Protein 7YI9 (pdb70)

Radius of gyration: 32.36 Å; Cα contacts (8 Å, |Δi|>4): 1057; chains: 4; bounding box: 67×53×105 Å

B-factor: mean 71.29, std 30.78, range [29.1, 153.99]

Nearest PDB structures (foldseek):
  7yi9-assembly1_A  TM=1.004E+00  e=7.067E-58  Tetrahymena thermophila SB210
  5tey-assembly1_A  TM=8.458E-01  e=3.649E-12  Homo sapiens
  7oed-assembly1_A  TM=8.295E-01  e=2.369E-11  Homo sapiens
  7ni7-assembly1_A  TM=8.331E-01  e=1.126E-10  Homo sapiens
  7nhh-assembly1_A  TM=8.226E-01  e=8.245E-11  Homo sapiens

Sequence (634 aa):
DNQLSLLLKWRNDKIPLKSASETDNKCKVVNVKNIFKSDLSKYGANLQALFINALWKVKSRKEKEGLNINDLSNLKIPLSLMKNGILFIWSEKEILGQIVEIMEQKGFTYIENFSIMFLGLNKCLQSINHEKSIEQVTQEKKFVMNNLDILKSTDINNLFLRNNYPYFKKTRHTLLMFRRIGLELRHQRTSDVVFEVTDEQDPSKVDTMMKEYVYQMIETLLPKAQFIPGVDKHLKMMELFASTDNYRPGWISVIEKQGLLQDIEKRILHYKQLFFKEQNEIANGKRSMVPDNSIPICSDVTKLNFQALIDAQMRHAGKMFDVIMMDPPWQLSAYDSLSDEKIQNMPIQSLQQDGFIFVWAINAKYRVTIKMIENWGYKLVDEITWVKKTVNGKIAKGHGFYLQHAKESCLIGVKGDVDNGRFKKNIASDVIFSERRGQSQKPEEIYQYINQLCPNGNYLEIFARRNNLHDNWVSIGNELTLEDIENEKFTNLEILTHLYNLKAEIVRRLAEPLDFTQYAKNMRKDLSNQDICLEDGALNHSYFLTKKGQYWTPLNQKALQRGIELFGVGNWKEINYDEFSGKANIVELELRTCMILGINDITEYYGKKISEEEQEEIKKSNIAKGKKENKLKD

Secondary structure (DSSP, 8-state):
---HHHHTGGGTSS-PPPPP--SSSS-EEEEES-STTS--TTT-SS-SEEEE-PPB--SSSTT---B-GGGSTT----TTT-SSEEEEEEE-SSSHHHHHHHHHTTT-EEEEEEEEEEEEHHHHHHHHH----HHHHHHHHHHHHHS-SSGGGS-GGGTB--B--SSSBB-EEEEEEEEE-------SSSBSEEEEEE-SS-TTS--TTTHHHHHHHHHHH-TT----TTT-SS--EEEES--SS---TTSEEEEE-/-HHHHHHHHHHHHHHHHHHHHHHHHHHT---SS-TT-EEEES-TTT--HHHHHHHHHHHTSS--SEEEE----S---TT---HHHHHTS-HHHH-SSEEEEEEE-GGGHHHHHHHHHHTT-EEEEEEEEEEE-SSSPBP----SSSB--EEEEEEEEES---SSS--SS-SBSEEEEE--STTPPPTHHHHHHHHHSTT--EEEES--GGG--TTEEEEES--/--THHHHS---TTTT-TTHHHHHHHHHHHHH-/---HHHHHHHHHHHHS-TTTB-TTS-B-HHHHTS-TT----HHHHHHHHHHHHHH-SS-STTTTTTTSSSS--HHHHHHHHHHHHSBS--GGGTT---SS--SHHHHT--SSS--GGGSB--

Foldseek 3Di:
DLVVCPQVVLLVDPQDFDFFDPPDQQEAEAAAQDQLPDDCLPVAFQAQEEEELFDEDDVLQPPDDTDYLVSNLSRDQDCRRYPWHKYKYWDDPVCPVVVQVSCVVRAWHWDDKAKEFEFELVQLVVQLVCVDDPVRVVVSVVVSVVSVPRSPPPDRVSRFDFGDDPPGTDGMIMMTMITHHNAPFDPPDDDRYHYDHDHPNCVSPPDTSVVSVVVVVRCNRGVPQADDPPPDNGARAEYECADPRHGDTRYYYYHND/DVVVVVVVVVVVVVVVVVVVVVVCVVVPDDDPFDPQWAEDADDQLPDPVVVVLVVCCVPVVAAAAEEEEEAQDPPVPPDHDDLVSVLPGVPLSRDAFHKYWYWADPVCPVSVCVSCVVSAWDFDAKAKEFAAAPVGHGDWADDDPDIDGITITTMTGHDHHPDPFFDPPFDDSYHYYHDDPPPDDDPCVVVVVCRGGPPTAYEYEQDASVPTDRNYYYYHNRD/DVVVLQPDPDDPVCSPVPVVVVVVVVVVVVVD/DPPVVVVQQVCCVPPNDCLQADPSRDGPVQCVVDDPPQRQDVQNVVLLLVVCLVWNQADCPVSCVVCSPPNHDVVVSLVVVQVVQQEPDCVVVHGDRDNDNVRLVVQLPDPVADNPPVHGYD

Organism: Tetrahymena thermophila (strain SB210) (NCBI:txid312017)

Solvent-accessible surface area: 31042 Å² total; per-residue (Å²): 119,2,48,2,54,91,15,1,94,24,30,95,82,196,23,89,123,96,95,47,29,125,108,85,112,66,5,91,43,15,91,10,147,42,0,9,112,26,96,2,49,144,47,9,53,87,0,28,0,2,0,0,25,2,51,6,128,16,184,17,21,131,162,74,142,38,35,68,17,105,63,2,59,81,3,138,12,30,108,74,1,0,95,65,0,0,0,0,0,9,2,9,26,52,9,18,17,67,0,2,78,22,2,68,149,53,43,1,67,22,26,2,18,0,1,0,0,7,0,0,0,64,68,1,26,110,24,11,109,178,186,70,53,122,119,58,9,80,93,27,14,119,92,2,15,106,45,28,117,85,2,50,99,37,70,10,57,96,3,4,10,78,38,91,8,71,44,0,43,31,1,26,14,11,0,1,0,0,34,21,124,76,48,112,22,100,67,65,136,16,36,0,15,8,6,4,2,11,28,39,125,29,25,17,130,30,37,76,36,0,30,12,44,0,20,72,4,0,26,48,3,0,45,122,0,59,16,85,89,53,114,29,172,94,18,20,1,0,5,0,28,16,61,60,119,56,43,13,25,4,3,2,4,0,10,73,162,171,43,80,28,106,91,5,82,150,101,1,73,79,22,34,46,88,0,10,104,40,19,37,58,28,88,121,57,65,135,14,158,3,42,52,29,0,0,0,10,36,34,48,13,77,170,26,99,17,105,42,2,28,70,0,0,78,148,42,14,49,60,23,3,6,0,0,4,0,46,6,19,7,102,103,133,50,192,67,40,27,28,41,123,100,0,45,124,11,51,0,90,52,0,1,124,47,0,3,0,0,1,8,6,54,53,84,30,7,58,49,0,10,81,9,1,93,89,3,48,13,125,33,10,4,14,0,3,8,0,22,30,36,147,96,10,74,29,2,144,37,150,6,117,13,2,50,46,1,33,64,17,0,1,0,0,13,38,50,81,21,91,72,77,81,14,92,123,48,38,11,2,1,5,3,10,14,88,138,106,47,163,88,37,26,4,59,52,0,11,87,33,0,73,81,2,0,54,112,2,8,2,0,9,0,46,4,130,39,64,23,9,41,68,26,4,0,0,2,7,80,86,1,149,97,133,61,19,61,113,97,199,65,18,24,4,31,32,3,44,100,8,47,107,32,73,60,57,16,98,122,61,136,80,164,62,186,79,43,69,84,8,0,56,36,0,8,96,76,35,18,66,125,56,0,6,80,151,94,0,24,11,16,32,36,20,6,39,22,99,80,70,36,44,24,18,94,129,19,42,118,3,4,81,82,0,14,79,97,54,0,4,8,77,36,120,61,11,38,160,66,93,56,34,49,140,31,46,54,8,6,6,43,11,35,0,6,53,47,8,1,19,20,50,24,106,156,39,142,38,73,128,30,102,139,70,128,25,41,112,89,55,83,72,47,152,100,94,41,97,128,34,95,13,21,68,108

Structure (mmCIF, N/CA/C/O backbone):
data_7YI9
#
_entry.id   7YI9
#
_cell.length_a   1.00
_cell.length_b   1.00
_cell.length_c   1.00
_cell.angle_alpha   90.00
_cell.angle_beta   90.00
_cell.angle_gamma   90.00
#
_symmetry.space_group_name_H-M   'P 1'
#
loop_
_entity.id
_entity.type
_entity.pdbx_description
1 polymer MTA9
2 polymer 'MT-a70 family protein'
3 polymer P1
4 polymer 'Transmembrane protein, putative'
5 non-polymer S-ADENOSYLMETHIONINE
#
loop_
_atom_site.group_PDB
_atom_site.id
_atom_site.type_symbol
_atom_site.label_atom_id
_atom_site.label_alt_id
_atom_site.label_comp_id
_atom_site.label_asym_id
_atom_site.label_entity_id
_atom_site.label_seq_id
_atom_site.pdbx_PDB_ins_code
_atom_site.Cartn_x
_atom_site.Cartn_y
_atom_site.Cartn_z
_atom_site.occupancy
_atom_site.B_iso_or_equiv
_atom_site.auth_seq_id
_atom_site.auth_comp_id
_atom_site.auth_asym_id
_atom_site.auth_atom_id
_atom_site.pdbx_PDB_model_num
ATOM 1 N N . ASP A 1 98 ? 98.426 122.217 106.308 1.00 63.06 98 ASP A N 1
ATOM 2 C CA . ASP A 1 98 ? 99.816 122.231 106.745 1.00 63.06 98 ASP A CA 1
ATOM 3 C C . ASP A 1 98 ? 100.157 120.964 107.519 1.00 63.06 98 ASP A C 1
ATOM 4 O O . ASP A 1 98 ? 99.815 119.863 107.093 1.00 63.06 98 ASP A O 1
ATOM 9 N N . ASN A 1 99 ? 100.839 121.128 108.655 1.00 56.21 99 ASN A N 1
ATOM 10 C CA . ASN A 1 99 ? 101.156 119.980 109.497 1.00 56.21 99 ASN A CA 1
ATOM 11 C C . ASN A 1 99 ? 99.894 119.302 110.007 1.00 56.21 99 ASN A C 1
ATOM 12 O O . ASN A 1 99 ? 99.820 118.069 110.055 1.00 56.21 99 ASN A O 1
ATOM 17 N N . GLN A 1 100 ? 98.900 120.097 110.408 1.00 54.76 100 GLN A N 1
ATOM 18 C CA . GLN A 1 100 ? 97.694 119.603 111.071 1.00 54.76 100 GLN A CA 1
ATOM 19 C C . GLN A 1 100 ? 98.035 118.928 112.398 1.00 54.76 100 GLN A C 1
ATOM 20 O O . GLN A 1 100 ? 97.309 118.054 112.874 1.00 54.76 100 GLN A O 1
ATOM 26 N N . LEU A 1 101 ? 99.143 119.345 113.009 1.00 48.15 101 LEU A N 1
ATOM 27 C CA . LEU A 1 101 ? 99.548 118.815 114.304 1.00 48.15 101 LEU A CA 1
ATOM 28 C C . LEU A 1 101 ? 98.591 119.192 115.426 1.00 48.15 101 LEU A C 1
ATOM 29 O O . LEU A 1 101 ? 98.640 118.572 116.492 1.00 48.15 101 LEU A O 1
ATOM 34 N N . SER A 1 102 ? 97.733 120.191 115.221 1.00 51.80 102 SER A N 1
ATOM 35 C CA . SER A 1 102 ? 96.673 120.474 116.176 1.00 51.80 102 SER A CA 1
ATOM 36 C C . SER A 1 102 ? 95.675 119.331 116.281 1.00 51.80 102 SER A C 1
ATOM 37 O O . SER A 1 102 ? 94.999 119.206 117.307 1.00 51.80 102 SER A O 1
ATOM 40 N N . LEU A 1 103 ? 95.574 118.499 115.246 1.00 47.67 103 LEU A N 1
ATOM 41 C CA . LEU A 1 103 ? 94.692 117.342 115.247 1.00 47.67 103 LEU A CA 1
ATOM 42 C C . LEU A 1 103 ? 95.433 116.030 115.457 1.00 47.67 103 LEU A C 1
ATOM 43 O O . LEU A 1 103 ? 94.855 115.088 116.008 1.00 47.67 103 LEU A O 1
ATOM 48 N N . LEU A 1 104 ? 96.696 115.946 115.041 1.00 38.78 104 LEU A N 1
ATOM 49 C CA . LEU A 1 104 ? 97.481 114.733 115.218 1.00 38.78 104 LEU A CA 1
ATOM 50 C C . LEU A 1 104 ? 98.044 114.590 116.625 1.00 38.78 104 LEU A C 1
ATOM 51 O O . LEU A 1 104 ? 98.515 113.504 116.978 1.00 38.78 104 LEU A O 1
ATOM 56 N N . LEU A 1 105 ? 98.015 115.652 117.430 1.00 42.27 105 LEU A N 1
ATOM 57 C CA . LEU A 1 105 ? 98.488 115.603 118.807 1.00 42.27 105 LEU A CA 1
ATOM 58 C C . LEU A 1 105 ? 97.410 116.063 119.780 1.00 42.27 105 LEU A C 1
ATOM 59 O O . LEU A 1 105 ? 97.725 116.451 120.906 1.00 42.27 105 LEU A O 1
ATOM 64 N N . LYS A 1 106 ? 96.142 116.019 119.365 1.00 48.45 106 LYS A N 1
ATOM 65 C CA . LYS A 1 106 ? 95.050 116.552 120.172 1.00 48.45 106 LYS A CA 1
ATOM 66 C C . LYS A 1 106 ? 94.784 115.731 121.425 1.00 48.45 106 LYS A C 1
ATOM 67 O O . LYS A 1 106 ? 94.349 116.291 122.435 1.00 48.45 106 LYS A O 1
ATOM 73 N N . TRP A 1 107 ? 95.030 114.422 121.381 1.00 43.41 107 TRP A N 1
ATOM 74 C CA . TRP A 1 107 ? 94.793 113.556 122.528 1.00 43.41 107 TRP A CA 1
ATOM 75 C C . TRP A 1 107 ? 95.623 113.938 123.745 1.00 43.41 107 TRP A C 1
ATOM 76 O O . TRP A 1 107 ? 95.243 113.585 124.865 1.00 43.41 107 TRP A O 1
ATOM 87 N N . ARG A 1 108 ? 96.730 114.649 123.558 1.00 50.62 108 ARG A N 1
ATOM 88 C CA . ARG A 1 108 ? 97.605 115.033 124.655 1.00 50.62 108 ARG A CA 1
ATOM 89 C C . ARG A 1 108 ? 97.134 116.298 125.369 1.00 50.62 108 ARG A C 1
ATOM 90 O O . ARG A 1 108 ? 97.744 116.697 126.365 1.00 50.62 108 ARG A O 1
ATOM 98 N N . ASN A 1 109 ? 96.056 116.929 124.895 1.00 63.48 109 ASN A N 1
ATOM 99 C CA . ASN A 1 109 ? 95.425 118.038 125.600 1.00 63.48 109 ASN A CA 1
ATOM 100 C C . ASN A 1 109 ? 93.973 117.766 125.965 1.00 63.48 109 ASN A C 1
ATOM 101 O O . ASN A 1 109 ? 93.337 118.627 126.581 1.00 63.48 109 ASN A O 1
ATOM 106 N N . ASP A 1 110 ? 93.435 116.599 125.613 1.00 73.04 110 ASP A N 1
ATOM 107 C CA . ASP A 1 110 ? 92.045 116.253 125.890 1.00 73.04 110 ASP A CA 1
ATOM 108 C C . ASP A 1 110 ? 91.861 115.808 127.333 1.00 73.04 110 ASP A C 1
ATOM 109 O O . ASP A 1 110 ? 92.711 116.070 128.190 1.00 73.04 110 ASP A O 1
ATOM 114 N N . LYS A 1 111 ? 90.747 115.128 127.603 1.00 87.67 111 LYS A N 1
ATOM 115 C CA . LYS A 1 111 ? 90.356 114.726 128.947 1.00 87.67 111 LYS A CA 1
ATOM 116 C C . LYS A 1 111 ? 91.057 113.453 129.397 1.00 87.67 111 LYS A C 1
ATOM 117 O O . LYS A 1 111 ? 90.471 112.654 130.139 1.00 87.67 111 LYS A O 1
ATOM 123 N N . ILE A 1 112 ? 92.273 113.216 128.911 1.00 81.07 112 ILE A N 1
ATOM 124 C CA . ILE A 1 112 ? 93.115 112.105 129.345 1.00 81.07 112 ILE A CA 1
ATOM 125 C C . ILE A 1 112 ? 94.136 112.600 130.366 1.00 81.07 112 ILE A C 1
ATOM 126 O O . ILE A 1 112 ? 95.201 113.093 129.974 1.00 81.07 112 ILE A O 1
ATOM 131 N N . PRO A 1 113 ? 93.860 112.530 131.665 1.00 81.53 113 PRO A N 1
ATOM 132 C CA . PRO A 1 113 ? 94.915 112.756 132.653 1.00 81.53 113 PRO A CA 1
ATOM 133 C C . PRO A 1 113 ? 95.553 111.443 133.078 1.00 81.53 113 PRO A C 1
ATOM 134 O O . PRO A 1 113 ? 95.011 110.357 132.869 1.00 81.53 113 PRO A O 1
ATOM 138 N N . LEU A 1 114 ? 96.726 111.558 133.693 1.00 81.89 114 LEU A N 1
ATOM 139 C CA . LEU A 1 114 ? 97.326 110.399 134.334 1.00 81.89 114 LEU A CA 1
ATOM 140 C C . LEU A 1 114 ? 96.522 110.028 135.575 1.00 81.89 114 LEU A C 1
ATOM 141 O O . LEU A 1 114 ? 96.198 110.882 136.405 1.00 81.89 114 LEU A O 1
ATOM 146 N N . LYS A 1 115 ? 96.179 108.747 135.690 1.00 78.99 115 LYS A N 1
ATOM 147 C CA . LYS A 1 115 ? 95.294 108.285 136.750 1.00 78.99 115 LYS A CA 1
ATOM 148 C C . LYS A 1 115 ? 96.076 108.015 138.028 1.00 78.99 115 LYS A C 1
ATOM 149 O O . LYS A 1 115 ? 97.172 107.449 137.993 1.00 78.99 115 LYS A O 1
ATOM 155 N N . SER A 1 116 ? 95.502 108.428 139.155 1.00 84.32 116 SER A N 1
ATOM 156 C CA . SER A 1 116 ? 96.135 108.233 140.451 1.00 84.32 116 SER A CA 1
ATOM 157 C C . SER A 1 116 ? 95.993 106.786 140.902 1.00 84.32 116 SER A C 1
ATOM 158 O O . SER A 1 116 ? 94.932 106.173 140.755 1.00 84.32 116 SER A O 1
ATOM 161 N N . ALA A 1 117 ? 97.074 106.246 141.457 1.00 87.45 117 ALA A N 1
ATOM 162 C CA . ALA A 1 117 ? 97.090 104.858 141.891 1.00 87.45 117 ALA A CA 1
ATOM 163 C C . ALA A 1 117 ? 96.164 104.647 143.081 1.00 87.45 117 ALA A C 1
ATOM 164 O O . ALA A 1 117 ? 95.840 105.579 143.821 1.00 87.45 117 ALA A O 1
ATOM 166 N N . SER A 1 118 ? 95.734 103.402 143.256 1.00 98.56 118 SER A N 1
ATOM 167 C CA . SER A 1 118 ? 94.901 103.003 144.379 1.00 98.56 118 SER A CA 1
ATOM 168 C C . SER A 1 118 ? 95.707 102.132 145.330 1.00 98.56 118 SER A C 1
ATOM 169 O O . SER A 1 118 ? 96.498 101.289 144.896 1.00 98.56 118 SER A O 1
ATOM 172 N N . GLU A 1 119 ? 95.507 102.346 146.627 1.00 114.46 119 GLU A N 1
ATOM 173 C CA . GLU A 1 119 ? 96.212 101.573 147.635 1.00 114.46 119 GLU A CA 1
ATOM 174 C C . GLU A 1 119 ? 95.699 100.134 147.658 1.00 114.46 119 GLU A C 1
ATOM 175 O O . GLU A 1 119 ? 94.696 99.788 147.028 1.00 114.46 119 GLU A O 1
ATOM 181 N N . THR A 1 120 ? 96.409 99.289 148.404 1.00 117.54 120 THR A N 1
ATOM 182 C CA . THR A 1 120 ? 96.080 97.871 148.469 1.00 117.54 120 THR A CA 1
ATOM 183 C C . THR A 1 120 ? 94.713 97.661 149.109 1.00 117.54 120 THR A C 1
ATOM 184 O O . THR A 1 120 ? 94.560 97.793 150.328 1.00 117.54 120 THR A O 1
ATOM 188 N N . ASP A 1 121 ? 93.722 97.327 148.292 1.00 110.61 121 ASP A N 1
ATOM 189 C CA . ASP A 1 121 ? 92.352 97.115 148.745 1.00 110.61 121 ASP A CA 1
ATOM 190 C C . ASP A 1 121 ? 91.716 96.068 147.836 1.00 110.61 121 ASP A C 1
ATOM 191 O O . ASP A 1 121 ? 92.414 95.340 147.125 1.00 110.61 121 ASP A O 1
ATOM 196 N N . ASN A 1 122 ? 90.386 95.985 147.864 1.00 99.67 122 ASN A N 1
ATOM 197 C CA . ASN A 1 122 ? 89.678 95.012 147.041 1.00 99.67 122 ASN A CA 1
ATOM 198 C C . ASN A 1 122 ? 89.621 95.404 145.571 1.00 99.67 122 ASN A C 1
ATOM 199 O O . ASN A 1 122 ? 89.235 94.572 144.744 1.00 99.67 122 ASN A O 1
ATOM 204 N N . LYS A 1 123 ? 89.991 96.639 145.223 1.00 84.21 123 LYS A N 1
ATOM 205 C CA . LYS A 1 123 ? 89.872 97.083 143.839 1.00 84.21 123 LYS A CA 1
ATOM 206 C C . LYS A 1 123 ? 91.097 96.717 143.009 1.00 84.21 123 LYS A C 1
ATOM 207 O O . LYS A 1 123 ? 90.986 96.552 141.789 1.00 84.21 123 LYS A O 1
ATOM 213 N N . CYS A 1 124 ? 92.259 96.574 143.641 1.00 76.14 124 CYS A N 1
ATOM 214 C CA . CYS A 1 124 ? 93.479 96.209 142.939 1.00 76.14 124 CYS A CA 1
ATOM 215 C C . CYS A 1 124 ? 94.207 95.135 143.734 1.00 76.14 124 CYS A C 1
ATOM 216 O O . CYS A 1 124 ? 94.049 95.022 144.950 1.00 76.14 124 CYS A O 1
ATOM 219 N N . LYS A 1 125 ? 95.009 94.339 143.031 1.00 66.16 125 LYS A N 1
ATOM 220 C CA . LYS A 1 125 ? 95.770 93.267 143.661 1.00 66.16 125 LYS A CA 1
ATOM 221 C C . LYS A 1 125 ? 97.192 93.298 143.128 1.00 66.16 125 LYS A C 1
ATOM 222 O O . LYS A 1 125 ? 97.402 93.304 141.913 1.00 66.16 125 LYS A O 1
ATOM 228 N N . VAL A 1 126 ? 98.161 93.313 144.036 1.00 67.84 126 VAL A N 1
ATOM 229 C CA . VAL A 1 126 ? 99.572 93.407 143.688 1.00 67.84 126 VAL A CA 1
ATOM 230 C C . VAL A 1 126 ? 100.255 92.112 144.096 1.00 67.84 126 VAL A C 1
ATOM 231 O O . VAL A 1 126 ? 100.093 91.646 145.231 1.00 67.84 126 VAL A O 1
ATOM 235 N N . VAL A 1 127 ? 101.013 91.526 143.173 1.00 72.61 127 VAL A N 1
ATOM 236 C CA . VAL A 1 127 ? 101.713 90.268 143.399 1.00 72.61 127 VAL A CA 1
ATOM 237 C C . VAL A 1 127 ? 103.190 90.483 143.101 1.00 72.61 127 VAL A C 1
ATOM 238 O O . VAL A 1 127 ? 103.542 91.017 142.044 1.00 72.61 127 VAL A O 1
ATOM 242 N N . ASN A 1 128 ? 104.048 90.065 144.026 1.00 87.60 128 ASN A N 1
ATOM 243 C CA . ASN A 1 128 ? 105.493 90.148 143.855 1.00 87.60 128 ASN A CA 1
ATOM 244 C C . ASN A 1 128 ? 106.031 88.753 143.567 1.00 87.60 128 ASN A C 1
ATOM 245 O O . ASN A 1 128 ? 105.895 87.849 144.398 1.00 87.60 128 ASN A O 1
ATOM 250 N N . VAL A 1 129 ? 106.638 88.584 142.393 1.00 90.71 129 VAL A N 1
ATOM 251 C CA . VAL A 1 129 ? 107.145 87.297 141.943 1.00 90.71 129 VAL A CA 1
ATOM 252 C C . VAL A 1 129 ? 108.573 87.483 141.446 1.00 90.71 129 VAL A C 1
ATOM 253 O O . VAL A 1 129 ? 108.908 88.479 140.804 1.00 90.71 129 VAL A O 1
ATOM 257 N N . LYS A 1 130 ? 109.421 86.501 141.759 1.00 96.34 130 LYS A N 1
ATOM 258 C CA . LYS A 1 130 ? 110.804 86.540 141.298 1.00 96.34 130 LYS A CA 1
ATOM 259 C C . LYS A 1 130 ? 110.908 86.441 139.780 1.00 96.34 130 LYS A C 1
ATOM 260 O O . LYS A 1 130 ? 111.843 86.995 139.193 1.00 96.34 130 LYS A O 1
ATOM 266 N N . ASN A 1 131 ? 109.969 85.744 139.136 1.00 91.39 131 ASN A N 1
ATOM 267 C CA . ASN A 1 131 ? 109.927 85.648 137.681 1.00 91.39 131 ASN A CA 1
ATOM 268 C C . ASN A 1 131 ? 108.573 85.128 137.216 1.00 91.39 131 ASN A C 1
ATOM 269 O O . ASN A 1 131 ? 108.141 84.053 137.641 1.00 91.39 131 ASN A O 1
ATOM 274 N N . ILE A 1 132 ? 107.898 85.876 136.339 1.00 83.80 132 ILE A N 1
ATOM 275 C CA . ILE A 1 132 ? 106.654 85.383 135.754 1.00 83.80 132 ILE A CA 1
ATOM 276 C C . ILE A 1 132 ? 106.932 84.238 134.788 1.00 83.80 132 ILE A C 1
ATOM 277 O O . ILE A 1 132 ? 106.189 83.250 134.745 1.00 83.80 132 ILE A O 1
ATOM 282 N N . PHE A 1 133 ? 108.010 84.341 134.008 1.00 76.29 133 PHE A N 1
ATOM 283 C CA . PHE A 1 133 ? 108.316 83.313 133.021 1.00 76.29 133 PHE A CA 1
ATOM 284 C C . PHE A 1 133 ? 108.691 81.979 133.654 1.00 76.29 133 PHE A C 1
ATOM 285 O O . PHE A 1 133 ? 108.707 80.966 132.950 1.00 76.29 133 PHE A O 1
ATOM 293 N N . LYS A 1 134 ? 108.972 81.950 134.956 1.00 87.68 134 LYS A N 1
ATOM 294 C CA . LYS A 1 134 ? 109.321 80.726 135.664 1.00 87.68 134 LYS A CA 1
ATOM 295 C C . LYS A 1 134 ? 108.284 80.320 136.704 1.00 87.68 134 LYS A C 1
ATOM 296 O O . LYS A 1 134 ? 108.512 79.351 137.439 1.00 87.68 134 LYS A O 1
ATOM 302 N N . SER A 1 135 ? 107.156 81.021 136.793 1.00 89.99 135 SER A N 1
ATOM 303 C CA . SER A 1 135 ? 106.193 80.789 137.859 1.00 89.99 135 SER A CA 1
ATOM 304 C C . SER A 1 135 ? 104.823 80.467 137.282 1.00 89.99 135 SER A C 1
ATOM 305 O O . SER A 1 135 ? 104.515 80.785 136.130 1.00 89.99 135 SER A O 1
ATOM 308 N N . ASP A 1 136 ? 104.000 79.828 138.111 1.00 87.42 136 ASP A N 1
ATOM 309 C CA . ASP A 1 136 ? 102.657 79.407 137.735 1.00 87.42 136 ASP A CA 1
ATOM 310 C C . ASP A 1 136 ? 101.671 80.520 138.068 1.00 87.42 136 ASP A C 1
ATOM 311 O O . ASP A 1 136 ? 101.497 80.874 139.239 1.00 87.42 136 ASP A O 1
ATOM 316 N N . LEU A 1 137 ? 101.019 81.057 137.041 1.00 78.26 137 LEU A N 1
ATOM 317 C CA . LEU A 1 137 ? 100.095 82.169 137.191 1.00 78.26 137 LEU A CA 1
ATOM 318 C C . LEU A 1 137 ? 98.653 81.711 137.360 1.00 78.26 137 LEU A C 1
ATOM 319 O O . LEU A 1 137 ? 97.751 82.551 137.433 1.00 78.26 137 LEU A O 1
ATOM 324 N N . SER A 1 138 ? 98.413 80.400 137.416 1.00 80.82 138 SER A N 1
ATOM 325 C CA . SER A 1 138 ? 97.048 79.885 137.437 1.00 80.82 138 SER A CA 1
ATOM 326 C C . SER A 1 138 ? 96.315 80.202 138.734 1.00 80.82 138 SER A C 1
ATOM 327 O O . SER A 1 138 ? 95.084 80.100 138.775 1.00 80.82 138 SER A O 1
ATOM 330 N N . LYS A 1 139 ? 97.034 80.581 139.788 1.00 81.37 139 LYS A N 1
ATOM 331 C CA . LYS A 1 139 ? 96.426 80.846 141.085 1.00 81.37 139 LYS A CA 1
ATOM 332 C C . LYS A 1 139 ? 96.226 82.327 141.373 1.00 81.37 139 LYS A C 1
ATOM 333 O O . LYS A 1 139 ? 95.311 82.680 142.124 1.00 81.37 139 LYS A O 1
ATOM 339 N N . TYR A 1 140 ? 97.057 83.199 140.796 1.00 76.24 140 TYR A N 1
ATOM 340 C CA . TYR A 1 140 ? 96.901 84.633 141.017 1.00 76.24 140 TYR A CA 1
ATOM 341 C C . TYR A 1 140 ? 95.590 85.141 140.434 1.00 76.24 140 TYR A C 1
ATOM 342 O O . TYR A 1 140 ? 94.940 86.015 141.019 1.00 76.24 140 TYR A O 1
ATOM 351 N N . GLY A 1 141 ? 95.192 84.614 139.287 1.00 74.48 141 GLY A N 1
ATOM 352 C CA . GLY A 1 141 ? 93.930 84.994 138.680 1.00 74.48 141 GLY A CA 1
ATOM 353 C C . GLY A 1 141 ? 93.446 83.911 137.747 1.00 74.48 141 GLY A C 1
ATOM 354 O O . GLY A 1 141 ? 94.241 83.196 137.130 1.00 74.48 141 GLY A O 1
ATOM 355 N N . ALA A 1 142 ? 92.127 83.792 137.643 1.00 68.42 142 ALA A N 1
ATOM 356 C CA . ALA A 1 142 ? 91.493 82.810 136.781 1.00 68.42 142 ALA A CA 1
ATOM 357 C C . ALA A 1 142 ? 90.460 83.501 135.905 1.00 68.42 142 ALA A C 1
ATOM 358 O O . ALA A 1 142 ? 89.876 84.516 136.292 1.00 68.42 142 ALA A O 1
ATOM 360 N N . ASN A 1 143 ? 90.246 82.936 134.716 1.00 69.23 143 ASN A N 1
ATOM 361 C CA . ASN A 1 143 ? 89.320 83.489 133.727 1.00 69.23 143 ASN A CA 1
ATOM 362 C C . ASN A 1 143 ? 89.705 84.919 133.353 1.00 69.23 143 ASN A C 1
ATOM 363 O O . ASN A 1 143 ? 88.875 85.830 133.340 1.00 69.23 143 ASN A O 1
ATOM 368 N N . LEU A 1 144 ? 90.985 85.112 133.044 1.00 58.85 144 LEU A N 1
ATOM 369 C CA . LEU A 1 144 ? 91.491 86.431 132.679 1.00 58.85 144 LEU A CA 1
ATOM 370 C C . LEU A 1 144 ? 90.949 86.820 131.312 1.00 58.85 144 LEU A C 1
ATOM 371 O O . LEU A 1 144 ? 91.203 86.136 130.317 1.00 58.85 144 LEU A O 1
ATOM 376 N N . GLN A 1 145 ? 90.207 87.923 131.259 1.00 55.78 145 GLN A N 1
ATOM 377 C CA . GLN A 1 145 ? 89.670 88.405 129.996 1.00 55.78 145 GLN A CA 1
ATOM 378 C C . GLN A 1 145 ? 90.706 89.176 129.184 1.00 55.78 145 GLN A C 1
ATOM 379 O O . GLN A 1 145 ? 90.533 89.336 127.972 1.00 55.78 145 GLN A O 1
ATOM 385 N N . ALA A 1 146 ? 91.788 89.630 129.815 1.00 47.58 146 ALA A N 1
ATOM 386 C CA . ALA A 1 146 ? 92.855 90.337 129.122 1.00 47.58 146 ALA A CA 1
ATOM 387 C C . ALA A 1 146 ? 94.181 90.024 129.794 1.00 47.58 146 ALA A C 1
ATOM 388 O O . ALA A 1 146 ? 94.232 89.725 130.989 1.00 47.58 146 ALA A O 1
ATOM 390 N N . LEU A 1 147 ? 95.258 90.099 129.018 1.00 41.49 147 LEU A N 1
ATOM 391 C CA . LEU A 1 147 ? 96.590 89.817 129.546 1.00 41.49 147 LEU A CA 1
ATOM 392 C C . LEU A 1 147 ? 97.584 90.695 128.790 1.00 41.49 147 LEU A C 1
ATOM 393 O O . LEU A 1 147 ? 98.055 90.319 127.714 1.00 41.49 147 LEU A O 1
ATOM 398 N N . PHE A 1 148 ? 97.897 91.854 129.359 1.00 45.88 148 PHE A N 1
ATOM 399 C CA . PHE A 1 148 ? 98.854 92.778 128.772 1.00 45.88 148 PHE A CA 1
ATOM 400 C C . PHE A 1 148 ? 100.236 92.475 129.328 1.00 45.88 148 PHE A C 1
ATOM 4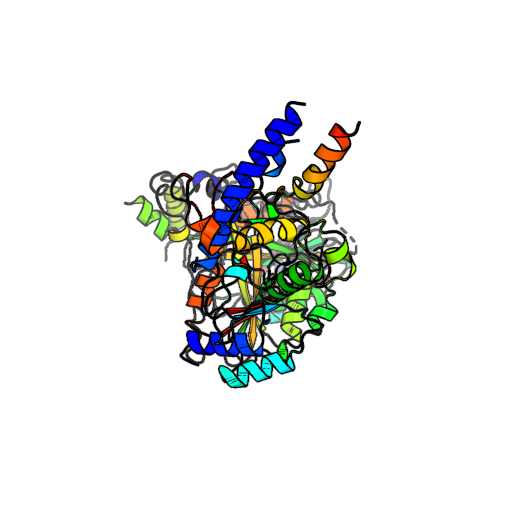01 O O . PHE A 1 148 ? 100.431 92.466 130.547 1.00 45.88 148 PHE A O 1
ATOM 409 N N . ILE A 1 149 ? 101.184 92.219 128.438 1.00 47.81 149 ILE A N 1
ATOM 410 C CA . ILE A 1 149 ? 102.555 91.906 128.813 1.00 47.81 149 ILE A CA 1
ATOM 411 C C . ILE A 1 149 ? 103.392 93.134 128.480 1.00 47.81 149 ILE A C 1
ATOM 412 O O . ILE A 1 149 ? 103.792 93.338 127.329 1.00 47.81 149 ILE A O 1
ATOM 417 N N . ASN A 1 150 ? 103.664 93.962 129.490 1.00 47.68 150 ASN A N 1
ATOM 418 C CA . ASN A 1 150 ? 104.445 95.186 129.308 1.00 47.68 150 ASN A CA 1
ATOM 419 C C . ASN A 1 150 ? 105.924 94.820 129.197 1.00 47.68 150 ASN A C 1
ATOM 420 O O . ASN A 1 150 ? 106.756 95.141 130.047 1.00 47.68 150 ASN A O 1
ATOM 425 N N . ALA A 1 151 ? 106.244 94.138 128.106 1.00 46.74 151 ALA A N 1
ATOM 426 C CA . ALA A 1 151 ? 107.569 93.579 127.910 1.00 46.74 151 ALA A CA 1
ATOM 427 C C . ALA A 1 151 ? 108.477 94.582 127.213 1.00 46.74 151 ALA A C 1
ATOM 428 O O . ALA A 1 151 ? 108.162 95.064 126.122 1.00 46.74 151 ALA A O 1
ATOM 430 N N . LEU A 1 152 ? 109.596 94.900 127.854 1.00 52.54 152 LEU A N 1
ATOM 431 C CA . LEU A 1 152 ? 110.703 95.590 127.209 1.00 52.54 152 LEU A CA 1
ATOM 432 C C . LEU A 1 152 ? 111.722 94.541 126.794 1.00 52.54 152 LEU A C 1
ATOM 433 O O . LEU A 1 152 ? 112.226 93.792 127.637 1.00 52.54 152 LEU A O 1
ATOM 438 N N . TRP A 1 153 ? 112.020 94.486 125.502 1.00 50.32 153 TRP A N 1
ATOM 439 C CA . TRP A 1 153 ? 112.854 93.439 124.935 1.00 50.32 153 TRP A CA 1
ATOM 440 C C . TRP A 1 153 ? 114.301 93.899 124.848 1.00 50.32 153 TRP A C 1
ATOM 441 O O . TRP A 1 153 ? 114.576 95.079 124.626 1.00 50.32 153 TRP A O 1
ATOM 452 N N . LYS A 1 154 ? 115.222 92.958 125.032 1.00 63.79 154 LYS A N 1
ATOM 453 C CA . LYS A 1 154 ? 116.653 93.232 124.932 1.00 63.79 154 LYS A CA 1
ATOM 454 C C . LYS A 1 154 ? 117.108 92.826 123.536 1.00 63.79 154 LYS A C 1
ATOM 455 O O . LYS A 1 154 ? 117.294 91.641 123.250 1.00 63.79 154 LYS A O 1
ATOM 461 N N . VAL A 1 155 ? 117.286 93.815 122.662 1.00 62.22 155 VAL A N 1
ATOM 462 C CA . VAL A 1 155 ? 117.669 93.570 121.276 1.00 62.22 155 VAL A CA 1
ATOM 463 C C . VAL A 1 155 ? 118.921 94.371 120.952 1.00 62.22 155 VAL A C 1
ATOM 464 O O . VAL A 1 155 ? 119.426 95.124 121.792 1.00 62.22 155 VAL A O 1
ATOM 468 N N . LYS A 1 156 ? 119.436 94.208 119.732 1.00 68.51 156 LYS A N 1
ATOM 469 C CA . LYS A 1 156 ? 120.586 94.997 119.310 1.00 68.51 156 LYS A CA 1
ATOM 470 C C . LYS A 1 156 ? 120.194 96.434 118.995 1.00 68.51 156 LYS A C 1
ATOM 471 O O . LYS A 1 156 ? 121.030 97.338 119.099 1.00 68.51 156 LYS A O 1
ATOM 477 N N . SER A 1 157 ? 118.939 96.661 118.601 1.00 65.97 157 SER A N 1
ATOM 478 C CA . SER A 1 157 ? 118.483 98.017 118.314 1.00 65.97 157 SER A CA 1
ATOM 479 C C . SER A 1 157 ? 118.577 98.899 119.554 1.00 65.97 157 SER A C 1
ATOM 480 O O . SER A 1 157 ? 119.085 100.024 119.493 1.00 65.97 157 SER A O 1
ATOM 483 N N . ARG A 1 158 ? 118.095 98.402 120.690 1.00 69.60 158 ARG A N 1
ATOM 484 C CA . ARG A 1 158 ? 118.250 99.097 121.962 1.00 69.60 158 ARG A CA 1
ATOM 485 C C . ARG A 1 158 ? 119.658 98.835 122.476 1.00 69.60 158 ARG A C 1
ATOM 486 O O . ARG A 1 158 ? 119.965 97.729 122.934 1.00 69.60 158 ARG A O 1
ATOM 494 N N . LYS A 1 159 ? 120.515 99.847 122.408 1.00 83.17 159 LYS A N 1
ATOM 495 C CA . LYS A 1 159 ? 121.938 99.685 122.663 1.00 83.17 159 LYS A CA 1
ATOM 496 C C . LYS A 1 159 ? 122.258 100.052 124.106 1.00 83.17 159 LYS A C 1
ATOM 497 O O . LYS A 1 159 ? 121.859 101.120 124.583 1.00 83.17 159 LYS A O 1
ATOM 503 N N . GLU A 1 160 ? 122.980 99.161 124.790 1.00 95.63 160 GLU A N 1
ATOM 504 C CA . GLU A 1 160 ? 123.349 99.336 126.196 1.00 95.63 160 GLU A CA 1
ATOM 505 C C . GLU A 1 160 ? 122.105 99.521 127.065 1.00 95.63 160 GLU A C 1
ATOM 506 O O . GLU A 1 160 ? 121.960 100.507 127.789 1.00 95.63 160 GLU A O 1
ATOM 512 N N . LYS A 1 161 ? 121.189 98.561 126.973 1.00 88.42 161 LYS A N 1
ATOM 513 C CA . LYS A 1 161 ? 119.967 98.563 127.765 1.00 88.42 161 LYS A CA 1
ATOM 514 C C . LYS A 1 161 ? 119.739 97.170 128.338 1.00 88.42 161 LYS A C 1
ATOM 515 O O . LYS A 1 161 ? 120.472 96.222 128.042 1.00 88.42 161 LYS A O 1
ATOM 521 N N . GLU A 1 162 ? 118.710 97.054 129.175 1.00 89.41 162 GLU A N 1
ATOM 522 C CA . GLU A 1 162 ? 118.326 95.788 129.777 1.00 89.41 162 GLU A CA 1
ATOM 523 C C . GLU A 1 162 ? 116.860 95.514 129.478 1.00 89.41 162 GLU A C 1
ATOM 524 O O . GLU A 1 162 ? 116.060 96.437 129.307 1.00 89.41 162 GLU A O 1
ATOM 530 N N . GLY A 1 163 ? 116.518 94.234 129.413 1.00 72.57 163 GLY A N 1
ATOM 531 C CA . GLY A 1 163 ? 115.143 93.853 129.165 1.00 72.57 163 GLY A CA 1
ATOM 532 C C . GLY A 1 163 ? 115.008 92.349 129.102 1.00 72.57 163 GLY A C 1
ATOM 533 O O . GLY A 1 163 ? 115.971 91.610 129.312 1.00 72.57 163 GLY A O 1
ATOM 534 N N . LEU A 1 164 ? 113.791 91.906 128.802 1.00 66.63 164 LEU A N 1
ATOM 535 C CA . LEU A 1 164 ? 113.505 90.484 128.714 1.00 66.63 164 LEU A CA 1
ATOM 536 C C . LEU A 1 164 ? 114.207 89.879 127.500 1.00 66.63 164 LEU A C 1
ATOM 537 O O . LEU A 1 164 ? 114.859 90.569 126.712 1.00 66.63 164 LEU A O 1
ATOM 542 N N . ASN A 1 165 ? 114.073 88.564 127.350 1.00 66.55 165 ASN A N 1
ATOM 543 C CA . ASN A 1 165 ? 114.669 87.842 126.236 1.00 66.55 165 ASN A CA 1
ATOM 544 C C . ASN A 1 165 ? 113.591 87.015 125.552 1.00 66.55 165 ASN A C 1
ATOM 545 O O . ASN A 1 165 ? 112.737 86.422 126.217 1.00 66.55 165 ASN A O 1
ATOM 550 N N . ILE A 1 166 ? 113.634 86.984 124.219 1.00 62.35 166 ILE A N 1
ATOM 551 C CA . ILE A 1 166 ? 112.564 86.348 123.455 1.00 62.35 166 ILE A CA 1
ATOM 552 C C . ILE A 1 166 ? 112.551 84.838 123.666 1.00 62.35 166 ILE A C 1
ATOM 553 O O . ILE A 1 166 ? 111.484 84.212 123.639 1.00 62.35 166 ILE A O 1
ATOM 558 N N . ASN A 1 167 ? 113.716 84.226 123.882 1.00 67.46 167 ASN A N 1
ATOM 559 C CA . ASN A 1 167 ? 113.762 82.792 124.140 1.00 67.46 167 ASN A CA 1
ATOM 560 C C . ASN A 1 167 ? 113.097 82.420 125.458 1.00 67.46 167 ASN A C 1
ATOM 561 O O . ASN A 1 167 ? 112.691 81.266 125.630 1.00 67.46 167 ASN A O 1
ATOM 566 N N . ASP A 1 168 ? 112.974 83.368 126.387 1.00 68.10 168 ASP A N 1
ATOM 567 C CA . ASP A 1 168 ? 112.364 83.106 127.683 1.00 68.10 168 ASP A CA 1
ATOM 568 C C . ASP A 1 168 ? 110.842 83.154 127.651 1.00 68.10 168 ASP A C 1
ATOM 569 O O . ASP A 1 168 ? 110.209 82.764 128.637 1.00 68.10 168 ASP A O 1
ATOM 574 N N . LEU A 1 169 ? 110.239 83.634 126.564 1.00 62.50 169 LEU A N 1
ATOM 575 C CA . LEU A 1 169 ? 108.786 83.658 126.466 1.00 62.50 169 LEU A CA 1
ATOM 576 C C . LEU A 1 169 ? 108.201 82.289 126.148 1.00 62.50 169 LEU A C 1
ATOM 577 O O . LEU A 1 169 ? 107.035 82.039 126.470 1.00 62.50 169 LEU A O 1
ATOM 582 N N . SER A 1 170 ? 108.987 81.396 125.542 1.00 67.16 170 SER A N 1
ATOM 583 C CA . SER A 1 170 ? 108.464 80.094 125.139 1.00 67.16 170 SER A CA 1
ATOM 584 C C . SER A 1 170 ? 108.000 79.283 126.341 1.00 67.16 170 SER A C 1
ATOM 585 O O . SER A 1 170 ? 106.936 78.655 126.302 1.00 67.16 170 SER A O 1
ATOM 588 N N . ASN A 1 171 ? 108.781 79.283 127.419 1.00 72.44 171 ASN A N 1
ATOM 589 C CA . ASN A 1 171 ? 108.440 78.514 128.615 1.00 72.44 171 ASN A CA 1
ATOM 590 C C . ASN A 1 171 ? 107.648 79.373 129.603 1.00 72.44 171 ASN A C 1
ATOM 591 O O . ASN A 1 171 ? 107.966 79.478 130.784 1.00 72.44 171 ASN A O 1
ATOM 596 N N . LEU A 1 172 ? 106.584 79.985 129.088 1.00 67.90 172 LEU A N 1
ATOM 597 C CA . LEU A 1 172 ? 105.606 80.704 129.899 1.00 67.90 172 LEU A CA 1
ATOM 598 C C . LEU A 1 172 ? 104.281 79.969 129.783 1.00 67.90 172 LEU A C 1
ATOM 599 O O . LEU A 1 172 ? 103.571 80.121 128.786 1.00 67.90 172 LEU A O 1
ATOM 604 N N . LYS A 1 173 ? 103.942 79.184 130.799 1.00 65.39 173 LYS A N 1
ATOM 605 C CA . LYS A 1 173 ? 102.738 78.371 130.737 1.00 65.39 173 LYS A CA 1
ATOM 606 C C . LYS A 1 173 ? 101.503 79.235 130.948 1.00 65.39 173 LYS A C 1
ATOM 607 O O . LYS A 1 173 ? 101.425 80.003 131.911 1.00 65.39 173 LYS A O 1
ATOM 613 N N . ILE A 1 174 ? 100.540 79.100 130.046 1.00 59.83 174 ILE A N 1
ATOM 614 C CA . ILE A 1 174 ? 99.261 79.792 130.154 1.00 59.83 174 ILE A CA 1
ATOM 615 C C . ILE A 1 174 ? 98.175 78.726 130.189 1.00 59.83 174 ILE A C 1
ATOM 616 O O . ILE A 1 174 ? 97.621 78.371 129.140 1.00 59.83 174 ILE A O 1
ATOM 621 N N . PRO A 1 175 ? 97.855 78.179 131.362 1.00 63.17 175 PRO A N 1
ATOM 622 C CA . PRO A 1 175 ? 96.866 77.097 131.428 1.00 63.17 175 PRO A CA 1
ATOM 623 C C . PRO A 1 175 ? 95.507 77.542 130.917 1.00 63.17 175 PRO A C 1
ATOM 624 O O . PRO A 1 175 ? 95.161 78.724 130.946 1.00 63.17 175 PRO A O 1
ATOM 628 N N . LEU A 1 176 ? 94.738 76.568 130.430 1.00 69.03 176 LEU A N 1
ATOM 629 C CA . LEU A 1 176 ? 93.418 76.868 129.890 1.00 69.03 176 LEU A CA 1
ATOM 630 C C . LEU A 1 176 ? 92.499 77.433 130.967 1.00 69.03 176 LEU A C 1
ATOM 631 O O . LEU A 1 176 ? 91.721 78.356 130.705 1.00 69.03 176 LEU A O 1
ATOM 636 N N . SER A 1 177 ? 92.581 76.898 132.189 1.00 69.83 177 SER A N 1
ATOM 637 C CA . SER A 1 177 ? 91.793 77.444 133.291 1.00 69.83 177 SER A CA 1
ATOM 638 C C . SER A 1 177 ? 92.169 78.890 133.582 1.00 69.83 177 SER A C 1
ATOM 639 O O . SER A 1 177 ? 91.307 79.692 133.957 1.00 69.83 177 SER A O 1
ATOM 642 N N . LEU A 1 178 ? 93.448 79.232 133.429 1.00 67.10 178 LEU A N 1
ATOM 643 C CA . LEU A 1 178 ? 93.878 80.619 133.563 1.00 67.10 178 LEU A CA 1
ATOM 644 C C . LEU A 1 178 ? 93.240 81.497 132.494 1.00 67.10 178 LEU A C 1
ATOM 645 O O . LEU A 1 178 ? 92.794 82.615 132.774 1.00 67.10 178 LEU A O 1
ATOM 650 N N . MET A 1 179 ? 93.179 80.997 131.261 1.00 66.44 179 MET A N 1
ATOM 651 C CA . MET A 1 179 ? 93.014 81.865 130.100 1.00 66.44 179 MET A CA 1
ATOM 652 C C . MET A 1 179 ? 92.188 81.096 129.073 1.00 66.44 179 MET A C 1
ATOM 653 O O . MET A 1 179 ? 92.749 80.357 128.260 1.00 66.44 179 MET A O 1
ATOM 658 N N . LYS A 1 180 ? 90.866 81.272 129.108 1.00 63.94 180 LYS A N 1
ATOM 659 C CA . LYS A 1 180 ? 89.989 80.585 128.162 1.00 63.94 180 LYS A CA 1
ATOM 660 C C . LYS A 1 180 ? 89.675 81.454 126.948 1.00 63.94 180 LYS A C 1
ATOM 661 O O . LYS A 1 180 ? 90.003 81.093 125.815 1.00 63.94 180 LYS A O 1
ATOM 667 N N . ASN A 1 181 ? 89.037 82.598 127.172 1.00 58.81 181 ASN A N 1
ATOM 668 C CA . ASN A 1 181 ? 88.710 83.548 126.117 1.00 58.81 181 ASN A CA 1
ATOM 669 C C . ASN A 1 181 ? 89.303 84.898 126.480 1.00 58.81 181 ASN A C 1
ATOM 670 O O . ASN A 1 181 ? 88.959 85.468 127.521 1.00 58.81 181 ASN A O 1
ATOM 675 N N . GLY A 1 182 ? 90.189 85.407 125.634 1.00 47.32 182 GLY A N 1
ATOM 676 C CA . GLY A 1 182 ? 90.714 86.739 125.868 1.00 47.32 182 GLY A CA 1
ATOM 677 C C . GLY A 1 182 ? 91.838 87.070 124.915 1.00 47.32 182 GLY A C 1
ATOM 678 O O . GLY A 1 182 ? 92.326 86.221 124.166 1.00 47.32 182 GLY A O 1
ATOM 679 N N . ILE A 1 183 ? 92.254 88.332 124.977 1.00 43.68 183 ILE A N 1
ATOM 680 C CA . ILE A 1 183 ? 93.271 88.897 124.099 1.00 43.68 183 ILE A CA 1
ATOM 681 C C . ILE A 1 183 ? 94.548 89.067 124.904 1.00 43.68 183 ILE A C 1
ATOM 682 O O . ILE A 1 183 ? 94.503 89.488 126.065 1.00 43.68 183 ILE A O 1
ATOM 687 N N . LEU A 1 184 ? 95.679 88.725 124.302 1.00 55.85 184 LEU A N 1
ATOM 688 C CA . LEU A 1 184 ? 96.978 88.945 124.916 1.00 55.85 184 LEU A CA 1
ATOM 689 C C . LEU A 1 184 ? 97.692 90.062 124.168 1.00 55.85 184 LEU A C 1
ATOM 690 O O . LEU A 1 184 ? 97.773 90.037 122.937 1.00 55.85 184 LEU A O 1
ATOM 695 N N . PHE A 1 185 ? 98.200 91.039 124.916 1.00 50.72 185 PHE A N 1
ATOM 696 C CA . PHE A 1 185 ? 98.851 92.219 124.363 1.00 50.72 185 PHE A CA 1
ATOM 697 C C . PHE A 1 185 ? 100.335 92.143 124.671 1.00 50.72 185 PHE A C 1
ATOM 698 O O . PHE A 1 185 ? 100.717 91.777 125.786 1.00 50.72 185 PHE A O 1
ATOM 706 N N . ILE A 1 186 ? 101.168 92.494 123.698 1.00 50.72 186 ILE A N 1
ATOM 707 C CA . ILE A 1 186 ? 102.611 92.378 123.874 1.00 50.72 186 ILE A CA 1
ATOM 708 C C . ILE A 1 186 ? 103.303 93.398 122.978 1.00 50.72 186 ILE A C 1
ATOM 709 O O . ILE A 1 186 ? 102.879 93.640 121.845 1.00 50.72 186 ILE A O 1
ATOM 714 N N . TRP A 1 187 ? 104.352 94.024 123.507 1.00 45.43 187 TRP A N 1
ATOM 715 C CA . TRP A 1 187 ? 105.154 94.956 122.726 1.00 45.43 187 TRP A CA 1
ATOM 716 C C . TRP A 1 187 ? 106.119 94.188 121.838 1.00 45.43 187 TRP A C 1
ATOM 717 O O . TRP A 1 187 ? 106.704 93.187 122.255 1.00 45.43 187 TRP A O 1
ATOM 728 N N . SER A 1 188 ? 106.290 94.666 120.611 1.00 39.28 188 SER A N 1
ATOM 729 C CA . SER A 1 188 ? 107.138 94.010 119.630 1.00 39.28 188 SER A CA 1
ATOM 730 C C . SER A 1 188 ? 108.238 94.946 119.156 1.00 39.28 188 SER A C 1
ATOM 731 O O . SER A 1 188 ? 108.002 96.135 118.929 1.00 39.28 188 SER A O 1
ATOM 734 N N . GLU A 1 189 ? 109.438 94.399 119.012 1.00 47.34 189 GLU A N 1
ATOM 735 C CA . GLU A 1 189 ? 110.517 95.073 118.314 1.00 47.34 189 GLU A CA 1
ATOM 736 C C . GLU A 1 189 ? 110.424 94.720 116.831 1.00 47.34 189 GLU A C 1
ATOM 737 O O . GLU A 1 189 ? 109.431 94.154 116.369 1.00 47.34 189 GLU A O 1
ATOM 743 N N . LYS A 1 190 ? 111.455 95.059 116.062 1.00 42.74 190 LYS A N 1
ATOM 744 C CA . LYS A 1 190 ? 111.493 94.673 114.659 1.00 42.74 190 LYS A CA 1
ATOM 745 C C . LYS A 1 190 ? 112.227 93.361 114.430 1.00 42.74 190 LYS A C 1
ATOM 746 O O . LYS A 1 190 ? 112.002 92.713 113.403 1.00 42.74 190 LYS A O 1
ATOM 752 N N . GLU A 1 191 ? 113.085 92.954 115.360 1.00 48.06 191 GLU A N 1
ATOM 753 C CA . GLU A 1 191 ? 113.872 91.740 115.218 1.00 48.06 191 GLU A CA 1
ATOM 754 C C . GLU A 1 191 ? 113.133 90.475 115.633 1.00 48.06 191 GLU A C 1
ATOM 755 O O . GLU A 1 191 ? 113.590 89.378 115.298 1.00 48.06 191 GLU A O 1
ATOM 761 N N . ILE A 1 192 ? 112.013 90.589 116.348 1.00 44.85 192 ILE A N 1
ATOM 762 C CA . ILE A 1 192 ? 111.444 89.434 117.034 1.00 44.85 192 ILE A CA 1
ATOM 763 C C . ILE A 1 192 ? 109.964 89.249 116.728 1.00 44.85 192 ILE A C 1
ATOM 764 O O . ILE A 1 192 ? 109.278 88.484 117.413 1.00 44.85 192 ILE A O 1
ATOM 769 N N . LEU A 1 193 ? 109.455 89.942 115.708 1.00 42.06 193 LEU A N 1
ATOM 770 C CA . LEU A 1 193 ? 108.031 89.846 115.397 1.00 42.06 193 LEU A CA 1
ATOM 771 C C . LEU A 1 193 ? 107.654 88.438 114.947 1.00 42.06 193 LEU A C 1
ATOM 772 O O . LEU A 1 193 ? 106.639 87.880 115.387 1.00 42.06 193 LEU A O 1
ATOM 777 N N . GLY A 1 194 ? 108.462 87.845 114.066 1.00 42.15 194 GLY A N 1
ATOM 778 C CA . GLY A 1 194 ? 108.177 86.493 113.613 1.00 42.15 194 GLY A CA 1
ATOM 779 C C . GLY A 1 194 ? 108.284 85.471 114.728 1.00 42.15 194 GLY A C 1
ATOM 780 O O . GLY A 1 194 ? 107.463 84.555 114.827 1.00 42.15 194 GLY A O 1
ATOM 781 N N . GLN A 1 195 ? 109.299 85.611 115.581 1.00 47.93 195 GLN A N 1
ATOM 782 C CA . GLN A 1 195 ? 109.423 84.716 116.723 1.00 47.93 195 GLN A CA 1
ATOM 783 C C . GLN A 1 195 ? 108.230 84.853 117.656 1.00 47.93 195 GLN A C 1
ATOM 784 O O . GLN A 1 195 ? 107.704 83.850 118.149 1.00 47.93 195 GLN A O 1
ATOM 790 N N . ILE A 1 196 ? 107.777 86.085 117.899 1.00 44.11 196 ILE A N 1
ATOM 791 C CA . ILE A 1 196 ? 106.621 86.280 118.768 1.00 44.11 196 ILE A CA 1
ATOM 792 C C . ILE A 1 196 ? 105.389 85.613 118.175 1.00 44.11 196 IL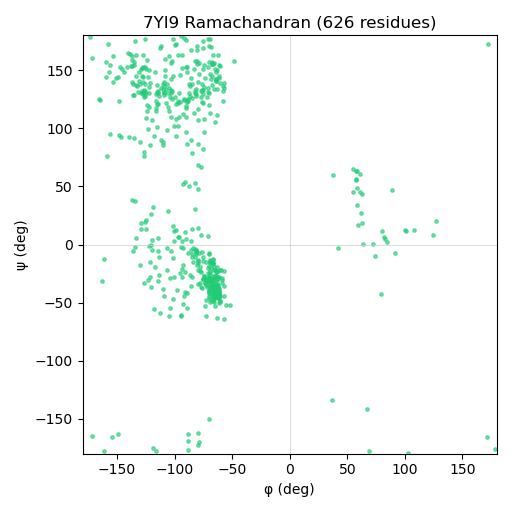E A C 1
ATOM 793 O O . ILE A 1 196 ? 104.655 84.904 118.875 1.00 44.11 196 ILE A O 1
ATOM 798 N N . VAL A 1 197 ? 105.143 85.813 116.878 1.00 43.90 197 VAL A N 1
ATOM 799 C CA . VAL A 1 197 ? 103.916 85.277 116.294 1.00 43.90 197 VAL A CA 1
ATOM 800 C C . VAL A 1 197 ? 103.958 83.752 116.251 1.00 43.90 197 VAL A C 1
ATOM 801 O O . VAL A 1 197 ? 102.949 83.086 116.516 1.00 43.90 197 VAL A O 1
ATOM 805 N N . GLU A 1 198 ? 105.124 83.168 115.956 1.00 51.81 198 GLU A N 1
ATOM 806 C CA . GLU A 1 198 ? 105.214 81.710 115.943 1.00 51.81 198 GLU A CA 1
ATOM 807 C C . GLU A 1 198 ? 105.062 81.128 117.347 1.00 51.81 198 GLU A C 1
ATOM 808 O O . GLU A 1 198 ? 104.359 80.126 117.533 1.00 51.81 198 GLU A O 1
ATOM 814 N N . ILE A 1 199 ? 105.685 81.752 118.351 1.00 49.70 199 ILE A N 1
ATOM 815 C CA . ILE A 1 199 ? 105.572 81.256 119.718 1.00 49.70 199 ILE A CA 1
ATOM 816 C C . ILE A 1 199 ? 104.135 81.363 120.207 1.00 49.70 199 ILE A C 1
ATOM 817 O O . ILE A 1 199 ? 103.636 80.473 120.906 1.00 49.70 199 ILE A O 1
ATOM 822 N N . MET A 1 200 ? 103.439 82.439 119.843 1.00 49.17 200 MET A N 1
ATOM 823 C CA . MET A 1 200 ? 102.053 82.570 120.274 1.00 49.17 200 MET A CA 1
ATOM 824 C C . MET A 1 200 ? 101.134 81.617 119.524 1.00 49.17 200 MET A C 1
ATOM 825 O O . MET A 1 200 ? 100.122 81.177 120.079 1.00 49.17 200 MET A O 1
ATOM 830 N N . GLU A 1 201 ? 101.455 81.292 118.267 1.00 52.93 201 GLU A N 1
ATOM 831 C CA . GLU A 1 201 ? 100.663 80.301 117.545 1.00 52.93 201 GLU A CA 1
ATOM 832 C C . GLU A 1 201 ? 100.843 78.912 118.144 1.00 52.93 201 GLU A C 1
ATOM 833 O O . GLU A 1 201 ? 99.886 78.133 118.214 1.00 52.93 201 GLU A O 1
ATOM 839 N N . GLN A 1 202 ? 102.061 78.583 118.585 1.00 54.07 202 GLN A N 1
ATOM 840 C CA . GLN A 1 202 ? 102.261 77.287 119.245 1.00 54.07 202 GLN A CA 1
ATOM 841 C C . GLN A 1 202 ? 101.635 77.211 120.639 1.00 54.07 202 GLN A C 1
ATOM 842 O O . GLN A 1 202 ? 101.879 76.207 121.320 1.00 54.07 202 GLN A O 1
ATOM 848 N N . LYS A 1 203 ? 100.864 78.200 121.099 1.00 54.07 203 LYS A N 1
ATOM 849 C CA . LYS A 1 203 ? 100.178 78.119 122.381 1.00 54.07 203 LYS A CA 1
ATOM 850 C C . LYS A 1 203 ? 98.663 78.147 122.276 1.00 54.07 203 LYS A C 1
ATOM 851 O O . LYS A 1 203 ? 97.995 77.738 123.230 1.00 54.07 203 LYS A O 1
ATOM 857 N N . GLY A 1 204 ? 98.103 78.614 121.165 1.00 48.21 204 GLY A N 1
ATOM 858 C CA . GLY A 1 204 ? 96.662 78.644 121.014 1.00 48.21 204 GLY A CA 1
ATOM 859 C C . GLY A 1 204 ? 96.117 80.019 120.697 1.00 48.21 204 GLY A C 1
ATOM 860 O O . GLY A 1 204 ? 94.900 80.223 120.682 1.00 48.21 204 GLY A O 1
ATOM 861 N N . PHE A 1 205 ? 97.009 80.969 120.435 1.00 46.72 205 PHE A N 1
ATOM 862 C CA . PHE A 1 205 ? 96.642 82.353 120.168 1.00 46.72 205 PHE A CA 1
ATOM 863 C C . PHE A 1 205 ? 96.876 82.680 118.700 1.00 46.72 205 PHE A C 1
ATOM 864 O O . PHE A 1 205 ? 97.954 82.408 118.162 1.00 46.72 205 PHE A O 1
ATOM 872 N N . THR A 1 206 ? 95.872 83.275 118.065 1.00 44.67 206 THR A N 1
ATOM 873 C CA . THR A 1 206 ? 95.915 83.639 116.656 1.00 44.67 206 THR A CA 1
ATOM 874 C C . THR A 1 206 ? 96.090 85.145 116.527 1.00 44.67 206 THR A C 1
ATOM 875 O O . THR A 1 206 ? 95.358 85.911 117.162 1.00 44.67 206 THR A O 1
ATOM 879 N N . TYR A 1 207 ? 97.056 85.565 115.710 1.00 39.57 207 TYR A N 1
ATOM 880 C CA . TYR A 1 207 ? 97.282 86.987 115.476 1.00 39.57 207 TYR A CA 1
ATOM 881 C C . TYR A 1 207 ? 96.017 87.639 114.932 1.00 39.57 207 TYR A C 1
ATOM 882 O O . TYR A 1 207 ? 95.390 87.121 114.005 1.00 39.57 207 TYR A O 1
ATOM 891 N N . ILE A 1 208 ? 95.636 88.778 115.510 1.00 41.47 208 ILE A N 1
ATOM 892 C CA . ILE A 1 208 ? 94.388 89.416 115.110 1.00 41.47 208 ILE A CA 1
ATOM 893 C C . ILE A 1 208 ? 94.561 90.853 114.632 1.00 41.47 208 ILE A C 1
ATOM 894 O O . ILE A 1 208 ? 93.810 91.310 113.763 1.00 41.47 208 ILE A O 1
ATOM 899 N N . GLU A 1 209 ? 95.546 91.575 115.164 1.00 44.44 209 GLU A N 1
ATOM 900 C CA . GLU A 1 209 ? 95.624 93.014 114.928 1.00 44.44 209 GLU A CA 1
ATOM 901 C C . GLU A 1 209 ? 97.029 93.514 115.228 1.00 44.44 209 GLU A C 1
ATOM 902 O O . GLU A 1 209 ? 97.924 92.750 115.594 1.00 44.44 209 GLU A O 1
ATOM 908 N N . ASN A 1 210 ? 97.201 94.826 115.087 1.00 40.64 210 ASN A N 1
ATOM 909 C CA . ASN A 1 210 ? 98.465 95.501 115.332 1.00 40.64 210 ASN A CA 1
ATOM 910 C C . ASN A 1 210 ? 98.171 96.960 115.663 1.00 40.64 210 ASN A C 1
ATOM 911 O O . ASN A 1 210 ? 97.140 97.505 115.262 1.00 40.64 210 ASN A O 1
ATOM 916 N N . PHE A 1 211 ? 99.083 97.584 116.407 1.00 39.74 211 PHE A N 1
ATOM 917 C CA . PHE A 1 211 ? 98.927 98.957 116.871 1.00 39.74 211 PHE A CA 1
ATOM 918 C C . PHE A 1 211 ? 100.300 99.604 116.955 1.00 39.74 211 PHE A C 1
ATOM 919 O O . PHE A 1 211 ? 101.176 99.100 117.660 1.00 39.74 211 PHE A O 1
ATOM 927 N N . SER A 1 212 ? 100.485 100.721 116.252 1.00 35.66 212 SER A N 1
ATOM 928 C CA . SER A 1 212 ? 101.786 101.373 116.158 1.00 35.66 212 SER A CA 1
ATOM 929 C C . SER A 1 212 ? 101.693 102.836 116.567 1.00 35.66 212 SER A C 1
ATOM 930 O O . SER A 1 212 ? 100.642 103.471 116.450 1.00 35.66 212 SER A O 1
ATOM 933 N N . ILE A 1 213 ? 102.816 103.360 117.051 1.00 34.06 213 ILE A N 1
ATOM 934 C CA . ILE A 1 213 ? 102.945 104.748 117.480 1.00 34.06 213 ILE A CA 1
ATOM 935 C C . ILE A 1 213 ? 103.936 105.435 116.553 1.00 34.06 213 ILE A C 1
ATOM 936 O O . ILE A 1 213 ? 105.098 105.024 116.475 1.00 34.06 213 ILE A O 1
ATOM 941 N N . MET A 1 214 ? 103.493 106.493 115.876 1.00 36.84 214 MET A N 1
ATOM 942 C CA . MET A 1 214 ? 104.391 107.283 115.041 1.00 36.84 214 MET A CA 1
ATOM 943 C C . MET A 1 214 ? 105.076 108.350 115.884 1.00 36.84 214 MET A C 1
ATOM 944 O O . MET A 1 214 ? 104.413 109.126 116.576 1.00 36.84 214 MET A O 1
ATOM 949 N N . PHE A 1 215 ? 106.400 108.397 115.817 1.00 38.40 215 PHE A N 1
ATOM 950 C CA . PHE A 1 215 ? 107.195 109.231 116.708 1.00 38.40 215 PHE A CA 1
ATOM 951 C C . PHE A 1 215 ? 107.663 110.496 116.000 1.00 38.40 215 PHE A C 1
ATOM 952 O O . PHE A 1 215 ? 108.302 110.426 114.945 1.00 38.40 215 PHE A O 1
ATOM 960 N N . LEU A 1 216 ? 107.350 111.646 116.591 1.00 39.97 216 LEU A N 1
ATOM 961 C CA . LEU A 1 216 ? 107.903 112.932 116.197 1.00 39.97 216 LEU A CA 1
ATOM 962 C C . LEU A 1 216 ? 108.933 113.360 117.231 1.00 39.97 216 LEU A C 1
ATOM 963 O O . LEU A 1 216 ? 108.689 113.260 118.435 1.00 39.97 216 LEU A O 1
ATOM 968 N N . GLY A 1 217 ? 110.088 113.826 116.767 1.00 43.97 217 GLY A N 1
ATOM 969 C CA . GLY A 1 217 ? 111.124 114.269 117.687 1.00 43.97 217 GLY A CA 1
ATOM 970 C C . GLY A 1 217 ? 110.769 115.606 118.319 1.00 43.97 217 GLY A C 1
ATOM 971 O O . GLY A 1 217 ? 110.192 116.486 117.681 1.00 43.97 217 GLY A O 1
ATOM 972 N N . LEU A 1 218 ? 111.121 115.753 119.599 1.00 52.34 218 LEU A N 1
ATOM 973 C CA . LEU A 1 218 ? 110.837 117.012 120.279 1.00 52.34 218 LEU A CA 1
ATOM 974 C C . LEU A 1 218 ? 111.935 118.036 120.040 1.00 52.34 218 LEU A C 1
ATOM 975 O O . LEU A 1 218 ? 111.668 119.238 120.090 1.00 52.34 218 LEU A O 1
ATOM 980 N N . ASN A 1 219 ? 113.170 117.588 119.800 1.00 57.93 219 ASN A N 1
ATOM 981 C CA . ASN A 1 219 ? 114.240 118.526 119.476 1.00 57.93 219 ASN A CA 1
ATOM 982 C C . ASN A 1 219 ? 113.953 119.251 118.169 1.00 57.93 219 ASN A C 1
ATOM 983 O O . ASN A 1 219 ? 114.144 120.469 118.068 1.00 57.93 219 ASN A O 1
ATOM 988 N N . LYS A 1 220 ? 113.481 118.517 117.159 1.00 54.05 220 LYS A N 1
ATOM 989 C CA . LYS A 1 220 ? 113.106 119.143 115.898 1.00 54.05 220 LYS A CA 1
ATOM 990 C C . LYS A 1 220 ? 111.968 120.136 116.093 1.00 54.05 220 LYS A C 1
ATOM 991 O O . LYS A 1 220 ? 111.989 121.236 115.529 1.00 54.05 220 LYS A O 1
ATOM 997 N N . CYS A 1 221 ? 110.961 119.763 116.886 1.00 54.73 221 CYS A N 1
ATOM 998 C CA . CYS A 1 221 ? 109.841 120.665 117.135 1.00 54.73 221 CYS A CA 1
ATOM 999 C C . CYS A 1 221 ? 110.296 121.922 117.864 1.00 54.73 221 CYS A C 1
ATOM 1000 O O . CYS A 1 221 ? 109.857 123.030 117.540 1.00 54.73 221 CYS A O 1
ATOM 1003 N N . LEU A 1 222 ? 111.180 121.771 118.851 1.00 57.70 222 LEU A N 1
ATOM 1004 C CA . LEU A 1 222 ? 111.690 122.926 119.580 1.00 57.70 222 LEU A CA 1
ATOM 1005 C C . LEU A 1 222 ? 112.482 123.849 118.664 1.00 57.70 222 LEU A C 1
ATOM 1006 O O . LEU A 1 222 ? 112.342 125.077 118.734 1.00 57.70 222 LEU A O 1
ATOM 1011 N N . GLN A 1 223 ? 113.322 123.278 117.798 1.00 62.42 223 GLN A N 1
ATOM 1012 C CA . GLN A 1 223 ? 114.108 124.101 116.886 1.00 62.42 223 GLN A CA 1
ATOM 1013 C C . GLN A 1 223 ? 113.222 124.808 115.869 1.00 62.42 223 GLN A C 1
ATOM 1014 O O . GLN A 1 223 ? 113.476 125.964 115.517 1.00 62.42 223 GLN A O 1
ATOM 1020 N N . SER A 1 224 ? 112.178 124.134 115.383 1.00 63.58 224 SER A N 1
ATOM 1021 C CA . SER A 1 224 ? 111.259 124.779 114.450 1.00 63.58 224 SER A CA 1
ATOM 1022 C C . SER A 1 224 ? 110.435 125.861 115.139 1.00 63.58 224 SER A C 1
ATOM 1023 O O . SER A 1 224 ? 110.046 126.850 114.508 1.00 63.58 224 SER A O 1
ATOM 1026 N N . ILE A 1 225 ? 110.146 125.684 116.430 1.00 64.15 225 ILE A N 1
ATOM 1027 C CA . ILE A 1 225 ? 109.420 126.702 117.183 1.00 64.15 225 ILE A CA 1
ATOM 1028 C C . ILE A 1 225 ? 110.293 127.929 117.413 1.00 64.15 225 ILE A C 1
ATOM 1029 O O . ILE A 1 225 ? 109.840 129.068 117.252 1.00 64.15 225 ILE A O 1
ATOM 1034 N N . ASN A 1 226 ? 111.557 127.719 117.791 1.00 71.93 226 ASN A N 1
ATOM 1035 C CA . ASN A 1 226 ? 112.431 128.844 118.115 1.00 71.93 226 ASN A CA 1
ATOM 1036 C C . ASN A 1 226 ? 112.620 129.768 116.918 1.00 71.93 226 ASN A C 1
ATOM 1037 O O . ASN A 1 226 ? 112.862 130.970 117.085 1.00 71.93 226 ASN A O 1
ATOM 1042 N N . HIS A 1 227 ? 112.510 129.231 115.707 1.00 76.95 227 HIS A N 1
ATOM 1043 C CA . HIS A 1 227 ? 112.680 130.021 114.493 1.00 76.95 227 HIS A CA 1
ATOM 1044 C C . HIS A 1 227 ? 112.111 129.290 113.282 1.00 76.95 227 HIS A C 1
ATOM 1045 O O . HIS A 1 227 ? 111.349 129.860 112.502 1.00 76.95 227 HIS A O 1
ATOM 1052 N N . GLU A 1 318 ? 120.029 113.081 128.625 1.00 93.18 318 GLU A N 1
ATOM 1053 C CA . GLU A 1 318 ? 120.262 113.140 130.062 1.00 93.18 318 GLU A CA 1
ATOM 1054 C C . GLU A 1 318 ? 119.137 113.892 130.764 1.00 93.18 318 GLU A C 1
ATOM 1055 O O . GLU A 1 318 ? 119.127 114.011 131.989 1.00 93.18 318 GLU A O 1
ATOM 1061 N N . LYS A 1 319 ? 118.194 114.399 129.974 1.00 81.65 319 LYS A N 1
ATOM 1062 C CA . LYS A 1 319 ? 117.097 115.184 130.520 1.00 81.65 319 LYS A CA 1
ATOM 1063 C C . LYS A 1 319 ? 116.228 114.334 131.439 1.00 81.65 319 LYS A C 1
ATOM 1064 O O . LYS A 1 319 ? 115.986 113.152 131.179 1.00 81.65 319 LYS A O 1
ATOM 1070 N N . SER A 1 320 ? 115.756 114.945 132.522 1.00 75.88 320 SER A N 1
ATOM 1071 C CA . SER A 1 320 ? 114.929 114.254 133.501 1.00 75.88 320 SER A CA 1
ATOM 1072 C C . SER A 1 320 ? 113.519 114.077 132.942 1.00 75.88 320 SER A C 1
ATOM 1073 O O . SER A 1 320 ? 113.185 114.575 131.865 1.00 75.88 320 SER A O 1
ATOM 1076 N N . ILE A 1 321 ? 112.665 113.365 133.676 1.00 72.87 321 ILE A N 1
ATOM 1077 C CA . ILE A 1 321 ? 111.315 113.115 133.183 1.00 72.87 321 ILE A CA 1
ATOM 1078 C C . ILE A 1 321 ? 110.429 114.340 133.376 1.00 72.87 321 ILE A C 1
ATOM 1079 O O . ILE A 1 321 ? 109.549 114.615 132.553 1.00 72.87 321 ILE A O 1
ATOM 1084 N N . GLU A 1 322 ? 110.648 115.107 134.448 1.00 75.21 322 GLU A N 1
ATOM 1085 C CA . GLU A 1 322 ? 109.881 116.337 134.630 1.00 75.21 322 GLU A CA 1
ATOM 1086 C C . GLU A 1 322 ? 110.338 117.416 133.655 1.00 75.21 322 GLU A C 1
ATOM 1087 O O . GLU A 1 322 ? 109.520 118.201 133.160 1.00 75.21 322 GLU A O 1
ATOM 1093 N N . GLN A 1 323 ? 111.637 117.459 133.353 1.00 69.55 323 GLN A N 1
ATOM 1094 C CA . GLN A 1 323 ? 112.129 118.394 132.347 1.00 69.55 323 GLN A CA 1
ATOM 1095 C C . GLN A 1 323 ? 111.577 118.058 130.968 1.00 69.55 323 GLN A C 1
ATOM 1096 O O . GLN A 1 323 ? 111.165 118.952 130.220 1.00 69.55 323 GLN A O 1
ATOM 1102 N N . VAL A 1 324 ? 111.559 116.773 130.610 1.00 65.72 324 VAL A N 1
ATOM 1103 C CA . VAL A 1 324 ? 110.976 116.372 129.334 1.00 65.72 324 VAL A CA 1
ATOM 1104 C C . VAL A 1 324 ? 109.480 116.654 129.323 1.00 65.72 324 VAL A C 1
ATOM 1105 O O . VAL A 1 324 ? 108.915 117.041 128.295 1.00 65.72 324 VAL A O 1
ATOM 1109 N N . THR A 1 325 ? 108.817 116.481 130.468 1.00 66.44 325 THR A N 1
ATOM 1110 C CA . THR A 1 325 ? 107.390 116.775 130.545 1.00 66.44 325 THR A CA 1
ATOM 1111 C C . THR A 1 325 ? 107.115 118.257 130.307 1.00 66.44 325 THR A C 1
ATOM 1112 O O . THR A 1 325 ? 106.192 118.616 129.565 1.00 66.44 325 THR A O 1
ATOM 1116 N N . GLN A 1 326 ? 107.918 119.136 130.913 1.00 68.54 326 GLN A N 1
ATOM 1117 C CA . GLN A 1 326 ? 107.704 120.566 130.707 1.00 68.54 326 GLN A CA 1
ATOM 1118 C C . GLN A 1 326 ? 108.115 120.998 129.302 1.00 68.54 326 GLN A C 1
ATOM 1119 O O . GLN A 1 326 ? 107.498 121.904 128.735 1.00 68.54 326 GLN A O 1
ATOM 1125 N N . GLU A 1 327 ? 109.123 120.350 128.711 1.00 62.15 327 GLU A N 1
ATOM 1126 C CA . GLU A 1 327 ? 109.459 120.627 127.317 1.00 62.15 327 GLU A CA 1
ATOM 1127 C C . GLU A 1 327 ? 108.331 120.210 126.382 1.00 62.15 327 GLU A C 1
ATOM 1128 O O . GLU A 1 327 ? 108.033 120.906 125.406 1.00 62.15 327 GLU A O 1
ATOM 1134 N N . LYS A 1 328 ? 107.700 119.067 126.656 1.00 56.18 328 LYS A N 1
ATOM 1135 C CA . LYS A 1 328 ? 106.568 118.635 125.845 1.00 56.18 328 LYS A CA 1
ATOM 1136 C C . LYS A 1 328 ? 105.384 119.576 126.018 1.00 56.18 328 LYS A C 1
ATOM 1137 O O . LYS A 1 328 ? 104.660 119.857 125.057 1.00 56.18 328 LYS A O 1
ATOM 1143 N N . LYS A 1 329 ? 105.175 120.078 127.237 1.00 62.40 329 LYS A N 1
ATOM 1144 C CA . LYS A 1 329 ? 104.135 121.082 127.451 1.00 62.40 329 LYS A CA 1
ATOM 1145 C C . LYS A 1 329 ? 104.435 122.360 126.675 1.00 62.40 329 LYS A C 1
ATOM 1146 O O . LYS A 1 329 ? 103.530 122.979 126.103 1.00 62.40 329 LYS A O 1
ATOM 1152 N N . PHE A 1 330 ? 105.705 122.772 126.650 1.00 60.05 330 PHE A N 1
ATOM 1153 C CA . PHE A 1 330 ? 106.103 123.947 125.881 1.00 60.05 330 PHE A CA 1
ATOM 1154 C C . PHE A 1 330 ? 105.865 123.741 124.391 1.00 60.05 330 PHE A C 1
ATOM 1155 O O . PHE A 1 330 ? 105.388 124.648 123.699 1.00 60.05 330 PHE A O 1
ATOM 1163 N N . VAL A 1 331 ? 106.201 122.556 123.878 1.00 56.11 331 VAL A N 1
ATOM 1164 C CA . VAL A 1 331 ? 105.943 122.247 122.472 1.00 56.11 331 VAL A CA 1
ATOM 1165 C C . VAL A 1 331 ? 104.448 122.301 122.186 1.00 56.11 331 VAL A C 1
ATOM 1166 O O . VAL A 1 331 ? 104.010 122.863 121.177 1.00 56.11 331 VAL A O 1
ATOM 1170 N N . MET A 1 332 ? 103.641 121.723 123.077 1.00 54.81 332 MET A N 1
ATOM 1171 C CA . MET A 1 332 ? 102.202 121.697 122.857 1.00 54.81 332 MET A CA 1
ATOM 1172 C C . MET A 1 332 ? 101.573 123.076 122.985 1.00 54.81 332 MET A C 1
ATOM 1173 O O . MET A 1 332 ? 100.504 123.310 122.412 1.00 54.81 332 MET A O 1
ATOM 1178 N N . ASN A 1 333 ? 102.205 123.992 123.720 1.00 60.29 333 ASN A N 1
ATOM 1179 C CA . ASN A 1 333 ? 101.687 125.354 123.811 1.00 60.29 333 ASN A CA 1
ATOM 1180 C C . ASN A 1 333 ? 101.914 126.112 122.508 1.00 60.29 333 ASN A C 1
ATOM 1181 O O . ASN A 1 333 ? 100.960 126.539 121.848 1.00 60.29 333 ASN A O 1
ATOM 1186 N N . ASN A 1 334 ? 103.177 126.285 122.118 1.00 62.69 334 ASN A N 1
ATOM 1187 C CA . ASN A 1 334 ? 103.522 126.957 120.865 1.00 62.69 334 ASN A CA 1
ATOM 1188 C C . ASN A 1 334 ? 103.351 125.975 119.707 1.00 62.69 334 ASN A C 1
ATOM 1189 O O . ASN A 1 334 ? 104.304 125.540 119.058 1.00 62.69 334 ASN A O 1
ATOM 1194 N N . LEU A 1 335 ? 102.091 125.626 119.449 1.00 62.24 335 LEU A N 1
ATOM 1195 C CA . LEU A 1 335 ? 101.751 124.653 118.419 1.00 62.24 335 LEU A CA 1
ATOM 1196 C C . LEU A 1 335 ? 101.279 125.345 117.143 1.00 62.24 335 LEU A C 1
ATOM 1197 O O . LEU A 1 335 ? 100.759 124.696 116.229 1.00 62.24 335 LEU A O 1
ATOM 1202 N N . ASP A 1 336 ? 101.476 126.662 117.058 1.00 67.07 336 ASP A N 1
ATOM 1203 C CA . ASP A 1 336 ? 101.070 127.451 115.902 1.00 67.07 336 ASP A CA 1
ATOM 1204 C C . ASP A 1 336 ? 102.228 128.264 115.333 1.00 67.07 336 ASP A C 1
ATOM 1205 O O . ASP A 1 336 ? 102.001 129.240 114.613 1.00 67.07 336 ASP A O 1
ATOM 1210 N N . ILE A 1 337 ? 103.463 127.881 115.648 1.00 65.24 337 ILE A N 1
ATOM 1211 C CA . ILE A 1 337 ? 104.654 128.543 115.130 1.00 65.24 337 ILE A CA 1
ATOM 1212 C C . ILE A 1 337 ? 105.338 127.588 114.163 1.00 65.24 337 ILE A C 1
ATOM 1213 O O . ILE A 1 337 ? 105.851 128.001 113.117 1.00 65.24 337 ILE A O 1
ATOM 1218 N N . LEU A 1 338 ? 105.328 126.301 114.496 1.00 59.82 338 LEU A N 1
ATOM 1219 C CA . LEU A 1 338 ? 105.884 125.265 113.639 1.00 59.82 338 LEU A CA 1
ATOM 1220 C C . LEU A 1 338 ? 104.847 124.694 112.683 1.00 59.82 338 LEU A C 1
ATOM 1221 O O . LEU A 1 338 ? 105.105 123.673 112.041 1.00 59.82 338 LEU A O 1
ATOM 1226 N N . LYS A 1 339 ? 103.680 125.332 112.578 1.00 59.37 339 LYS A N 1
ATOM 1227 C CA . LYS A 1 339 ? 102.638 124.872 111.670 1.00 59.37 339 LYS A CA 1
ATOM 1228 C C . LYS A 1 339 ? 103.062 124.952 110.209 1.00 59.37 339 LYS A C 1
ATOM 1229 O O . LYS A 1 339 ? 102.556 124.182 109.387 1.00 59.37 339 LYS A O 1
ATOM 1235 N N . SER A 1 340 ? 103.976 125.859 109.866 1.00 59.04 340 SER A N 1
ATOM 1236 C CA . SER A 1 340 ? 104.425 125.989 108.486 1.00 59.04 340 SER A CA 1
ATOM 1237 C C . SER A 1 340 ? 105.451 124.933 108.095 1.00 59.04 340 SER A C 1
ATOM 1238 O O . SER A 1 340 ? 105.693 124.740 106.899 1.00 59.04 340 SER A O 1
ATOM 1241 N N . THR A 1 341 ? 106.050 124.250 109.066 1.00 58.25 341 THR A N 1
ATOM 1242 C CA . THR A 1 341 ? 107.074 123.256 108.786 1.00 58.25 341 THR A CA 1
ATOM 1243 C C . THR A 1 341 ? 106.472 122.052 108.063 1.00 58.25 341 THR A C 1
ATOM 1244 O O . THR A 1 341 ? 105.272 121.781 108.138 1.00 58.25 341 THR A O 1
ATOM 1248 N N . ASP A 1 342 ? 107.323 121.343 107.326 1.00 58.52 342 ASP A N 1
ATOM 1249 C CA . ASP A 1 342 ? 106.921 120.110 106.666 1.00 58.52 342 ASP A CA 1
ATOM 1250 C C . ASP A 1 342 ? 106.977 118.960 107.665 1.00 58.52 342 ASP A C 1
ATOM 1251 O O . ASP A 1 342 ? 107.977 118.789 108.367 1.00 58.52 342 ASP A O 1
ATOM 1256 N N . ILE A 1 343 ? 105.897 118.176 107.732 1.00 48.79 343 ILE A N 1
ATOM 1257 C CA . ILE A 1 343 ? 105.789 117.149 108.765 1.00 48.79 343 ILE A CA 1
ATOM 1258 C C . ILE A 1 343 ? 106.835 116.058 108.576 1.00 48.79 343 ILE A C 1
ATOM 1259 O O . ILE A 1 343 ? 107.327 115.488 109.556 1.00 48.79 343 ILE A O 1
ATOM 1264 N N . ASN A 1 344 ? 107.196 115.748 107.330 1.00 49.52 344 ASN A N 1
ATOM 1265 C CA . ASN A 1 344 ? 108.244 114.767 107.085 1.00 49.52 344 ASN A CA 1
ATOM 1266 C C . ASN A 1 344 ? 109.590 115.218 107.634 1.00 49.52 344 ASN A C 1
ATOM 1267 O O . ASN A 1 344 ? 110.477 114.381 107.835 1.00 49.52 344 ASN A O 1
ATOM 1272 N N . ASN A 1 345 ? 109.759 116.515 107.888 1.00 51.23 345 ASN A N 1
ATOM 1273 C CA . ASN A 1 345 ? 110.986 117.033 108.476 1.00 51.23 345 ASN A CA 1
ATOM 1274 C C . ASN A 1 345 ? 111.001 116.948 109.996 1.00 51.23 345 ASN A C 1
ATOM 1275 O O . ASN A 1 345 ? 112.056 117.167 110.600 1.00 51.23 345 ASN A O 1
ATOM 1280 N N . LEU A 1 346 ? 109.868 116.639 110.625 1.00 46.62 346 LEU A N 1
ATOM 1281 C CA . LEU A 1 346 ? 109.787 116.510 112.073 1.00 46.62 346 LEU A CA 1
ATOM 1282 C C . LEU A 1 346 ? 109.801 115.064 112.549 1.00 46.62 346 LEU A C 1
ATOM 1283 O O . LEU A 1 346 ? 109.962 114.830 113.751 1.00 46.62 346 LEU A O 1
ATOM 1288 N N . PHE A 1 347 ? 109.645 114.100 111.644 1.00 41.76 347 PHE A N 1
ATOM 1289 C CA . PHE A 1 347 ? 109.605 112.698 112.031 1.00 41.76 347 PHE A CA 1
ATOM 1290 C C . PHE A 1 347 ? 110.914 112.283 112.685 1.00 41.76 347 PHE A C 1
ATOM 1291 O O . PHE A 1 347 ? 111.971 112.867 112.441 1.00 41.76 347 PHE A O 1
ATOM 1299 N N . LEU A 1 348 ? 110.832 111.262 113.527 1.00 41.95 348 LEU A N 1
ATOM 1300 C CA . LEU A 1 348 ? 112.013 110.712 114.169 1.00 41.95 348 LEU A CA 1
ATOM 1301 C C . LEU A 1 348 ? 112.638 109.643 113.285 1.00 41.95 348 LEU A C 1
ATOM 1302 O O . LEU A 1 348 ? 111.938 108.833 112.673 1.00 41.95 348 LEU A O 1
ATOM 1307 N N . ARG A 1 349 ? 113.966 109.654 113.206 1.00 45.09 349 ARG A N 1
ATOM 1308 C CA . ARG A 1 349 ? 114.715 108.720 112.369 1.00 45.09 349 ARG A CA 1
ATOM 1309 C C . ARG A 1 349 ? 115.807 108.093 113.229 1.00 45.09 349 ARG A C 1
ATOM 1310 O O . ARG A 1 349 ? 116.929 108.604 113.279 1.00 45.09 349 ARG A O 1
ATOM 1318 N N . ASN A 1 350 ? 115.489 106.991 113.899 1.00 45.52 350 ASN A N 1
ATOM 1319 C CA . ASN A 1 350 ? 116.469 106.294 114.718 1.00 45.52 350 ASN A CA 1
ATOM 1320 C C . ASN A 1 350 ? 117.205 105.246 113.894 1.00 45.52 350 ASN A C 1
ATOM 1321 O O . ASN A 1 350 ? 116.674 104.706 112.922 1.00 45.52 350 ASN A O 1
ATOM 1326 N N . ASN A 1 351 ? 118.437 104.957 114.304 1.00 48.61 351 ASN A N 1
ATOM 1327 C CA . ASN A 1 351 ? 119.294 104.058 113.545 1.00 48.61 351 ASN A CA 1
ATOM 1328 C C . ASN A 1 351 ? 118.801 102.619 113.638 1.00 48.61 351 ASN A C 1
ATOM 1329 O O . ASN A 1 351 ? 118.518 102.114 114.728 1.00 48.61 351 ASN A O 1
ATOM 1334 N N . TYR A 1 352 ? 118.702 101.964 112.485 1.00 42.79 352 TYR A N 1
ATOM 1335 C CA . TYR A 1 352 ? 118.374 100.552 112.368 1.00 42.79 352 TYR A CA 1
ATOM 1336 C C . TYR A 1 352 ? 119.140 100.010 111.172 1.00 42.79 352 TYR A C 1
ATOM 1337 O O . TYR A 1 352 ? 119.436 100.768 110.242 1.00 42.79 352 TYR A O 1
ATOM 1346 N N . PRO A 1 353 ? 119.494 98.721 111.171 1.00 42.31 353 PRO A N 1
ATOM 1347 C CA . PRO A 1 353 ? 120.312 98.192 110.067 1.00 42.31 353 PRO A CA 1
ATOM 1348 C C . PRO A 1 353 ? 119.705 98.343 108.682 1.00 42.31 353 PRO A C 1
ATOM 1349 O O . PRO A 1 353 ? 120.461 98.473 107.713 1.00 42.31 353 PRO A O 1
ATOM 1353 N N . TYR A 1 354 ? 118.382 98.322 108.535 1.00 40.04 354 TYR A N 1
ATOM 1354 C CA . TYR A 1 354 ? 117.782 98.308 107.206 1.00 40.04 354 TYR A CA 1
ATOM 1355 C C . TYR A 1 354 ? 117.027 99.591 106.881 1.00 40.04 354 TYR A C 1
ATOM 1356 O O . TYR A 1 354 ? 117.367 100.271 105.910 1.00 40.04 354 TYR A O 1
ATOM 1365 N N . PHE A 1 355 ? 116.024 99.959 107.668 1.00 35.94 355 PHE A N 1
ATOM 1366 C CA . PHE A 1 355 ? 115.324 101.223 107.489 1.00 35.94 355 PHE A CA 1
ATOM 1367 C C . PHE A 1 355 ? 115.239 101.930 108.831 1.00 35.94 355 PHE A C 1
ATOM 1368 O O . PHE A 1 355 ? 115.157 101.279 109.875 1.00 35.94 355 PHE A O 1
ATOM 1376 N N . LYS A 1 356 ? 115.251 103.259 108.800 1.00 38.10 356 LYS A N 1
ATOM 1377 C CA . LYS A 1 356 ? 115.263 104.037 110.032 1.00 38.10 356 LYS A CA 1
ATOM 1378 C C . LYS A 1 356 ? 113.981 103.823 110.827 1.00 38.10 356 LYS A C 1
ATOM 1379 O O . LYS A 1 356 ? 112.887 103.733 110.265 1.00 38.10 356 LYS A O 1
ATOM 1385 N N . LYS A 1 357 ? 114.127 103.739 112.148 1.00 41.04 357 LYS A N 1
ATOM 1386 C CA . LYS A 1 357 ? 113.004 103.448 113.030 1.00 41.04 357 LYS A CA 1
ATOM 1387 C C . LYS A 1 357 ? 112.191 104.705 113.305 1.00 41.04 357 LYS A C 1
ATOM 1388 O O . LYS A 1 357 ? 112.738 105.740 113.693 1.00 41.04 357 LYS A O 1
ATOM 1394 N N . THR A 1 358 ? 110.880 104.604 113.119 1.00 33.67 358 THR A N 1
ATOM 1395 C CA . THR A 1 358 ? 109.978 105.716 113.374 1.00 33.67 358 THR A CA 1
ATOM 1396 C C . THR A 1 358 ? 108.733 105.306 114.150 1.00 33.67 358 THR A C 1
ATOM 1397 O O . THR A 1 358 ? 107.923 106.177 114.477 1.00 33.67 358 THR A O 1
ATOM 1401 N N . ARG A 1 359 ? 108.558 104.029 114.482 1.00 32.47 359 ARG A N 1
ATOM 1402 C CA . ARG A 1 359 ? 107.339 103.565 115.125 1.00 32.47 359 ARG A CA 1
ATOM 1403 C C . ARG A 1 359 ? 107.664 102.535 116.199 1.00 32.47 359 ARG A C 1
ATOM 1404 O O . ARG A 1 359 ? 108.771 102.000 116.273 1.00 32.47 359 ARG A O 1
ATOM 1412 N N . HIS A 1 360 ? 106.671 102.279 117.049 1.00 36.90 360 HIS A N 1
ATOM 1413 C CA . HIS A 1 360 ? 106.713 101.237 118.066 1.00 36.90 360 HIS A CA 1
ATOM 1414 C C . HIS A 1 360 ? 105.376 100.514 118.047 1.00 36.90 360 HIS A C 1
ATOM 1415 O O . HIS A 1 360 ? 104.326 101.157 118.115 1.00 36.90 360 HIS A O 1
ATOM 1422 N N . THR A 1 361 ? 105.409 99.187 117.966 1.00 35.27 361 THR A N 1
ATOM 1423 C CA . THR A 1 361 ? 104.214 98.412 117.669 1.00 35.27 361 THR A CA 1
ATOM 1424 C C . THR A 1 361 ? 103.838 97.489 118.822 1.00 35.27 361 THR A C 1
ATOM 1425 O O . THR A 1 361 ? 104.694 97.009 119.568 1.00 35.27 361 THR A O 1
ATOM 1429 N N . LEU A 1 362 ? 102.534 97.261 118.958 1.00 39.36 362 LEU A N 1
ATOM 1430 C CA . LEU A 1 362 ? 101.956 96.378 119.965 1.00 39.36 362 LEU A CA 1
ATOM 1431 C C . LEU A 1 362 ? 101.151 95.300 119.255 1.00 39.36 362 LEU A C 1
ATOM 1432 O O . LEU A 1 362 ? 100.176 95.608 118.562 1.00 39.36 362 LEU A O 1
ATOM 1437 N N . LEU A 1 363 ? 101.548 94.044 119.436 1.00 42.75 363 LEU A N 1
ATOM 1438 C CA . LEU A 1 363 ? 100.885 92.923 118.785 1.00 42.75 363 LEU A CA 1
ATOM 1439 C C . LEU A 1 363 ? 99.736 92.402 119.637 1.00 42.75 363 LEU A C 1
ATOM 1440 O O . LEU A 1 363 ? 99.777 92.445 120.868 1.00 42.75 363 LEU A O 1
ATOM 1445 N N . MET A 1 364 ? 98.705 91.903 118.965 1.00 45.16 364 MET A N 1
ATOM 1446 C CA . MET A 1 364 ? 97.511 91.393 119.623 1.00 45.16 364 MET A CA 1
ATOM 1447 C C . MET A 1 364 ? 97.224 89.981 119.133 1.00 45.16 364 MET A C 1
ATOM 1448 O O . MET A 1 364 ? 97.223 89.726 117.926 1.00 45.16 364 MET A O 1
ATOM 1453 N N . PHE A 1 365 ? 96.991 89.068 120.075 1.00 41.22 365 PHE A N 1
ATOM 1454 C CA . PHE A 1 365 ? 96.659 87.681 119.785 1.00 41.22 365 PHE A CA 1
ATOM 1455 C C . PHE A 1 365 ? 95.381 87.314 120.524 1.00 41.22 365 PHE A C 1
ATOM 1456 O O . PHE A 1 365 ? 95.069 87.885 121.569 1.00 41.22 365 PHE A O 1
ATOM 1464 N N . ARG A 1 366 ? 94.645 86.348 119.982 1.00 46.59 366 ARG A N 1
ATOM 1465 C CA . ARG A 1 366 ? 93.336 85.988 120.511 1.00 46.59 366 ARG A CA 1
ATOM 1466 C C . ARG A 1 366 ? 93.228 84.475 120.630 1.00 46.59 366 ARG A C 1
ATOM 1467 O O . ARG A 1 366 ? 93.654 83.747 119.729 1.00 46.59 366 ARG A O 1
ATOM 1475 N N . ARG A 1 367 ? 92.664 84.009 121.741 1.00 49.93 367 ARG A N 1
ATOM 1476 C CA . ARG A 1 367 ? 92.396 82.595 121.970 1.00 49.93 367 ARG A CA 1
ATOM 1477 C C . ARG A 1 367 ? 90.894 82.377 122.049 1.00 49.93 367 ARG A C 1
ATOM 1478 O O . ARG A 1 367 ? 90.193 83.109 122.756 1.00 49.93 367 ARG A O 1
ATOM 1486 N N . ILE A 1 368 ? 90.405 81.374 121.327 1.00 55.48 368 ILE A N 1
ATOM 1487 C CA . ILE A 1 368 ? 88.980 81.076 121.247 1.00 55.48 368 ILE A CA 1
ATOM 1488 C C . ILE A 1 368 ? 88.711 79.787 122.009 1.00 55.48 368 ILE A C 1
ATOM 1489 O O . ILE A 1 368 ? 89.379 78.771 121.782 1.00 55.48 368 ILE A O 1
ATOM 1494 N N . GLY A 1 369 ? 87.738 79.827 122.915 1.00 59.38 369 GLY A N 1
ATOM 1495 C CA . GLY A 1 369 ? 87.389 78.665 123.712 1.00 59.38 369 GLY A CA 1
ATOM 1496 C C . GLY A 1 369 ? 86.283 77.826 123.104 1.00 59.38 369 GLY A C 1
ATOM 1497 O O . GLY A 1 369 ? 85.200 77.698 123.676 1.00 59.38 369 GLY A O 1
ATOM 1498 N N . LEU A 1 375 ? 83.780 87.337 123.603 1.00 67.33 375 LEU A N 1
ATOM 1499 C CA . LEU A 1 375 ? 84.471 88.250 124.505 1.00 67.33 375 LEU A CA 1
ATOM 1500 C C . LEU A 1 375 ? 83.677 89.524 124.768 1.00 67.33 375 LEU A C 1
ATOM 1501 O O . LEU A 1 375 ? 84.008 90.289 125.673 1.00 67.33 375 LEU A O 1
ATOM 1506 N N . GLU A 1 376 ? 82.633 89.746 123.972 1.00 76.80 376 GLU A N 1
ATOM 1507 C CA . GLU A 1 376 ? 81.838 90.972 124.020 1.00 76.80 376 GLU A CA 1
ATOM 1508 C C . GLU A 1 376 ? 82.741 92.191 123.793 1.00 76.80 376 GLU A C 1
ATOM 1509 O O . GLU A 1 376 ? 82.933 93.052 124.651 1.00 76.80 376 GLU A O 1
ATOM 1515 N N . LEU A 1 377 ? 83.320 92.207 122.598 1.00 70.31 377 LEU A N 1
ATOM 1516 C CA . LEU A 1 377 ? 84.239 93.250 122.171 1.00 70.31 377 LEU A CA 1
ATOM 1517 C C . LEU A 1 377 ? 83.474 94.482 121.711 1.00 70.31 377 LEU A C 1
ATOM 1518 O O . LEU A 1 377 ? 82.295 94.410 121.356 1.00 70.31 377 LEU A O 1
ATOM 1523 N N . ARG A 1 378 ? 84.157 95.625 121.729 1.00 74.12 378 ARG A N 1
ATOM 1524 C CA . ARG A 1 378 ? 83.540 96.885 121.345 1.00 74.12 378 ARG A CA 1
ATOM 1525 C C . ARG A 1 378 ? 84.007 97.397 119.985 1.00 74.12 378 ARG A C 1
ATOM 1526 O O . ARG A 1 378 ? 83.520 98.440 119.536 1.00 74.12 378 ARG A O 1
ATOM 1534 N N . HIS A 1 379 ? 84.938 96.700 119.330 1.00 74.10 379 HIS A N 1
ATOM 1535 C CA . HIS A 1 379 ? 85.266 96.941 117.927 1.00 74.10 379 HIS A CA 1
ATOM 1536 C C . HIS A 1 379 ? 85.922 98.298 117.692 1.00 74.10 379 HIS A C 1
ATOM 1537 O O . HIS A 1 379 ? 86.737 98.751 118.502 1.00 74.10 379 HIS A O 1
ATOM 1544 N N . GLN A 1 380 ? 85.572 98.948 116.585 1.00 72.33 380 GLN A N 1
ATOM 1545 C CA . GLN A 1 380 ? 86.348 100.062 116.044 1.00 72.33 380 GLN A CA 1
ATOM 1546 C C . GLN A 1 380 ? 86.128 101.302 116.902 1.00 72.33 380 GLN A C 1
ATOM 1547 O O . GLN A 1 380 ? 85.143 102.024 116.727 1.00 72.33 380 GLN A O 1
ATOM 1553 N N . ARG A 1 381 ? 87.045 101.557 117.836 1.00 68.36 381 ARG A N 1
ATOM 1554 C CA . ARG A 1 381 ? 87.063 102.832 118.540 1.00 68.36 381 ARG A CA 1
ATOM 1555 C C . ARG A 1 381 ? 88.444 103.447 118.695 1.00 68.36 381 ARG A C 1
ATOM 1556 O O . ARG A 1 381 ? 88.537 104.574 119.188 1.00 68.36 381 ARG A O 1
ATOM 1564 N N . THR A 1 382 ? 89.511 102.760 118.306 1.00 55.75 382 THR A N 1
ATOM 1565 C CA . THR A 1 382 ? 90.845 103.332 118.357 1.00 55.75 382 THR A CA 1
ATOM 1566 C C . THR A 1 382 ? 91.562 102.990 117.063 1.00 55.75 382 THR A C 1
ATOM 1567 O O . THR A 1 382 ? 91.452 101.869 116.564 1.00 55.75 382 THR A O 1
ATOM 1571 N N . SER A 1 383 ? 92.276 103.964 116.515 1.00 45.59 383 SER A N 1
ATOM 1572 C CA . SER A 1 383 ? 93.001 103.741 115.279 1.00 45.59 383 SER A CA 1
ATOM 1573 C C . SER A 1 383 ? 94.297 102.985 115.551 1.00 45.59 383 SER A C 1
ATOM 1574 O O . SER A 1 383 ? 94.838 102.998 116.659 1.00 45.59 383 SER A O 1
ATOM 1577 N N . ASP A 1 384 ? 94.789 102.310 114.513 1.00 44.71 384 ASP A N 1
ATOM 1578 C CA . ASP A 1 384 ? 96.055 101.596 114.591 1.00 44.71 384 ASP A CA 1
ATOM 1579 C C . ASP A 1 384 ? 97.251 102.525 114.703 1.00 44.71 384 ASP A C 1
ATOM 1580 O O . ASP A 1 384 ? 98.346 102.059 115.034 1.00 44.71 384 ASP A O 1
ATOM 1585 N N . VAL A 1 385 ? 97.074 103.813 114.424 1.00 38.00 385 VAL A N 1
ATOM 1586 C CA . VAL A 1 385 ? 98.167 104.773 114.349 1.00 38.00 385 VAL A CA 1
ATOM 1587 C C . VAL A 1 385 ? 97.895 105.891 115.343 1.00 38.00 385 VAL A C 1
ATOM 1588 O O . VAL A 1 385 ? 96.790 106.443 115.376 1.00 38.00 385 VAL A O 1
ATOM 1592 N N . VAL A 1 386 ? 98.896 106.213 116.156 1.00 35.97 386 VAL A N 1
ATOM 1593 C CA . VAL A 1 386 ? 98.849 107.370 117.036 1.00 35.97 386 VAL A CA 1
ATOM 1594 C C . VAL A 1 386 ? 100.167 108.117 116.894 1.00 35.97 386 VAL A C 1
ATOM 1595 O O . VAL A 1 386 ? 101.224 107.517 116.673 1.00 35.97 386 VAL A O 1
ATOM 1599 N N . PHE A 1 387 ? 100.094 109.440 116.991 1.00 37.19 387 PHE A N 1
ATOM 1600 C CA . PHE A 1 387 ? 101.261 110.302 116.863 1.00 37.19 387 PHE A CA 1
ATOM 1601 C C . PHE A 1 387 ? 101.694 110.777 118.241 1.00 37.19 387 PHE A C 1
ATOM 1602 O O . PHE A 1 387 ? 100.862 111.211 119.042 1.00 37.19 387 PHE A O 1
ATOM 1610 N N . GLU A 1 388 ? 102.991 110.692 118.515 1.00 39.99 388 GLU A N 1
ATOM 1611 C CA . GLU A 1 388 ? 103.531 111.115 119.796 1.00 39.99 388 GLU A CA 1
ATOM 1612 C C . GLU A 1 388 ? 104.814 111.902 119.589 1.00 39.99 388 GLU A C 1
ATOM 1613 O O . GLU A 1 388 ? 105.639 111.549 118.743 1.00 39.99 388 GLU A O 1
ATOM 1619 N N . VAL A 1 389 ? 104.978 112.964 120.368 1.00 42.79 389 VAL A N 1
ATOM 1620 C CA . VAL A 1 389 ? 106.257 113.645 120.499 1.00 42.79 389 VAL A CA 1
ATOM 1621 C C . VA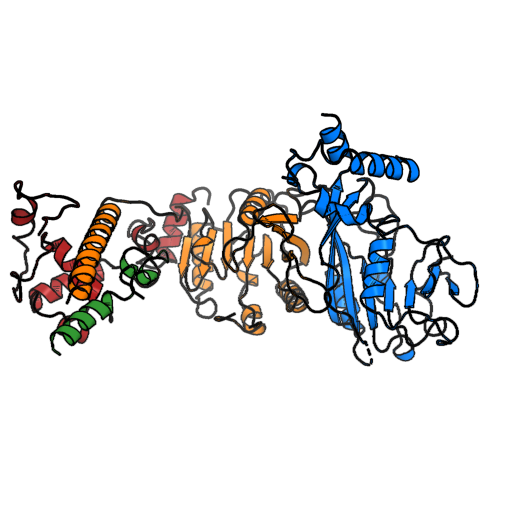L A 1 389 ? 107.029 112.967 121.620 1.00 42.79 389 VAL A C 1
ATOM 1622 O O . VAL A 1 389 ? 106.526 112.844 122.741 1.00 42.79 389 VAL A O 1
ATOM 1626 N N . THR A 1 390 ? 108.246 112.521 121.326 1.00 47.37 390 THR A N 1
ATOM 1627 C CA . THR A 1 390 ? 108.981 111.692 122.265 1.00 47.37 390 THR A CA 1
ATOM 1628 C C . THR A 1 390 ? 110.440 112.116 122.319 1.00 47.37 390 THR A C 1
ATOM 1629 O O . THR A 1 390 ? 110.988 112.672 121.366 1.00 47.37 390 THR A O 1
ATOM 1633 N N . ASP A 1 391 ? 111.058 111.849 123.466 1.00 56.80 391 ASP A N 1
ATOM 1634 C CA . ASP A 1 391 ? 112.500 111.965 123.594 1.00 56.80 391 ASP A CA 1
ATOM 1635 C C . ASP A 1 391 ? 113.182 110.862 122.790 1.00 56.80 391 ASP A C 1
ATOM 1636 O O . ASP A 1 391 ? 112.666 109.750 122.655 1.00 56.80 391 ASP A O 1
ATOM 1641 N N . GLU A 1 392 ? 114.352 111.183 122.245 1.00 59.85 392 GLU A N 1
ATOM 1642 C CA . GLU A 1 392 ? 115.036 110.292 121.318 1.00 59.85 392 GLU A CA 1
ATOM 1643 C C . GLU A 1 392 ? 115.950 109.285 122.002 1.00 59.85 392 GLU A C 1
ATOM 1644 O O . GLU A 1 392 ? 116.483 108.402 121.324 1.00 59.85 392 GLU A O 1
ATOM 1650 N N . GLN A 1 393 ? 116.150 109.394 123.316 1.00 62.94 393 GLN A N 1
ATOM 1651 C CA . GLN A 1 393 ? 117.119 108.530 123.982 1.00 62.94 393 GLN A CA 1
ATOM 1652 C C . GLN A 1 393 ? 116.644 107.084 124.031 1.00 62.94 393 GLN A C 1
ATOM 1653 O O . GLN A 1 393 ? 117.437 106.160 123.817 1.00 62.94 393 GLN A O 1
ATOM 1659 N N . ASP A 1 394 ? 115.360 106.865 124.306 1.00 60.80 394 ASP A N 1
ATOM 1660 C CA . ASP A 1 394 ? 114.830 105.510 124.380 1.00 60.80 394 ASP A CA 1
ATOM 1661 C C . ASP A 1 394 ? 113.318 105.542 124.188 1.00 60.80 394 ASP A C 1
ATOM 1662 O O . ASP A 1 394 ? 112.563 105.403 125.159 1.00 60.80 394 ASP A O 1
ATOM 1667 N N . PRO A 1 395 ? 112.839 105.726 122.955 1.00 54.51 395 PRO A N 1
ATOM 1668 C CA . PRO A 1 395 ? 111.388 105.818 122.736 1.00 54.51 395 PRO A CA 1
ATOM 1669 C C . PRO A 1 395 ? 110.634 104.531 123.019 1.00 54.51 395 PRO A C 1
ATOM 1670 O O . PRO A 1 395 ? 109.404 104.575 123.142 1.00 54.51 395 PRO A O 1
ATOM 1674 N N . SER A 1 396 ? 111.320 103.389 123.111 1.00 53.55 396 SER A N 1
ATOM 1675 C CA . SER A 1 396 ? 110.635 102.137 123.418 1.00 53.55 396 SER A CA 1
ATOM 1676 C C . SER A 1 396 ? 110.003 102.182 124.803 1.00 53.55 396 SER A C 1
ATOM 1677 O O . SER A 1 396 ? 108.909 101.645 125.013 1.00 53.55 396 SER A O 1
ATOM 1680 N N . LYS A 1 397 ? 110.676 102.817 125.760 1.00 51.55 397 LYS A N 1
ATOM 1681 C CA . LYS A 1 397 ? 110.143 102.956 127.108 1.00 51.55 397 LYS A CA 1
ATOM 1682 C C . LYS A 1 397 ? 109.043 104.007 127.130 1.00 51.55 397 LYS A C 1
ATOM 1683 O O . LYS A 1 397 ? 109.287 105.167 127.476 1.00 51.55 397 LYS A O 1
ATOM 1689 N N . VAL A 1 398 ? 107.830 103.603 126.751 1.00 50.74 398 VAL A N 1
ATOM 1690 C CA . VAL A 1 398 ? 106.693 104.513 126.728 1.00 50.74 398 VAL A CA 1
ATOM 1691 C C . VAL A 1 398 ? 106.473 105.108 128.110 1.00 50.74 398 VAL A C 1
ATOM 1692 O O . VAL A 1 398 ? 106.530 104.404 129.126 1.00 50.74 398 VAL A O 1
ATOM 1696 N N . ASP A 1 399 ? 106.223 106.415 128.156 1.00 52.35 399 ASP A N 1
ATOM 1697 C CA . ASP A 1 399 ? 106.032 107.132 129.405 1.00 52.35 399 ASP A CA 1
ATOM 1698 C C . ASP A 1 399 ? 104.549 107.223 129.757 1.00 52.35 399 ASP A C 1
ATOM 1699 O O . ASP A 1 399 ? 103.674 106.759 129.023 1.00 52.35 399 ASP A O 1
ATOM 1704 N N . THR A 1 400 ? 104.274 107.849 130.898 1.00 51.78 400 THR A N 1
ATOM 1705 C CA . THR A 1 400 ? 102.913 108.146 131.310 1.00 51.78 400 THR A CA 1
ATOM 1706 C C . THR A 1 400 ? 102.268 109.086 130.291 1.00 51.78 400 THR A C 1
ATOM 1707 O O . THR A 1 400 ? 102.948 109.684 129.452 1.00 51.78 400 THR A O 1
ATOM 1711 N N . MET A 1 401 ? 100.936 109.171 130.340 1.00 56.35 401 MET A N 1
ATOM 1712 C CA . MET A 1 401 ? 100.127 109.997 129.444 1.00 56.35 401 MET A CA 1
ATOM 1713 C C . MET A 1 401 ? 100.058 109.382 128.053 1.00 56.35 401 MET A C 1
ATOM 1714 O O . MET A 1 401 ? 99.232 109.783 127.231 1.00 56.35 401 MET A O 1
ATOM 1719 N N . MET A 1 402 ? 100.865 108.364 127.808 1.00 48.57 402 MET A N 1
ATOM 1720 C CA . MET A 1 402 ? 100.777 107.538 126.614 1.00 48.57 402 MET A CA 1
ATOM 1721 C C . MET A 1 402 ? 100.537 106.083 126.971 1.00 48.57 402 MET A C 1
ATOM 1722 O O . MET A 1 402 ? 99.801 105.385 126.271 1.00 48.57 402 MET A O 1
ATOM 1727 N N . LYS A 1 403 ? 101.142 105.618 128.069 1.00 47.20 403 LYS A N 1
ATOM 1728 C CA . LYS A 1 403 ? 100.699 104.386 128.711 1.00 47.20 403 LYS A CA 1
ATOM 1729 C C . LYS A 1 403 ? 99.231 104.478 129.105 1.00 47.20 403 LYS A C 1
ATOM 1730 O O . LYS A 1 403 ? 98.496 103.487 129.039 1.00 47.20 403 LYS A O 1
ATOM 1736 N N . GLU A 1 404 ? 98.793 105.666 129.527 1.00 52.84 404 GLU A N 1
ATOM 1737 C CA . GLU A 1 404 ? 97.379 105.903 129.794 1.00 52.84 404 GLU A CA 1
ATOM 1738 C C . GLU A 1 404 ? 96.540 105.734 128.534 1.00 52.84 404 GLU A C 1
ATOM 1739 O O . GLU A 1 404 ? 95.415 105.226 128.597 1.00 52.84 404 GLU A O 1
ATOM 1745 N N . TYR A 1 405 ? 97.076 106.145 127.384 1.00 47.03 405 TYR A N 1
ATOM 1746 C CA . TYR A 1 405 ? 96.397 105.919 126.113 1.00 47.03 405 TYR A CA 1
ATOM 1747 C C . TYR A 1 405 ? 96.212 104.429 125.843 1.00 47.03 405 TYR A C 1
ATOM 1748 O O . TYR A 1 405 ? 95.139 103.996 125.408 1.00 47.03 405 TYR A O 1
ATOM 1757 N N . VAL A 1 406 ? 97.243 103.626 126.121 1.00 44.86 406 VAL A N 1
ATOM 1758 C CA . VAL A 1 406 ? 97.165 102.184 125.896 1.00 44.86 406 VAL A CA 1
ATOM 1759 C C . VAL A 1 406 ? 96.168 101.538 126.853 1.00 44.86 406 VAL A C 1
ATOM 1760 O O . VAL A 1 406 ? 95.376 100.676 126.454 1.00 44.86 406 VAL A O 1
ATOM 1764 N N . TYR A 1 407 ? 96.210 101.918 128.132 1.00 47.25 407 TYR A N 1
ATOM 1765 C CA . TYR A 1 407 ? 95.218 101.427 129.088 1.00 47.25 407 TYR A CA 1
ATOM 1766 C C . TYR A 1 407 ? 93.800 101.765 128.653 1.00 47.25 407 TYR A C 1
ATOM 1767 O O . TYR A 1 407 ? 92.903 100.921 128.733 1.00 47.25 407 TYR A O 1
ATOM 1776 N N . GLN A 1 408 ? 93.571 102.998 128.199 1.00 51.14 408 GLN A N 1
ATOM 1777 C CA . GLN A 1 408 ? 92.230 103.373 127.767 1.00 51.14 408 GLN A CA 1
ATOM 1778 C C . GLN A 1 408 ? 91.809 102.591 126.529 1.00 51.14 408 GLN A C 1
ATOM 1779 O O . GLN A 1 408 ? 90.649 102.182 126.413 1.00 51.14 408 GLN A O 1
ATOM 1785 N N . MET A 1 409 ? 92.740 102.361 125.598 1.00 51.56 409 MET A N 1
ATOM 1786 C CA . MET A 1 409 ? 92.438 101.552 124.419 1.00 51.56 409 MET A CA 1
ATOM 1787 C C . MET A 1 409 ? 92.031 100.137 124.814 1.00 51.56 409 MET A C 1
ATOM 1788 O O . MET A 1 409 ? 91.009 99.616 124.350 1.00 51.56 409 MET A O 1
ATOM 1793 N N . ILE A 1 410 ? 92.823 99.503 125.680 1.00 50.89 410 ILE A N 1
ATOM 1794 C CA . ILE A 1 410 ? 92.531 98.139 126.106 1.00 50.89 410 ILE A CA 1
ATOM 1795 C C . ILE A 1 410 ? 91.203 98.080 126.851 1.00 50.89 410 ILE A C 1
ATOM 1796 O O . ILE A 1 410 ? 90.399 97.166 126.639 1.00 50.89 410 ILE A O 1
ATOM 1801 N N . GLU A 1 411 ? 90.947 99.049 127.729 1.00 52.66 411 GLU A N 1
ATOM 1802 C CA . GLU A 1 411 ? 89.757 98.999 128.564 1.00 52.66 411 GLU A CA 1
ATOM 1803 C C . GLU A 1 411 ? 88.498 99.458 127.842 1.00 52.66 411 GLU A C 1
ATOM 1804 O O . GLU A 1 411 ? 87.398 99.220 128.349 1.00 52.66 411 GLU A O 1
ATOM 1810 N N . THR A 1 412 ? 88.620 100.115 126.688 1.00 56.51 412 THR A N 1
ATOM 1811 C CA . THR A 1 412 ? 87.445 100.342 125.857 1.00 56.51 412 THR A CA 1
ATOM 1812 C C . THR A 1 412 ? 87.259 99.254 124.812 1.00 56.51 412 THR A C 1
ATOM 1813 O O . THR A 1 412 ? 86.161 99.126 124.260 1.00 56.51 412 THR A O 1
ATOM 1817 N N . LEU A 1 413 ? 88.308 98.477 124.525 1.00 53.26 413 LEU A N 1
ATOM 1818 C CA . LEU A 1 413 ? 88.151 97.300 123.679 1.00 53.26 413 LEU A CA 1
ATOM 1819 C C . LEU A 1 413 ? 87.409 96.185 124.405 1.00 53.26 413 LEU A C 1
ATOM 1820 O O . LEU A 1 413 ? 86.716 95.385 123.769 1.00 53.26 413 LEU A O 1
ATOM 1825 N N . LEU A 1 414 ? 87.527 96.129 125.731 1.00 54.39 414 LEU A N 1
ATOM 1826 C CA . LEU A 1 414 ? 86.972 95.053 126.550 1.00 54.39 414 LEU A CA 1
ATOM 1827 C C . LEU A 1 414 ? 86.102 95.672 127.636 1.00 54.39 414 LEU A C 1
ATOM 1828 O O . LEU A 1 414 ? 86.509 95.743 128.806 1.00 54.39 414 LEU A O 1
ATOM 1833 N N . PRO A 1 415 ? 84.895 96.127 127.299 1.00 64.62 415 PRO A N 1
ATOM 1834 C CA . PRO A 1 415 ? 84.061 96.847 128.267 1.00 64.62 415 PRO A CA 1
ATOM 1835 C C . PRO A 1 415 ? 83.362 95.968 129.292 1.00 64.62 415 PRO A C 1
ATOM 1836 O O . PRO A 1 415 ? 82.526 96.480 130.042 1.00 64.62 415 PRO A O 1
ATOM 1840 N N . LYS A 1 416 ? 83.665 94.674 129.353 1.00 70.54 416 LYS A N 1
ATOM 1841 C CA . LYS A 1 416 ? 83.046 93.788 130.327 1.00 70.54 416 LYS A CA 1
ATOM 1842 C C . LYS A 1 416 ? 84.050 93.132 131.261 1.00 70.54 416 LYS A C 1
ATOM 1843 O O . LYS A 1 416 ? 83.655 92.295 132.079 1.00 70.54 416 LYS A O 1
ATOM 1849 N N . ALA A 1 417 ? 85.329 93.480 131.161 1.00 68.20 417 ALA A N 1
ATOM 1850 C CA . ALA A 1 417 ? 86.336 93.010 132.099 1.00 68.20 417 ALA A CA 1
ATOM 1851 C C . ALA A 1 417 ? 86.627 94.026 133.193 1.00 68.20 417 ALA A C 1
ATOM 1852 O O . ALA A 1 417 ? 87.554 93.823 133.984 1.00 68.20 417 ALA A O 1
ATOM 1854 N N . GLN A 1 418 ? 85.863 95.114 133.250 1.00 74.01 418 GLN A N 1
ATOM 1855 C CA . GLN A 1 418 ? 86.019 96.088 134.320 1.00 74.01 418 GLN A CA 1
ATOM 1856 C C . GLN A 1 418 ? 85.580 95.480 135.645 1.00 74.01 418 GLN A C 1
ATOM 1857 O O . GLN A 1 418 ? 84.613 94.716 135.705 1.00 74.01 418 GLN A O 1
ATOM 1863 N N . PHE A 1 419 ? 86.296 95.820 136.714 1.00 83.08 419 PHE A N 1
ATOM 1864 C CA . PHE A 1 419 ? 85.953 95.325 138.046 1.00 83.08 419 PHE A CA 1
ATOM 1865 C C . PHE A 1 419 ? 84.985 96.317 138.678 1.00 83.08 419 PHE A C 1
ATOM 1866 O O . PHE A 1 419 ? 85.381 97.345 139.227 1.00 83.08 419 PHE A O 1
ATOM 1874 N N . ILE A 1 420 ? 83.699 96.012 138.579 1.00 89.90 420 ILE A N 1
ATOM 1875 C CA . ILE A 1 420 ? 82.681 96.799 139.283 1.00 89.90 420 ILE A CA 1
ATOM 1876 C C . ILE A 1 420 ? 82.678 96.401 140.755 1.00 89.90 420 ILE A C 1
ATOM 1877 O O . ILE A 1 420 ? 82.589 95.200 141.066 1.00 89.90 420 ILE A O 1
ATOM 1882 N N . PRO A 1 421 ? 82.793 97.348 141.685 1.00 95.21 421 PRO A N 1
ATOM 1883 C CA . PRO A 1 421 ? 82.836 96.984 143.109 1.00 95.21 421 PRO A CA 1
ATOM 1884 C C . PRO A 1 421 ? 81.563 96.271 143.542 1.00 95.21 421 PRO A C 1
ATOM 1885 O O . PRO A 1 421 ? 80.455 96.649 143.157 1.00 95.21 421 PRO A O 1
ATOM 1889 N N . GLY A 1 422 ? 81.732 95.231 144.352 1.00 98.75 422 GLY A N 1
ATOM 1890 C CA . GLY A 1 422 ? 80.626 94.440 144.865 1.00 98.75 422 GLY A CA 1
ATOM 1891 C C . GLY A 1 422 ? 80.060 93.412 143.904 1.00 98.75 422 GLY A C 1
ATOM 1892 O O . GLY A 1 422 ? 79.771 92.282 144.305 1.00 98.75 422 GLY A O 1
ATOM 1893 N N . VAL A 1 423 ? 79.891 93.789 142.635 1.00 97.00 423 VAL A N 1
ATOM 1894 C CA . VAL A 1 423 ? 79.322 92.871 141.652 1.00 97.00 423 VAL A CA 1
ATOM 1895 C C . VAL A 1 423 ? 80.268 91.705 141.394 1.00 97.00 423 VAL A C 1
ATOM 1896 O O . VAL A 1 423 ? 79.861 90.538 141.412 1.00 97.00 423 VAL A O 1
ATOM 1900 N N . ASP A 1 424 ? 81.541 92.000 141.158 1.00 93.41 424 ASP A N 1
ATOM 1901 C CA . ASP A 1 424 ? 82.525 90.987 140.808 1.00 93.41 424 ASP A CA 1
ATOM 1902 C C . ASP A 1 424 ? 83.389 90.649 142.015 1.00 93.41 424 ASP A C 1
ATOM 1903 O O . ASP A 1 424 ? 83.895 91.542 142.701 1.00 93.41 424 ASP A O 1
ATOM 1908 N N . LYS A 1 425 ? 83.552 89.352 142.269 1.00 95.04 425 LYS A N 1
ATOM 1909 C CA . LYS A 1 425 ? 84.362 88.874 143.379 1.00 95.04 425 LYS A CA 1
ATOM 1910 C C . LYS A 1 425 ? 85.797 88.559 142.984 1.00 95.04 425 LYS A C 1
ATOM 1911 O O . LYS A 1 425 ? 86.594 88.188 143.852 1.00 95.04 425 LYS A O 1
ATOM 1917 N N . HIS A 1 426 ? 86.146 88.695 141.707 1.00 84.70 426 HIS A N 1
ATOM 1918 C CA . HIS A 1 426 ? 87.502 88.446 141.246 1.00 84.70 426 HIS A CA 1
ATOM 1919 C C . HIS A 1 426 ? 87.849 89.441 140.150 1.00 84.70 426 HIS A C 1
ATOM 1920 O O . HIS A 1 426 ? 86.979 89.884 139.396 1.00 84.70 426 HIS A O 1
ATOM 1927 N N . LEU A 1 427 ? 89.128 89.794 140.075 1.00 69.79 427 LEU A N 1
ATOM 1928 C CA . LEU A 1 427 ? 89.598 90.667 139.011 1.00 69.79 427 LEU A CA 1
ATOM 1929 C C . LEU A 1 427 ? 89.689 89.893 137.700 1.00 69.79 427 LEU A C 1
ATOM 1930 O O . LEU A 1 427 ? 89.917 88.680 137.683 1.00 69.79 427 LEU A O 1
ATOM 1935 N N . LYS A 1 428 ? 89.509 90.606 136.590 1.00 65.69 428 LYS A N 1
ATOM 1936 C CA . LYS A 1 428 ? 89.425 89.981 135.277 1.00 65.69 428 LYS A CA 1
ATOM 1937 C C . LYS A 1 428 ? 90.504 90.441 134.308 1.00 65.69 428 LYS A C 1
ATOM 1938 O O . LYS A 1 428 ? 90.572 89.919 133.191 1.00 65.69 428 LYS A O 1
ATOM 1944 N N . MET A 1 429 ? 91.339 91.398 134.694 1.00 60.40 429 MET A N 1
ATOM 1945 C CA . MET A 1 429 ? 92.414 91.908 133.855 1.00 60.40 429 MET A CA 1
ATOM 1946 C C . MET A 1 429 ? 93.727 91.719 134.595 1.00 60.40 429 MET A C 1
ATOM 1947 O O . MET A 1 429 ? 93.805 91.989 135.796 1.00 60.40 429 MET A O 1
ATOM 1952 N N . MET A 1 430 ? 94.749 91.248 133.890 1.00 51.11 430 MET A N 1
ATOM 1953 C CA . MET A 1 430 ? 96.065 91.037 134.477 1.00 51.11 430 MET A CA 1
ATOM 1954 C C . MET A 1 430 ? 97.115 91.718 133.615 1.00 51.11 430 MET A C 1
ATOM 1955 O O . MET A 1 430 ? 97.120 91.554 132.392 1.00 51.11 430 MET A O 1
ATOM 1960 N N . GLU A 1 431 ? 97.995 92.480 134.252 1.00 52.59 431 GLU A N 1
ATOM 1961 C CA . GLU A 1 431 ? 99.037 93.226 133.561 1.00 52.59 431 GLU A CA 1
ATOM 1962 C C . GLU A 1 431 ? 100.379 92.820 134.148 1.00 52.59 431 GLU A C 1
ATOM 1963 O O . GLU A 1 431 ? 100.646 93.070 135.327 1.00 52.59 431 GLU A O 1
ATOM 1969 N N . LEU A 1 432 ? 101.213 92.188 133.332 1.00 52.51 432 LEU A N 1
ATOM 1970 C CA . LEU A 1 432 ? 102.494 91.675 133.788 1.00 52.51 432 LEU A CA 1
ATOM 1971 C C . LEU A 1 432 ? 103.578 92.731 133.630 1.00 52.51 432 LEU A C 1
ATOM 1972 O O . LEU A 1 432 ? 103.501 93.602 132.760 1.00 52.51 432 LEU A O 1
ATOM 1977 N N . PHE A 1 433 ? 104.599 92.635 134.483 1.00 59.19 433 PHE A N 1
ATOM 1978 C CA . PHE A 1 433 ? 105.688 93.608 134.541 1.00 59.19 433 PHE A CA 1
ATOM 1979 C C . PHE A 1 433 ? 105.138 95.011 134.807 1.00 59.19 433 PHE A C 1
ATOM 1980 O O . PHE A 1 433 ? 105.364 95.959 134.054 1.00 59.19 433 PHE A O 1
ATOM 1988 N N . ALA A 1 434 ? 104.403 95.118 135.910 1.00 66.40 434 ALA A N 1
ATOM 1989 C CA . ALA A 1 434 ? 103.733 96.347 136.292 1.00 66.40 434 ALA A CA 1
ATOM 1990 C C . ALA A 1 434 ? 104.726 97.361 136.850 1.00 66.40 434 ALA A C 1
ATOM 1991 O O . ALA A 1 434 ? 105.892 97.059 137.118 1.00 66.40 434 ALA A O 1
ATOM 1993 N N . SER A 1 435 ? 104.242 98.588 137.019 1.00 75.83 435 SER A N 1
ATOM 1994 C CA . SER A 1 435 ? 104.998 99.636 137.688 1.00 75.83 435 SER A CA 1
ATOM 1995 C C . SER A 1 435 ? 104.730 99.557 139.184 1.00 75.83 435 SER A C 1
ATOM 1996 O O . SER A 1 435 ? 103.573 99.499 139.611 1.00 75.83 435 SER A O 1
ATOM 1999 N N . THR A 1 436 ? 105.802 99.557 139.976 1.00 80.33 436 THR A N 1
ATOM 2000 C CA . THR A 1 436 ? 105.680 99.365 141.416 1.00 80.33 436 THR A CA 1
ATOM 2001 C C . THR A 1 436 ? 104.953 100.507 142.115 1.00 80.33 436 THR A C 1
ATOM 2002 O O . THR A 1 436 ? 104.581 100.355 143.284 1.00 80.33 436 THR A O 1
ATOM 2006 N N . ASP A 1 437 ? 104.743 101.635 141.443 1.00 82.24 437 ASP A N 1
ATOM 2007 C CA . ASP A 1 437 ? 104.134 102.809 142.052 1.00 82.24 437 ASP A CA 1
ATOM 2008 C C . ASP A 1 437 ? 102.667 102.988 141.700 1.00 82.24 437 ASP A C 1
ATOM 2009 O O . ASP A 1 437 ? 101.854 103.244 142.589 1.00 82.24 437 ASP A O 1
ATOM 2014 N N . ASN A 1 438 ? 102.304 102.860 140.427 1.00 75.87 438 ASN A N 1
ATOM 2015 C CA . ASN A 1 438 ? 100.936 103.097 139.973 1.00 75.87 438 ASN A CA 1
ATOM 2016 C C . ASN A 1 438 ? 100.224 101.756 139.842 1.00 75.87 438 ASN A C 1
ATOM 2017 O O . ASN A 1 438 ? 100.508 100.974 138.932 1.00 75.87 438 ASN A O 1
ATOM 2022 N N . TYR A 1 439 ? 99.294 101.494 140.756 1.00 71.83 439 TYR A N 1
ATOM 2023 C CA . TYR A 1 439 ? 98.460 100.297 140.721 1.00 71.83 439 TYR A CA 1
ATOM 2024 C C . TYR A 1 439 ? 97.108 100.693 140.140 1.00 71.83 439 TYR A C 1
ATOM 2025 O O . TYR A 1 439 ? 96.271 101.276 140.833 1.00 71.83 439 TYR A O 1
ATOM 2034 N N . ARG A 1 440 ? 96.897 100.379 138.872 1.00 59.09 440 ARG A N 1
ATOM 2035 C CA . ARG A 1 440 ? 95.653 100.757 138.218 1.00 59.09 440 ARG A CA 1
ATOM 2036 C C . ARG A 1 440 ? 94.482 100.011 138.846 1.00 59.09 440 ARG A C 1
ATOM 2037 O O . ARG A 1 440 ? 94.572 98.798 139.066 1.00 59.09 440 ARG A O 1
ATOM 2045 N N . PRO A 1 441 ? 93.384 100.693 139.163 1.00 65.77 441 PRO A N 1
ATOM 2046 C CA . PRO A 1 441 ? 92.205 99.993 139.683 1.00 65.77 441 PRO A CA 1
ATOM 2047 C C . PRO A 1 441 ? 91.655 98.996 138.674 1.00 65.77 441 PRO A C 1
ATOM 2048 O O . PRO A 1 441 ? 91.692 99.223 137.463 1.00 65.77 441 PRO A O 1
ATOM 2052 N N . GLY A 1 442 ? 91.140 97.881 139.187 1.00 61.58 442 GLY A N 1
ATOM 2053 C CA . GLY A 1 442 ? 90.527 96.872 138.350 1.00 61.58 442 GLY A CA 1
ATOM 2054 C C . GLY A 1 442 ? 91.484 95.937 137.650 1.00 61.58 442 GLY A C 1
ATOM 2055 O O . GLY A 1 442 ? 91.056 95.192 136.763 1.00 61.58 442 GLY A O 1
ATOM 2056 N N . TRP A 1 443 ? 92.761 95.946 138.015 1.00 52.82 443 TRP A N 1
ATOM 2057 C CA . TRP A 1 443 ? 93.759 95.119 137.361 1.00 52.82 443 TRP A CA 1
ATOM 2058 C C . TRP A 1 443 ? 94.516 94.307 138.402 1.00 52.82 443 TRP A C 1
ATOM 2059 O O . TRP A 1 443 ? 94.480 94.601 139.599 1.00 52.82 443 TRP A O 1
ATOM 2070 N N . ILE A 1 444 ? 95.196 93.267 137.929 1.00 55.92 444 ILE A N 1
ATOM 2071 C CA . ILE A 1 444 ? 96.134 92.497 138.736 1.00 55.92 444 ILE A CA 1
ATOM 2072 C C . ILE A 1 444 ? 97.534 92.900 138.306 1.00 55.92 444 ILE A C 1
ATOM 2073 O O . ILE A 1 444 ? 97.936 92.650 137.163 1.00 55.92 444 ILE A O 1
ATOM 2078 N N . SER A 1 445 ? 98.272 93.523 139.214 1.00 62.95 445 SER A N 1
ATOM 2079 C CA . SER A 1 445 ? 99.611 94.014 138.930 1.00 62.95 445 SER A CA 1
ATOM 2080 C C . SER A 1 445 ? 100.629 92.994 139.414 1.00 62.95 445 SER A C 1
ATOM 2081 O O . SER A 1 445 ? 100.633 92.628 140.593 1.00 62.95 445 SER A O 1
ATOM 2084 N N . VAL A 1 446 ? 101.483 92.534 138.506 1.00 65.09 446 VAL A N 1
ATOM 2085 C CA . VAL A 1 446 ? 102.519 91.556 138.820 1.00 65.09 446 VAL A CA 1
ATOM 2086 C C . VAL A 1 446 ? 103.856 92.245 138.584 1.00 65.09 446 VAL A C 1
ATOM 2087 O O . VAL A 1 446 ? 104.192 92.604 137.450 1.00 65.09 446 VAL A O 1
ATOM 2091 N N . ILE A 1 447 ? 104.625 92.429 139.653 1.00 78.54 447 ILE A N 1
ATOM 2092 C CA . ILE A 1 447 ? 105.886 93.160 139.621 1.00 78.54 447 ILE A CA 1
ATOM 2093 C C . ILE A 1 447 ? 107.008 92.194 139.969 1.00 78.54 447 ILE A C 1
ATOM 2094 O O . ILE A 1 447 ? 106.926 91.478 140.974 1.00 78.54 447 ILE A O 1
ATOM 2099 N N . GLU A 1 448 ? 108.052 92.173 139.145 1.00 90.22 448 GLU A N 1
ATOM 2100 C CA . GLU A 1 448 ? 109.200 91.312 139.410 1.00 90.22 448 GLU A CA 1
ATOM 2101 C C . GLU A 1 448 ? 110.018 91.893 140.554 1.00 90.22 448 GLU A C 1
ATOM 2102 O O . GLU A 1 448 ? 110.700 92.909 140.389 1.00 90.22 448 GLU A O 1
ATOM 2108 N N . LYS A 1 449 ? 109.959 91.244 141.713 1.00 95.95 449 LYS A N 1
ATOM 2109 C CA . LYS A 1 449 ? 110.684 91.698 142.890 1.00 95.95 449 LYS A CA 1
ATOM 2110 C C . LYS A 1 449 ? 110.980 90.530 143.825 1.00 95.95 449 LYS A C 1
ATOM 2111 O O . LYS A 1 449 ? 111.870 90.604 144.673 1.00 95.95 449 LYS A O 1
ATOM 2118 N N . GLN B 2 140 ? 65.826 113.865 63.792 1.00 132.87 140 GLN B N 1
ATOM 2119 C CA . GLN B 2 140 ? 65.528 114.549 65.044 1.00 132.87 140 GLN B CA 1
ATOM 2120 C C . GLN B 2 140 ? 66.781 115.257 65.561 1.00 132.87 140 GLN B C 1
ATOM 2121 O O . GLN B 2 140 ? 67.891 114.971 65.112 1.00 132.87 140 GLN B O 1
ATOM 2127 N N . GLY B 2 141 ? 66.592 116.183 66.504 1.00 133.05 141 GLY B N 1
ATOM 2128 C CA . GLY B 2 141 ? 67.698 117.022 66.944 1.00 133.05 141 GLY B CA 1
ATOM 2129 C C . GLY B 2 141 ? 68.818 116.245 67.610 1.00 133.05 141 GLY B C 1
ATOM 2130 O O . GLY B 2 141 ? 69.998 116.577 67.447 1.00 133.05 141 GLY B O 1
ATOM 2131 N N . LEU B 2 142 ? 68.470 115.212 68.383 1.00 132.12 142 LEU B N 1
ATOM 2132 C CA . LEU B 2 142 ? 69.505 114.449 69.070 1.00 132.12 142 LEU B CA 1
ATOM 2133 C C . LEU B 2 142 ? 70.427 113.760 68.077 1.00 132.12 142 LEU B C 1
ATOM 2134 O O . LEU B 2 142 ? 71.630 113.649 68.328 1.00 132.12 142 LEU B O 1
ATOM 2139 N N . LEU B 2 143 ? 69.889 113.309 66.942 1.00 133.10 143 LEU B N 1
ATOM 2140 C CA . LEU B 2 143 ? 70.734 112.723 65.907 1.00 133.10 143 LEU B CA 1
ATOM 2141 C C . LEU B 2 143 ? 71.733 113.743 65.375 1.00 133.10 143 LEU B C 1
ATOM 2142 O O . LEU B 2 143 ? 72.908 113.420 65.164 1.00 133.10 143 LEU B O 1
ATOM 2147 N N . GLN B 2 144 ? 71.285 114.982 65.158 1.00 132.33 144 GLN B N 1
ATOM 2148 C CA . GLN B 2 144 ? 72.183 116.021 64.664 1.00 132.33 144 GLN B CA 1
ATOM 2149 C C . GLN B 2 144 ? 73.275 116.338 65.679 1.00 132.33 144 GLN B C 1
ATOM 2150 O O . GLN B 2 144 ? 74.451 116.480 65.317 1.00 132.33 144 GLN B O 1
ATOM 2156 N N . ASP B 2 145 ? 72.904 116.459 66.957 1.00 131.18 145 ASP B N 1
ATOM 2157 C CA . ASP B 2 145 ? 73.905 116.726 67.986 1.00 131.18 145 ASP B CA 1
ATOM 2158 C C . ASP B 2 145 ? 74.896 115.575 68.105 1.00 131.18 145 ASP B C 1
ATOM 2159 O O . ASP B 2 145 ? 76.103 115.798 68.266 1.00 131.18 145 ASP B O 1
ATOM 2164 N N . ILE B 2 146 ? 74.406 114.335 68.029 1.00 128.40 146 ILE B N 1
ATOM 2165 C CA . ILE B 2 146 ? 75.292 113.179 68.086 1.00 128.40 146 ILE B CA 1
ATOM 2166 C C . ILE B 2 146 ? 76.240 113.176 66.897 1.00 128.40 146 ILE B C 1
ATOM 2167 O O . ILE B 2 146 ? 77.426 112.868 67.037 1.00 128.40 146 ILE B O 1
ATOM 2172 N N . GLU B 2 147 ? 75.739 113.527 65.709 1.00 126.14 147 GLU B N 1
ATOM 2173 C CA . GLU B 2 147 ? 76.600 113.571 64.531 1.00 126.14 147 GLU B CA 1
ATOM 2174 C C . GLU B 2 147 ? 77.678 114.642 64.668 1.00 126.14 147 GLU B C 1
ATOM 2175 O O . GLU B 2 147 ? 78.839 114.417 64.302 1.00 126.14 147 GLU B O 1
ATOM 2181 N N . LYS B 2 148 ? 77.313 115.816 65.188 1.00 124.38 148 LYS B N 1
ATOM 2182 C CA . LYS B 2 148 ? 78.306 116.870 65.378 1.00 124.38 148 LYS B CA 1
ATOM 2183 C C . LYS B 2 148 ? 79.358 116.464 66.406 1.00 124.38 148 LYS B C 1
ATOM 2184 O O . LYS B 2 148 ? 80.560 116.692 66.205 1.00 124.38 148 LYS B O 1
ATOM 2190 N N . ARG B 2 149 ? 78.925 115.856 67.513 1.00 120.02 149 ARG B N 1
ATOM 2191 C CA . ARG B 2 149 ? 79.876 115.369 68.507 1.00 120.02 149 ARG B CA 1
ATOM 2192 C C . ARG B 2 149 ? 80.765 114.277 67.925 1.00 120.02 149 ARG B C 1
ATOM 2193 O O . ARG B 2 149 ? 81.956 114.191 68.250 1.00 120.02 149 ARG B O 1
ATOM 2201 N N . ILE B 2 150 ? 80.195 113.429 67.065 1.00 121.33 150 ILE B N 1
ATOM 2202 C CA . ILE B 2 150 ? 80.967 112.394 66.388 1.00 121.33 150 ILE B CA 1
ATOM 2203 C C . ILE B 2 150 ? 82.045 113.023 65.523 1.00 121.33 150 ILE B C 1
ATOM 2204 O O . ILE B 2 150 ? 83.192 112.571 65.518 1.00 121.33 150 ILE B O 1
ATOM 2209 N N . LEU B 2 151 ? 81.695 114.074 64.779 1.00 116.41 151 LEU B N 1
ATOM 2210 C CA . LEU B 2 151 ? 82.685 114.756 63.950 1.00 116.41 151 LEU B CA 1
ATOM 2211 C C . LEU B 2 151 ? 83.793 115.370 64.801 1.00 116.41 151 LEU B C 1
ATOM 2212 O O . LEU B 2 151 ? 84.979 115.275 64.457 1.00 116.41 151 LEU B O 1
ATOM 2217 N N . HIS B 2 152 ? 83.423 115.997 65.919 1.00 115.83 152 HIS B N 1
ATOM 2218 C CA . HIS B 2 152 ? 84.423 116.604 66.796 1.00 115.83 152 HIS B CA 1
ATOM 2219 C C . HIS B 2 152 ? 85.386 115.555 67.346 1.00 115.83 152 HIS B C 1
ATOM 2220 O O . HIS B 2 152 ? 86.615 115.709 67.266 1.00 115.83 152 HIS B O 1
ATOM 2227 N N . TYR B 2 153 ? 84.843 114.470 67.904 1.00 114.10 153 TYR B N 1
ATOM 2228 C CA . TYR B 2 153 ? 85.696 113.428 68.464 1.00 114.10 153 TYR B CA 1
ATOM 2229 C C . TYR B 2 153 ? 86.479 112.699 67.382 1.00 114.10 153 TYR B C 1
ATOM 2230 O O . TYR B 2 153 ? 87.590 112.233 67.641 1.00 114.10 153 TYR B O 1
ATOM 2239 N N . LYS B 2 154 ? 85.932 112.606 66.169 1.00 112.51 154 LYS B N 1
ATOM 2240 C CA . LYS B 2 154 ? 86.689 112.056 65.053 1.00 112.51 154 LYS B CA 1
ATOM 2241 C C . LYS B 2 154 ? 87.896 112.920 64.733 1.00 112.51 154 LYS B C 1
ATOM 2242 O O . LYS B 2 154 ? 88.987 112.400 64.486 1.00 112.51 154 LYS B O 1
ATOM 2248 N N . GLN B 2 155 ? 87.721 114.242 64.727 1.00 113.85 155 GLN B N 1
ATOM 2249 C CA . GLN B 2 155 ? 88.853 115.125 64.463 1.00 113.85 155 GLN B CA 1
ATOM 2250 C C . GLN B 2 155 ? 89.911 114.992 65.554 1.00 113.85 155 GLN B C 1
ATOM 2251 O O . GLN B 2 155 ? 91.114 114.947 65.268 1.00 113.85 155 GLN B O 1
ATOM 2257 N N . LEU B 2 156 ? 89.477 114.913 66.816 1.00 109.99 156 LEU B N 1
ATOM 2258 C CA . LEU B 2 156 ? 90.438 114.709 67.902 1.00 109.99 156 LEU B CA 1
ATOM 2259 C C . LEU B 2 156 ? 91.167 113.372 67.763 1.00 109.99 156 LEU B C 1
ATOM 2260 O O . LEU B 2 156 ? 92.390 113.299 67.944 1.00 109.99 156 LEU B O 1
ATOM 2265 N N . PHE B 2 157 ? 90.428 112.309 67.436 1.00 106.89 157 PHE B N 1
ATOM 2266 C CA . PHE B 2 157 ? 91.010 110.995 67.185 1.00 106.89 157 PHE B CA 1
ATOM 2267 C C . PHE B 2 157 ? 92.085 111.071 66.108 1.00 106.89 157 PHE B C 1
ATOM 2268 O O . PHE B 2 157 ? 93.218 110.610 66.294 1.00 106.89 157 PHE B O 1
ATOM 2276 N N . PHE B 2 158 ? 91.730 111.664 64.969 1.00 108.94 158 PHE B N 1
ATOM 2277 C CA . PHE B 2 158 ? 92.637 111.727 63.830 1.00 108.94 158 PHE B CA 1
ATOM 2278 C C . PHE B 2 158 ? 93.881 112.533 64.168 1.00 108.94 158 PHE B C 1
ATOM 2279 O O . PHE B 2 158 ? 94.996 112.153 63.791 1.00 108.94 158 PHE B O 1
ATOM 2287 N N . LYS B 2 159 ? 93.715 113.641 64.897 1.00 107.74 159 LYS B N 1
ATOM 2288 C CA . LYS B 2 159 ? 94.875 114.406 65.342 1.00 107.74 159 LYS B CA 1
ATOM 2289 C C . LYS B 2 159 ? 95.769 113.572 66.250 1.00 107.74 159 LYS B C 1
ATOM 2290 O O . LYS B 2 159 ? 96.999 113.630 66.144 1.00 107.74 159 LYS B O 1
ATOM 2296 N N . GLU B 2 160 ? 95.170 112.793 67.151 1.00 106.35 160 GLU B N 1
ATOM 2297 C CA . GLU B 2 160 ? 95.970 112.002 68.082 1.00 106.35 160 GLU B CA 1
ATOM 2298 C C . GLU B 2 160 ? 96.777 110.924 67.363 1.00 106.35 160 GLU B C 1
ATOM 2299 O O . GLU B 2 160 ? 97.973 110.763 67.628 1.00 106.35 160 GLU B O 1
ATOM 2305 N N . GLN B 2 161 ? 96.149 110.162 66.458 1.00 106.37 161 GLN B N 1
ATOM 2306 C CA . GLN B 2 161 ? 96.959 109.190 65.715 1.00 106.37 161 GLN B CA 1
ATOM 2307 C C . GLN B 2 161 ? 97.936 109.843 64.741 1.00 106.37 161 GLN B C 1
ATOM 2308 O O . GLN B 2 161 ? 98.999 109.269 64.485 1.00 106.37 161 GLN B O 1
ATOM 2314 N N . ASN B 2 162 ? 97.638 111.029 64.206 1.00 105.76 162 ASN B N 1
ATOM 2315 C CA . ASN B 2 162 ? 98.658 111.715 63.419 1.00 105.76 162 ASN B CA 1
ATOM 2316 C C . ASN B 2 162 ? 99.863 112.063 64.283 1.00 105.76 162 ASN B C 1
ATOM 2317 O O . ASN B 2 162 ? 101.014 111.876 63.868 1.00 105.76 162 ASN B O 1
ATOM 2322 N N . GLU B 2 163 ? 99.616 112.559 65.496 1.00 101.28 163 GLU B N 1
ATOM 2323 C CA . GLU B 2 163 ? 100.713 112.881 66.400 1.00 101.28 163 GLU B CA 1
ATOM 2324 C C . GLU B 2 163 ? 101.500 111.631 66.774 1.00 101.28 163 GLU B C 1
ATOM 2325 O O . GLU B 2 163 ? 102.735 111.658 66.833 1.00 101.28 163 GLU B O 1
ATOM 2331 N N . ILE B 2 164 ? 100.798 110.522 67.021 1.00 99.43 164 ILE B N 1
ATOM 2332 C CA . ILE B 2 164 ? 101.469 109.274 67.383 1.00 99.43 164 ILE B CA 1
ATOM 2333 C C . ILE B 2 164 ? 102.336 108.783 66.230 1.00 99.43 164 ILE B C 1
ATOM 2334 O O . ILE B 2 164 ? 103.476 108.349 66.429 1.00 99.43 164 ILE B O 1
ATOM 2339 N N . ALA B 2 165 ? 101.806 108.840 65.006 1.00 102.02 165 ALA B N 1
ATOM 2340 C CA . ALA B 2 165 ? 102.594 108.483 63.834 1.00 102.02 165 ALA B CA 1
ATOM 2341 C C . ALA B 2 165 ? 103.779 109.415 63.633 1.00 102.02 165 ALA B C 1
ATOM 2342 O O . ALA B 2 165 ? 104.801 108.988 63.085 1.00 102.02 165 ALA B O 1
ATOM 2344 N N . ASN B 2 166 ? 103.667 110.677 64.059 1.00 102.22 166 ASN B N 1
ATOM 2345 C CA . ASN B 2 166 ? 104.805 111.585 63.965 1.00 102.22 166 ASN B CA 1
ATOM 2346 C C . ASN B 2 166 ? 105.944 111.162 64.884 1.00 102.22 166 ASN B C 1
ATOM 2347 O O . ASN B 2 166 ? 107.110 111.456 64.597 1.00 102.22 166 ASN B O 1
ATOM 2352 N N . GLY B 2 167 ? 105.636 110.475 65.982 1.00 92.93 167 GLY B N 1
ATOM 2353 C CA . GLY B 2 167 ? 106.657 110.072 66.929 1.00 92.93 167 GLY B CA 1
ATOM 2354 C C . GLY B 2 167 ? 106.363 110.496 68.353 1.00 92.93 167 GLY B C 1
ATOM 2355 O O . GLY B 2 167 ? 107.277 110.582 69.179 1.00 92.93 167 GLY B O 1
ATOM 2356 N N . LYS B 2 168 ? 105.096 110.776 68.646 1.00 84.98 168 LYS B N 1
ATOM 2357 C CA . LYS B 2 168 ? 104.690 111.209 69.978 1.00 84.98 168 LYS B CA 1
ATOM 2358 C C . LYS B 2 168 ? 105.070 110.175 71.027 1.00 84.98 168 LYS B C 1
ATOM 2359 O O . LYS B 2 168 ? 104.675 109.010 70.935 1.00 84.98 168 LYS B O 1
ATOM 2365 N N . ARG B 2 169 ? 105.841 110.602 72.022 1.00 72.40 169 ARG B N 1
ATOM 2366 C CA . ARG B 2 169 ? 106.294 109.701 73.067 1.00 72.40 169 ARG B CA 1
ATOM 2367 C C . ARG B 2 169 ? 105.195 109.490 74.107 1.00 72.40 169 ARG B C 1
ATOM 2368 O O . ARG B 2 169 ? 104.187 110.200 74.146 1.00 72.40 169 ARG B O 1
ATOM 2376 N N . SER B 2 170 ? 105.406 108.496 74.962 1.00 68.57 170 SER B N 1
ATOM 2377 C CA . SER B 2 170 ? 104.411 108.037 75.919 1.00 68.57 170 SER B CA 1
ATOM 2378 C C . SER B 2 170 ? 104.851 108.345 77.345 1.00 68.57 170 SER B C 1
ATOM 2379 O O . SER B 2 170 ? 105.993 108.731 77.606 1.00 68.57 170 SER B O 1
ATOM 2382 N N . MET B 2 171 ? 103.911 108.164 78.276 1.00 72.26 171 MET B N 1
ATOM 2383 C CA . MET B 2 171 ? 104.214 108.339 79.691 1.00 72.26 171 MET B CA 1
ATOM 2384 C C . MET B 2 171 ? 105.101 107.227 80.230 1.00 72.26 171 MET B C 1
ATOM 2385 O O . MET B 2 171 ? 105.738 107.410 81.272 1.00 72.26 171 MET B O 1
ATOM 2390 N N . VAL B 2 172 ? 105.151 106.085 79.551 1.00 64.26 172 VAL B N 1
ATOM 2391 C CA . VAL B 2 172 ? 105.978 104.955 79.967 1.00 64.26 172 VAL B CA 1
ATOM 2392 C C . VAL B 2 172 ? 107.440 105.299 79.716 1.00 64.26 172 VAL B C 1
ATOM 2393 O O . VAL B 2 172 ? 107.804 105.683 78.597 1.00 64.26 172 VAL B O 1
ATOM 2397 N N . PRO B 2 173 ? 108.303 105.184 80.719 1.00 58.93 173 PRO B N 1
ATOM 2398 C CA . PRO B 2 173 ? 109.718 105.493 80.513 1.00 58.93 173 PRO B CA 1
ATOM 2399 C C . PRO B 2 173 ? 110.381 104.489 79.587 1.00 58.93 173 PRO B C 1
ATOM 2400 O O . PRO B 2 173 ? 109.941 103.350 79.434 1.00 58.93 173 PRO B O 1
ATOM 2404 N N . ASP B 2 174 ? 111.458 104.940 78.952 1.00 61.69 174 ASP B N 1
ATOM 2405 C CA . ASP B 2 174 ? 112.343 104.025 78.255 1.00 61.69 174 ASP B CA 1
ATOM 2406 C C . ASP B 2 174 ? 113.112 103.193 79.279 1.00 61.69 174 ASP B C 1
ATOM 2407 O O . ASP B 2 174 ? 112.983 103.376 80.491 1.00 61.69 174 ASP B O 1
ATOM 2412 N N . ASN B 2 175 ? 113.915 102.255 78.789 1.00 54.42 175 ASN B N 1
ATOM 2413 C CA . ASN B 2 175 ? 114.750 101.405 79.634 1.00 54.42 175 ASN B CA 1
ATOM 2414 C C . ASN B 2 175 ? 113.939 100.580 80.631 1.00 54.42 175 ASN B C 1
ATOM 2415 O O . ASN B 2 175 ? 114.492 100.064 81.605 1.00 54.42 175 ASN B O 1
ATOM 2420 N N . SER B 2 176 ? 112.637 100.440 80.414 1.00 43.88 176 SER B N 1
ATOM 2421 C CA . SER B 2 176 ? 111.803 99.542 81.196 1.00 43.88 176 SER B CA 1
ATOM 2422 C C . SER B 2 176 ? 111.517 98.287 80.381 1.00 43.88 176 SER B C 1
ATOM 2423 O O . SER B 2 176 ? 111.333 98.351 79.163 1.00 43.88 176 SER B O 1
ATOM 2426 N N . ILE B 2 177 ? 111.495 97.141 81.058 1.00 38.53 177 ILE B N 1
ATOM 2427 C CA . ILE B 2 177 ? 111.314 95.852 80.393 1.00 38.53 177 ILE B CA 1
ATOM 2428 C C . ILE B 2 177 ? 109.961 95.260 80.770 1.00 38.53 177 ILE B C 1
ATOM 2429 O O . ILE B 2 177 ? 109.863 94.522 81.759 1.00 38.53 177 ILE B O 1
ATOM 2434 N N . PRO B 2 178 ? 108.898 95.549 80.026 1.00 39.45 178 PRO B N 1
ATOM 2435 C CA . PRO B 2 178 ? 107.588 94.983 80.364 1.00 39.45 178 PRO B CA 1
ATOM 2436 C C . PRO B 2 178 ? 107.356 93.605 79.760 1.00 39.45 178 PRO B C 1
ATOM 2437 O O . PRO B 2 178 ? 107.672 93.366 78.590 1.00 39.45 178 PRO B O 1
ATOM 2441 N N . ILE B 2 179 ? 106.804 92.690 80.555 1.00 42.25 179 ILE B N 1
ATOM 2442 C CA . ILE B 2 179 ? 106.503 91.329 80.128 1.00 42.25 179 ILE B CA 1
ATOM 2443 C C . ILE B 2 179 ? 105.041 91.044 80.433 1.00 42.25 179 ILE B C 1
ATOM 2444 O O . ILE B 2 179 ? 104.591 91.234 81.567 1.00 42.25 179 ILE B O 1
ATOM 2449 N N . CYS B 2 180 ? 104.305 90.592 79.424 1.00 50.83 180 CYS B N 1
ATOM 2450 C CA . CYS B 2 180 ? 102.890 90.267 79.555 1.00 50.83 180 CYS B CA 1
ATOM 2451 C C . CYS B 2 180 ? 102.729 88.754 79.511 1.00 50.83 180 CYS B C 1
ATOM 2452 O O . CYS B 2 180 ? 103.120 88.116 78.527 1.00 50.83 180 CYS B O 1
ATOM 2455 N N . SER B 2 181 ? 102.145 88.190 80.563 1.00 54.57 181 SER B N 1
ATOM 2456 C CA . SER B 2 181 ? 101.993 86.745 80.686 1.00 54.57 181 SER B CA 1
ATOM 2457 C C . SER B 2 181 ? 101.150 86.450 81.921 1.00 54.57 181 SER B C 1
ATOM 2458 O O . SER B 2 181 ? 100.719 87.357 82.639 1.00 54.57 181 SER B O 1
ATOM 2461 N N . ASP B 2 182 ? 100.909 85.163 82.150 1.00 59.65 182 ASP B N 1
ATOM 2462 C CA . ASP B 2 182 ? 100.339 84.655 83.389 1.00 59.65 182 ASP B CA 1
ATOM 2463 C C . ASP B 2 182 ? 101.452 83.953 84.153 1.00 59.65 182 ASP B C 1
ATOM 2464 O O . ASP B 2 182 ? 102.210 83.174 83.568 1.00 59.65 182 ASP B O 1
ATOM 2469 N N . VAL B 2 183 ? 101.556 84.232 85.454 1.00 57.97 183 VAL B N 1
ATOM 2470 C CA . VAL B 2 183 ? 102.730 83.785 86.197 1.00 57.97 183 VAL B CA 1
ATOM 2471 C C . VAL B 2 183 ? 102.730 82.270 86.369 1.00 57.97 183 VAL B C 1
ATOM 2472 O O . VAL B 2 183 ? 103.797 81.651 86.469 1.00 57.97 183 VAL B O 1
ATOM 2476 N N . THR B 2 184 ? 101.551 81.645 86.411 1.00 60.74 184 THR B N 1
ATOM 2477 C CA . THR B 2 184 ? 101.491 80.189 86.475 1.00 60.74 184 THR B CA 1
ATOM 2478 C C . THR B 2 184 ? 101.928 79.565 85.154 1.00 60.74 184 THR B C 1
ATOM 2479 O O . THR B 2 184 ? 102.724 78.620 85.134 1.00 60.74 184 THR B O 1
ATOM 2483 N N . LYS B 2 185 ? 101.423 80.090 84.038 1.00 63.34 185 LYS B N 1
ATOM 2484 C CA . LYS B 2 185 ? 101.780 79.590 82.717 1.00 63.34 185 LYS B CA 1
ATOM 2485 C C . LYS B 2 185 ? 103.108 80.137 82.211 1.00 63.34 185 LYS B C 1
ATOM 2486 O O . LYS B 2 185 ? 103.563 79.715 81.143 1.00 63.34 185 LYS B O 1
ATOM 2492 N N . LEU B 2 186 ? 103.726 81.064 82.937 1.00 57.63 186 LEU B N 1
ATOM 2493 C CA . LEU B 2 186 ? 104.978 81.662 82.498 1.00 57.63 186 LEU B CA 1
ATOM 2494 C C . LEU B 2 186 ? 106.075 80.608 82.434 1.00 57.63 186 LEU B C 1
ATOM 2495 O O . LEU B 2 186 ? 106.144 79.708 83.274 1.00 57.63 186 LEU B O 1
ATOM 2500 N N . ASN B 2 187 ? 106.935 80.718 81.423 1.00 54.75 187 ASN B N 1
ATOM 2501 C CA . ASN B 2 187 ? 108.113 79.860 81.315 1.00 54.75 187 ASN B CA 1
ATOM 2502 C C . ASN B 2 187 ? 109.248 80.550 82.058 1.00 54.75 187 ASN B C 1
ATOM 2503 O O . ASN B 2 187 ? 1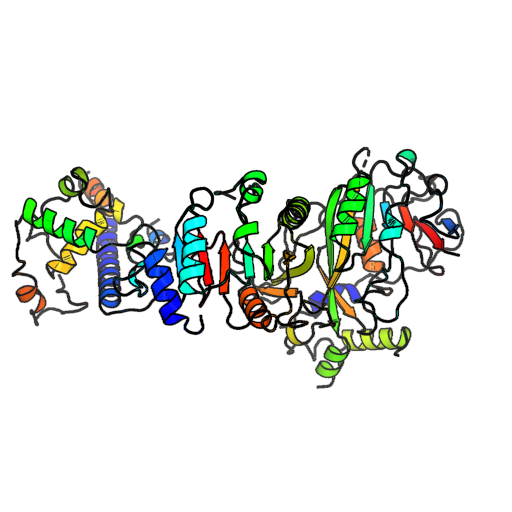10.038 81.295 81.480 1.00 54.75 187 ASN B O 1
ATOM 2508 N N . PHE B 2 188 ? 109.322 80.297 83.367 1.00 54.55 188 PHE B N 1
ATOM 2509 C CA . PHE B 2 188 ? 110.283 80.998 84.211 1.00 54.55 188 PHE B CA 1
ATOM 2510 C C . PHE B 2 188 ? 111.719 80.658 83.844 1.00 54.55 188 PHE B C 1
ATOM 2511 O O . PHE B 2 188 ? 112.623 81.470 84.075 1.00 54.55 188 PHE B O 1
ATOM 2519 N N . GLN B 2 189 ? 111.950 79.471 83.281 1.00 54.95 189 GLN B N 1
ATOM 2520 C CA . GLN B 2 189 ? 113.295 79.115 82.845 1.00 54.95 189 GLN B CA 1
ATOM 2521 C C . GLN B 2 189 ? 113.765 80.025 81.719 1.00 54.95 189 GLN B C 1
ATOM 2522 O O . GLN B 2 189 ? 114.940 80.404 81.668 1.00 54.95 189 GLN B O 1
ATOM 2528 N N . ALA B 2 190 ? 112.862 80.390 80.806 1.00 52.01 190 ALA B N 1
ATOM 2529 C CA . ALA B 2 190 ? 113.225 81.311 79.733 1.00 52.01 190 ALA B CA 1
ATOM 2530 C C . ALA B 2 190 ? 113.612 82.678 80.285 1.00 52.01 190 ALA B C 1
ATOM 2531 O O . ALA B 2 190 ? 114.598 83.278 79.843 1.00 52.01 190 ALA B O 1
ATOM 2533 N N . LEU B 2 191 ? 112.847 83.182 81.256 1.00 51.08 191 LEU B N 1
ATOM 2534 C CA . LEU B 2 191 ? 113.170 84.466 81.870 1.00 51.08 191 LEU B CA 1
ATOM 2535 C C . LEU B 2 191 ? 114.505 84.410 82.600 1.00 51.08 191 LEU B C 1
ATOM 2536 O O . LEU B 2 191 ? 115.318 85.337 82.497 1.00 51.08 191 LEU B O 1
ATOM 2541 N N . ILE B 2 192 ? 114.754 83.326 83.337 1.00 51.70 192 ILE B N 1
ATOM 2542 C CA . ILE B 2 192 ? 116.029 83.185 84.035 1.00 51.70 192 ILE B CA 1
ATOM 2543 C C . ILE B 2 192 ? 117.178 83.143 83.038 1.00 51.70 192 ILE B C 1
ATOM 2544 O O . ILE B 2 192 ? 118.211 83.796 83.231 1.00 51.70 192 ILE B O 1
ATOM 2549 N N . ASP B 2 193 ? 117.018 82.377 81.956 1.00 54.78 193 ASP B N 1
ATOM 2550 C CA . ASP B 2 193 ? 118.081 82.260 80.965 1.00 54.78 193 ASP B CA 1
ATOM 2551 C C . ASP B 2 193 ? 118.352 83.594 80.283 1.00 54.78 193 ASP B C 1
ATOM 2552 O O . ASP B 2 193 ? 119.509 83.944 80.031 1.00 54.78 193 ASP B O 1
ATOM 2557 N N . ALA B 2 194 ? 117.298 84.356 79.981 1.00 52.33 194 ALA B N 1
ATOM 2558 C CA . ALA B 2 194 ? 117.491 85.679 79.396 1.00 52.33 194 ALA B CA 1
ATOM 2559 C C . ALA B 2 194 ? 118.214 86.612 80.360 1.00 52.33 194 ALA B C 1
ATOM 2560 O O . ALA B 2 194 ? 119.107 87.367 79.954 1.00 52.33 194 ALA B O 1
ATOM 2562 N N . GLN B 2 195 ? 117.842 86.575 81.642 1.00 48.31 195 GLN B N 1
ATOM 2563 C CA . GLN B 2 195 ? 118.503 87.423 82.630 1.00 48.31 195 GLN B CA 1
ATOM 2564 C C . GLN B 2 195 ? 119.983 87.074 82.766 1.00 48.31 195 GLN B C 1
ATOM 2565 O O . GLN B 2 195 ? 120.827 87.968 82.897 1.00 48.31 195 GLN B O 1
ATOM 2571 N N . MET B 2 196 ? 120.319 85.780 82.748 1.00 53.78 196 MET B N 1
ATOM 2572 C CA . MET B 2 196 ? 121.731 85.393 82.712 1.00 53.78 196 MET B CA 1
ATOM 2573 C C . MET B 2 196 ? 122.417 85.869 81.438 1.00 53.78 196 MET B C 1
ATOM 2574 O O . MET B 2 196 ? 123.563 86.330 81.480 1.00 53.78 196 MET B O 1
ATOM 2579 N N . ARG B 2 197 ? 121.744 85.746 80.294 1.00 57.79 197 ARG B N 1
ATOM 2580 C CA . ARG B 2 197 ? 122.378 86.074 79.023 1.00 57.79 197 ARG B CA 1
ATOM 2581 C C . ARG B 2 197 ? 122.693 87.561 78.924 1.00 57.79 197 ARG B C 1
ATOM 2582 O O . ARG B 2 197 ? 123.761 87.948 78.436 1.00 57.79 197 ARG B O 1
ATOM 2590 N N . HIS B 2 198 ? 121.779 88.415 79.387 1.00 52.49 198 HIS B N 1
ATOM 2591 C CA . HIS B 2 198 ? 121.979 89.852 79.229 1.00 52.49 198 HIS B CA 1
ATOM 2592 C C . HIS B 2 198 ? 122.638 90.471 80.457 1.00 52.49 198 HIS B C 1
ATOM 2593 O O . HIS B 2 198 ? 123.733 91.037 80.368 1.00 52.49 198 HIS B O 1
ATOM 2600 N N . ALA B 2 199 ? 121.985 90.373 81.616 1.00 53.99 199 ALA B N 1
ATOM 2601 C CA . ALA B 2 199 ? 122.514 91.014 82.815 1.00 53.99 199 ALA B CA 1
ATOM 2602 C C . ALA B 2 199 ? 123.678 90.233 83.413 1.00 53.99 199 ALA B C 1
ATOM 2603 O O . ALA B 2 199 ? 124.630 90.831 83.924 1.00 53.99 199 ALA B O 1
ATOM 2605 N N . GLY B 2 200 ? 123.622 88.904 83.361 1.00 51.82 200 GLY B N 1
ATOM 2606 C CA . GLY B 2 200 ? 124.655 88.070 83.933 1.00 51.82 200 GLY B CA 1
ATOM 2607 C C . GLY B 2 200 ? 124.422 87.652 85.369 1.00 51.82 200 GLY B C 1
ATOM 2608 O O . GLY B 2 200 ? 125.188 86.832 85.889 1.00 51.82 200 GLY B O 1
ATOM 2609 N N . LYS B 2 201 ? 123.393 88.186 86.023 1.00 47.87 201 LYS B N 1
ATOM 2610 C CA . LYS B 2 201 ? 123.087 87.850 87.405 1.00 47.87 201 LYS B CA 1
ATOM 2611 C C . LYS B 2 201 ? 121.631 88.197 87.679 1.00 47.87 201 LYS B C 1
ATOM 2612 O O . LYS B 2 201 ? 121.036 89.035 86.999 1.00 47.87 201 LYS B O 1
ATOM 2618 N N . MET B 2 202 ? 121.060 87.542 88.687 1.00 46.22 202 MET B N 1
ATOM 2619 C CA . MET B 2 202 ? 119.624 87.627 88.908 1.00 46.22 202 MET B CA 1
ATOM 2620 C C . MET B 2 202 ? 119.252 88.928 89.615 1.00 46.22 202 MET B C 1
ATOM 2621 O O . MET B 2 202 ? 120.073 89.824 89.815 1.00 46.22 202 MET B O 1
ATOM 2626 N N . PHE B 2 203 ? 117.986 89.027 89.998 1.00 43.54 203 PHE B N 1
ATOM 2627 C CA . PHE B 2 203 ? 117.422 90.287 90.451 1.00 43.54 203 PHE B CA 1
ATOM 2628 C C . PHE B 2 203 ? 117.819 90.599 91.888 1.00 43.54 203 PHE B C 1
ATOM 2629 O O . PHE B 2 203 ? 117.987 89.705 92.721 1.00 43.54 203 PHE B O 1
ATOM 2637 N N . ASP B 2 204 ? 117.972 91.894 92.167 1.00 47.97 204 ASP B N 1
ATOM 2638 C CA . ASP B 2 204 ? 118.412 92.378 93.470 1.00 47.97 204 ASP B CA 1
ATOM 2639 C C . ASP B 2 204 ? 117.252 92.625 94.423 1.00 47.97 204 ASP B C 1
ATOM 2640 O O . ASP B 2 204 ? 117.349 92.306 95.611 1.00 47.97 204 ASP B O 1
ATOM 2645 N N . VAL B 2 205 ? 116.161 93.201 93.933 1.00 50.72 205 VAL B N 1
ATOM 2646 C CA . VAL B 2 205 ? 114.969 93.437 94.732 1.00 50.72 205 VAL B CA 1
ATOM 2647 C C . VAL B 2 205 ? 113.783 92.851 93.984 1.00 50.72 205 VAL B C 1
ATOM 2648 O O . VAL B 2 205 ? 113.601 93.124 92.794 1.00 50.72 205 VAL B O 1
ATOM 2652 N N . ILE B 2 206 ? 112.991 92.038 94.672 1.00 50.72 206 ILE B N 1
ATOM 2653 C CA . ILE B 2 206 ? 111.738 91.519 94.143 1.00 50.72 206 ILE B CA 1
ATOM 2654 C C . ILE B 2 206 ? 110.607 92.107 94.970 1.00 50.72 206 ILE B C 1
ATOM 2655 O O . ILE B 2 206 ? 110.640 92.047 96.203 1.00 50.72 206 ILE B O 1
ATOM 2660 N N . MET B 2 207 ? 109.626 92.695 94.298 1.00 52.13 207 MET B N 1
ATOM 2661 C CA . MET B 2 207 ? 108.433 93.206 94.951 1.00 52.13 207 MET B CA 1
ATOM 2662 C C . MET B 2 207 ? 107.217 92.423 94.488 1.00 52.13 207 MET B C 1
ATOM 2663 O O . MET B 2 207 ? 107.074 92.126 93.301 1.00 52.13 207 MET B O 1
ATOM 2668 N N . MET B 2 208 ? 106.348 92.091 95.436 1.00 48.34 208 MET B N 1
ATOM 2669 C CA . MET B 2 208 ? 105.120 91.365 95.166 1.00 48.34 208 MET B CA 1
ATOM 2670 C C . MET B 2 208 ? 103.950 92.087 95.811 1.00 48.34 208 MET B C 1
ATOM 2671 O O . MET B 2 208 ? 104.051 92.563 96.943 1.00 48.34 208 MET B O 1
ATOM 2676 N N . ASP B 2 209 ? 102.843 92.166 95.083 1.00 46.13 209 ASP B N 1
ATOM 2677 C CA . ASP B 2 209 ? 101.549 92.552 95.641 1.00 46.13 209 ASP B CA 1
ATOM 2678 C C . ASP B 2 209 ? 100.574 91.452 95.242 1.00 46.13 209 ASP B C 1
ATOM 2679 O O . ASP B 2 209 ? 99.808 91.601 94.281 1.00 46.13 209 ASP B O 1
ATOM 2684 N N . PRO B 2 210 ? 100.587 90.330 95.960 1.00 47.25 210 PRO B N 1
ATOM 2685 C CA . PRO B 2 210 ? 99.884 89.148 95.478 1.00 47.25 210 PRO B CA 1
ATOM 2686 C C . PRO B 2 210 ? 98.393 89.391 95.394 1.00 47.25 210 PRO B C 1
ATOM 2687 O O . PRO B 2 210 ? 97.825 90.175 96.177 1.00 47.25 210 PRO B O 1
ATOM 2691 N N . PRO B 2 211 ? 97.718 88.754 94.445 1.00 49.40 211 PRO B N 1
ATOM 2692 C CA . PRO B 2 211 ? 96.252 88.785 94.424 1.00 49.40 211 PRO B CA 1
ATOM 2693 C C . PRO B 2 211 ? 95.654 87.791 95.409 1.00 49.40 211 PRO B C 1
ATOM 2694 O O . PRO B 2 211 ? 95.355 86.648 95.054 1.00 49.40 211 PRO B O 1
ATOM 2698 N N . TRP B 2 212 ? 95.502 88.216 96.659 1.00 50.68 212 TRP B N 1
ATOM 2699 C CA . TRP B 2 212 ? 94.985 87.349 97.707 1.00 50.68 212 TRP B CA 1
ATOM 2700 C C . TRP B 2 212 ? 93.529 86.987 97.443 1.00 50.68 212 TRP B C 1
ATOM 2701 O O . TRP B 2 212 ? 92.799 87.713 96.766 1.00 50.68 212 TRP B O 1
ATOM 2712 N N . GLN B 2 213 ? 93.103 85.849 97.995 1.00 63.45 213 GLN B N 1
ATOM 2713 C CA . GLN B 2 213 ? 91.681 85.506 98.034 1.00 63.45 213 GLN B CA 1
ATOM 2714 C C . GLN B 2 213 ? 91.054 86.161 99.260 1.00 63.45 213 GLN B C 1
ATOM 2715 O O . GLN B 2 213 ? 90.821 85.536 100.297 1.00 63.45 213 GLN B O 1
ATOM 2721 N N . LEU B 2 214 ? 90.777 87.458 99.128 1.00 75.31 214 LEU B N 1
ATOM 2722 C CA . LEU B 2 214 ? 90.108 88.219 100.171 1.00 75.31 214 LEU B CA 1
ATOM 2723 C C . LEU B 2 214 ? 88.718 88.697 99.783 1.00 75.31 214 LEU B C 1
ATOM 2724 O O . LEU B 2 214 ? 87.889 88.905 100.675 1.00 75.31 214 LEU B O 1
ATOM 2729 N N . SER B 2 215 ? 88.438 88.875 98.496 1.00 94.34 215 SER B N 1
ATOM 2730 C CA . SER B 2 215 ? 87.132 89.343 98.050 1.00 94.34 215 SER B CA 1
ATOM 2731 C C . SER B 2 215 ? 86.447 88.306 97.165 1.00 94.34 215 SER B C 1
ATOM 2732 O O . SER B 2 215 ? 85.850 87.351 97.659 1.00 94.34 215 SER B O 1
ATOM 2735 N N . ALA B 2 226 ? 91.197 89.468 95.204 1.00 86.12 226 ALA B N 1
ATOM 2736 C CA . ALA B 2 226 ? 90.515 90.418 94.333 1.00 86.12 226 ALA B CA 1
ATOM 2737 C C . ALA B 2 226 ? 89.693 89.695 93.270 1.00 86.12 226 ALA B C 1
ATOM 2738 O O . ALA B 2 226 ? 89.212 88.584 93.493 1.00 86.12 226 ALA B O 1
ATOM 2740 N N . TYR B 2 227 ? 89.537 90.333 92.111 1.00 85.09 227 TYR B N 1
ATOM 2741 C CA . TYR B 2 227 ? 88.822 89.739 90.988 1.00 85.09 227 TYR B CA 1
ATOM 2742 C C . TYR B 2 227 ? 89.692 88.789 90.177 1.00 85.09 227 TYR B C 1
ATOM 2743 O O . TYR B 2 227 ? 89.191 88.155 89.243 1.00 85.09 227 TYR B O 1
ATOM 2752 N N . ASP B 2 228 ? 90.972 88.679 90.513 1.00 74.71 228 ASP B N 1
ATOM 2753 C CA . ASP B 2 228 ? 91.945 87.863 89.800 1.00 74.71 228 ASP B CA 1
ATOM 2754 C C . ASP B 2 228 ? 92.829 87.109 90.782 1.00 74.71 228 ASP B C 1
ATOM 2755 O O . ASP B 2 228 ? 94.032 86.941 90.568 1.00 74.71 228 ASP B O 1
ATOM 2760 N N . SER B 2 229 ? 92.230 86.636 91.872 1.00 64.89 229 SER B N 1
ATOM 2761 C CA . SER B 2 229 ? 92.987 86.099 92.991 1.00 64.89 229 SER B CA 1
ATOM 2762 C C . SER B 2 229 ? 93.679 84.792 92.623 1.00 64.89 229 SER B C 1
ATOM 2763 O O . SER B 2 229 ? 93.446 84.203 91.565 1.00 64.89 229 SER B O 1
ATOM 2766 N N . LEU B 2 230 ? 94.550 84.345 93.525 1.00 60.22 230 LEU B N 1
ATOM 2767 C CA . LEU B 2 230 ? 95.225 83.062 93.417 1.00 60.22 230 LEU B CA 1
ATOM 2768 C C . LEU B 2 230 ? 95.226 82.394 94.783 1.00 60.22 230 LEU B C 1
ATOM 2769 O O . LEU B 2 230 ? 95.185 83.065 95.816 1.00 60.22 230 LEU B O 1
ATOM 2774 N N . SER B 2 231 ? 95.287 81.065 94.784 1.00 59.64 231 SER B N 1
ATOM 2775 C CA . SER B 2 231 ? 95.355 80.336 96.039 1.00 59.64 231 SER B CA 1
ATOM 2776 C C . SER B 2 231 ? 96.710 80.546 96.707 1.00 59.64 231 SER B C 1
ATOM 2777 O O . SER B 2 231 ? 97.708 80.877 96.063 1.00 59.64 231 SER B O 1
ATOM 2780 N N . ASP B 2 232 ? 96.731 80.352 98.025 1.00 60.89 232 ASP B N 1
ATOM 2781 C CA . ASP B 2 232 ? 97.969 80.525 98.775 1.00 60.89 232 ASP B CA 1
ATOM 2782 C C . ASP B 2 232 ? 99.015 79.502 98.353 1.00 60.89 232 ASP B C 1
ATOM 2783 O O . ASP B 2 232 ? 100.215 79.802 98.333 1.00 60.89 232 ASP B O 1
ATOM 2788 N N . GLU B 2 233 ? 98.579 78.290 98.000 1.00 62.06 233 GLU B N 1
ATOM 2789 C CA . GLU B 2 233 ? 99.521 77.259 97.578 1.00 62.06 233 GLU B CA 1
ATOM 2790 C C . GLU B 2 233 ? 100.066 77.529 96.182 1.00 62.06 233 GLU B C 1
ATOM 2791 O O . GLU B 2 233 ? 101.216 77.185 95.892 1.00 62.06 233 GLU B O 1
ATOM 2797 N N . LYS B 2 234 ? 99.259 78.131 95.305 1.00 56.94 234 LYS B N 1
ATOM 2798 C CA . LYS B 2 234 ? 99.753 78.509 93.984 1.00 56.94 234 LYS B CA 1
ATOM 2799 C C . LYS B 2 234 ? 100.821 79.590 94.083 1.00 56.94 234 LYS B C 1
ATOM 2800 O O . LYS B 2 234 ? 101.837 79.533 93.381 1.00 56.94 234 LYS B O 1
ATOM 2806 N N . ILE B 2 235 ? 100.607 80.587 94.943 1.00 52.38 235 ILE B N 1
ATOM 2807 C CA . ILE B 2 235 ? 101.627 81.603 95.168 1.00 52.38 235 ILE B CA 1
ATOM 2808 C C . ILE B 2 235 ? 102.849 80.987 95.835 1.00 52.38 235 ILE B C 1
ATOM 2809 O O . ILE B 2 235 ? 103.990 81.366 95.544 1.00 52.38 235 ILE B O 1
ATOM 2814 N N . GLN B 2 236 ? 102.635 80.027 96.737 1.00 49.04 236 GLN B N 1
ATOM 2815 C CA . GLN B 2 236 ? 103.762 79.325 97.341 1.00 49.04 236 GLN B CA 1
ATOM 2816 C C . GLN B 2 236 ? 104.510 78.479 96.317 1.00 49.04 236 GLN B C 1
ATOM 2817 O O . GLN B 2 236 ? 105.722 78.274 96.450 1.00 49.04 236 GLN B O 1
ATOM 2823 N N . ASN B 2 237 ? 103.818 77.994 95.289 1.00 54.57 237 ASN B N 1
ATOM 2824 C CA . ASN B 2 237 ? 104.431 77.152 94.270 1.00 54.57 237 ASN B CA 1
ATOM 2825 C C . ASN B 2 237 ? 105.284 77.932 93.278 1.00 54.57 237 ASN B C 1
ATOM 2826 O O . ASN B 2 237 ? 105.948 77.311 92.440 1.00 54.57 237 ASN B O 1
ATOM 2831 N N . MET B 2 238 ? 105.276 79.258 93.345 1.00 50.53 238 MET B N 1
ATOM 2832 C CA . MET B 2 238 ? 106.095 80.055 92.445 1.00 50.53 238 MET B CA 1
ATOM 2833 C C . MET B 2 238 ? 107.575 79.746 92.659 1.00 50.53 238 MET B C 1
ATOM 2834 O O . MET B 2 238 ? 108.003 79.509 93.795 1.00 50.53 238 MET B O 1
ATOM 2839 N N . PRO B 2 239 ? 108.380 79.734 91.596 1.00 50.24 239 PRO B N 1
ATOM 2840 C CA . PRO B 2 239 ? 109.821 79.442 91.714 1.00 50.24 239 PRO B CA 1
ATOM 2841 C C . PRO B 2 239 ? 110.628 80.646 92.193 1.00 50.24 239 PRO B C 1
ATOM 2842 O O . PRO B 2 239 ? 111.671 80.996 91.633 1.00 50.24 239 PRO B O 1
ATOM 2846 N N . ILE B 2 240 ? 110.144 81.285 93.261 1.00 44.00 240 ILE B N 1
ATOM 2847 C CA . ILE B 2 240 ? 110.806 82.471 93.798 1.00 44.00 240 ILE B CA 1
ATOM 2848 C C . ILE B 2 240 ? 112.212 82.141 94.280 1.00 44.00 240 ILE B C 1
ATOM 2849 O O . ILE B 2 240 ? 113.100 83.002 94.266 1.00 44.00 240 ILE B O 1
ATOM 2854 N N . GLN B 2 241 ? 112.447 80.896 94.700 1.00 46.91 241 GLN B N 1
ATOM 2855 C CA . GLN B 2 241 ? 113.778 80.504 95.151 1.00 46.91 241 GLN B CA 1
ATOM 2856 C C . GLN B 2 241 ? 114.803 80.556 94.027 1.00 46.91 241 GLN B C 1
ATOM 2857 O O . GLN B 2 241 ? 116.004 80.653 94.301 1.00 46.91 241 GLN B O 1
ATOM 2863 N N . SER B 2 242 ? 114.359 80.492 92.774 1.00 47.05 242 SER B N 1
ATOM 2864 C CA . SER B 2 242 ? 115.259 80.515 91.629 1.00 47.05 242 SER B CA 1
ATOM 2865 C C . SER B 2 242 ? 115.475 81.914 91.074 1.00 47.05 242 SER B C 1
ATOM 2866 O O . SER B 2 242 ? 116.536 82.185 90.500 1.00 47.05 242 SER B O 1
ATOM 2869 N N . LEU B 2 243 ? 114.496 82.808 91.231 1.00 41.71 243 LEU B N 1
ATOM 2870 C CA . LEU B 2 243 ? 114.620 84.158 90.696 1.00 41.71 243 LEU B CA 1
ATOM 2871 C C . LEU B 2 243 ? 115.604 85.014 91.480 1.00 41.71 243 LEU B C 1
ATOM 2872 O O . LEU B 2 243 ? 116.024 86.062 90.982 1.00 41.71 243 LEU B O 1
ATOM 2877 N N . GLN B 2 244 ? 115.983 84.597 92.683 1.00 47.33 244 GLN B N 1
ATOM 2878 C CA . GLN B 2 244 ? 116.833 85.414 93.532 1.00 47.33 244 GLN B CA 1
ATOM 2879 C C . GLN B 2 244 ? 117.696 84.510 94.395 1.00 47.33 244 GLN B C 1
ATOM 2880 O O . GLN B 2 244 ? 117.251 83.444 94.826 1.00 47.33 244 GLN B O 1
ATOM 2886 N N . GLN B 2 245 ? 118.920 84.932 94.635 1.00 55.10 245 GLN B N 1
ATOM 2887 C CA . GLN B 2 245 ? 119.797 84.208 95.546 1.00 55.10 245 GLN B CA 1
ATOM 2888 C C . GLN B 2 245 ? 120.367 85.095 96.642 1.00 55.10 245 GLN B C 1
ATOM 2889 O O . GLN B 2 245 ? 120.558 84.624 97.766 1.00 55.10 245 GLN B O 1
ATOM 2895 N N . ASP B 2 246 ? 120.622 86.372 96.350 1.00 55.42 246 ASP B N 1
ATOM 2896 C CA . ASP B 2 246 ? 121.260 87.305 97.281 1.00 55.42 246 ASP B CA 1
ATOM 2897 C C . ASP B 2 246 ? 120.542 88.646 97.147 1.00 55.42 246 ASP B C 1
ATOM 2898 O O . ASP B 2 246 ? 120.909 89.467 96.304 1.00 55.42 246 ASP B O 1
ATOM 2903 N N . GLY B 2 247 ? 119.529 88.873 97.971 1.00 44.26 247 GLY B N 1
ATOM 2904 C CA . GLY B 2 247 ? 118.840 90.144 97.914 1.00 44.26 247 GLY B CA 1
ATOM 2905 C C . GLY B 2 247 ? 117.589 90.178 98.757 1.00 44.26 247 GLY B C 1
ATOM 2906 O O . GLY B 2 247 ? 117.359 89.312 99.600 1.00 44.26 247 GLY B O 1
ATOM 2907 N N . PHE B 2 248 ? 116.778 91.200 98.502 1.00 50.72 248 PHE B N 1
ATOM 2908 C CA . PHE B 2 248 ? 115.595 91.529 99.278 1.00 50.72 248 PHE B CA 1
ATOM 2909 C C . PHE B 2 248 ? 114.336 91.068 98.563 1.00 50.72 248 PHE B C 1
ATOM 2910 O O . PHE B 2 248 ? 114.317 90.883 97.346 1.00 50.72 248 PHE B O 1
ATOM 2918 N N . ILE B 2 249 ? 113.273 90.897 99.340 1.00 50.72 249 ILE B N 1
ATOM 2919 C CA . ILE B 2 249 ? 111.936 90.678 98.808 1.00 50.72 249 ILE B CA 1
ATOM 2920 C C . ILE B 2 249 ? 110.975 91.595 99.553 1.00 50.72 249 ILE B C 1
ATOM 2921 O O . ILE B 2 249 ? 111.075 91.759 100.773 1.00 50.72 249 ILE B O 1
ATOM 2926 N N . PHE B 2 250 ? 110.072 92.224 98.808 1.00 50.72 250 PHE B N 1
ATOM 2927 C CA . PHE B 2 250 ? 109.110 93.179 99.348 1.00 50.72 250 PHE B CA 1
ATOM 2928 C C . PHE B 2 250 ? 107.721 92.632 99.069 1.00 50.72 250 PHE B C 1
ATOM 2929 O O . PHE B 2 250 ? 107.265 92.653 97.923 1.00 50.72 250 PHE B O 1
ATOM 2937 N N . VAL B 2 251 ? 107.043 92.144 100.102 1.00 50.72 251 VAL B N 1
ATOM 2938 C CA . VAL B 2 251 ? 105.713 91.563 99.952 1.00 50.72 251 VAL B CA 1
ATOM 2939 C C . VAL B 2 251 ? 104.719 92.445 100.691 1.00 50.72 251 VAL B C 1
ATOM 2940 O O . VAL B 2 251 ? 104.840 92.651 101.903 1.00 50.72 251 VAL B O 1
ATOM 2944 N N . TRP B 2 252 ? 103.734 92.960 99.963 1.00 44.20 252 TRP B N 1
ATOM 2945 C CA . TRP B 2 252 ? 102.673 93.756 100.563 1.00 44.20 252 TRP B CA 1
ATOM 2946 C C . TRP B 2 252 ? 101.620 92.807 101.121 1.00 44.20 252 TRP B C 1
ATOM 2947 O O . TRP B 2 252 ? 100.939 92.109 100.364 1.00 44.20 252 TRP B O 1
ATOM 2958 N N . ALA B 2 253 ? 101.485 92.779 102.443 1.00 40.50 253 ALA B N 1
ATOM 2959 C CA . ALA B 2 253 ? 100.583 91.864 103.127 1.00 40.50 253 ALA B CA 1
ATOM 2960 C C . ALA B 2 253 ? 99.403 92.631 103.701 1.00 40.50 253 ALA B C 1
ATOM 2961 O O . ALA B 2 253 ? 99.579 93.708 104.278 1.00 40.50 253 ALA B O 1
ATOM 2963 N N . ILE B 2 254 ? 98.205 92.077 103.535 1.00 44.80 254 ILE B N 1
ATOM 2964 C CA . ILE B 2 254 ? 97.012 92.605 104.185 1.00 44.80 254 ILE B CA 1
ATOM 2965 C C . ILE B 2 254 ? 96.920 92.006 105.582 1.00 44.80 254 ILE B C 1
ATOM 2966 O O . ILE B 2 254 ? 97.640 91.056 105.909 1.00 44.80 254 ILE B O 1
ATOM 2971 N N . ASN B 2 255 ? 96.048 92.566 106.422 1.00 46.72 255 ASN B N 1
ATOM 2972 C CA . ASN B 2 255 ? 95.930 92.078 107.793 1.00 46.72 255 ASN B CA 1
ATOM 2973 C C . ASN B 2 255 ? 95.464 90.628 107.829 1.00 46.72 255 ASN B C 1
ATOM 2974 O O . ASN B 2 255 ? 95.956 89.831 108.637 1.00 46.72 255 ASN B O 1
ATOM 2979 N N . ALA B 2 256 ? 94.513 90.266 106.966 1.00 44.37 256 ALA B N 1
ATOM 2980 C CA . ALA B 2 256 ? 94.017 88.896 106.929 1.00 44.37 256 ALA B CA 1
ATOM 2981 C C . ALA B 2 256 ? 95.075 87.900 106.474 1.00 44.37 256 ALA B C 1
ATOM 2982 O O . ALA B 2 256 ? 94.932 86.702 106.738 1.00 44.37 256 ALA B O 1
ATOM 2984 N N . LYS B 2 257 ? 96.131 88.361 105.803 1.00 42.44 257 LYS B N 1
ATOM 2985 C CA . LYS B 2 257 ? 97.160 87.481 105.264 1.00 42.44 257 LYS B CA 1
ATOM 2986 C C . LYS B 2 257 ? 98.535 87.803 105.838 1.00 42.44 257 LYS B C 1
ATOM 2987 O O . LYS B 2 257 ? 99.553 87.547 105.199 1.00 42.44 257 LYS B O 1
ATOM 2993 N N . TYR B 2 258 ? 98.572 88.377 107.039 1.00 40.36 258 TYR B N 1
ATOM 2994 C CA . TYR B 2 258 ? 99.840 88.659 107.706 1.00 40.36 258 TYR B CA 1
ATOM 2995 C C . TYR B 2 258 ? 100.574 87.370 108.067 1.00 40.36 258 TYR B C 1
ATOM 2996 O O . TYR B 2 258 ? 101.765 87.210 107.766 1.00 40.36 258 TYR B O 1
ATOM 3005 N N . ARG B 2 259 ? 99.866 86.430 108.703 1.00 42.08 259 ARG B N 1
ATOM 3006 C CA . ARG B 2 259 ? 100.485 85.190 109.161 1.00 42.08 259 ARG B CA 1
ATOM 3007 C C . ARG B 2 259 ? 100.936 84.317 107.994 1.00 42.08 259 ARG B C 1
ATOM 3008 O O . ARG B 2 259 ? 102.050 83.778 108.010 1.00 42.08 259 ARG B O 1
ATOM 3016 N N . VAL B 2 260 ? 100.089 84.161 106.973 1.00 36.43 260 VAL B N 1
ATOM 3017 C CA . VAL B 2 260 ? 100.482 83.343 105.831 1.00 36.43 260 VAL B CA 1
ATOM 3018 C C . VAL B 2 260 ? 101.611 84.007 105.055 1.00 36.43 260 VAL B C 1
ATOM 3019 O O . VAL B 2 260 ? 102.445 83.321 104.458 1.00 36.43 260 VAL B O 1
ATOM 3023 N N . THR B 2 261 ? 101.659 85.342 105.038 1.00 36.43 261 THR B N 1
ATOM 3024 C CA . THR B 2 261 ? 102.784 86.024 104.409 1.00 36.43 261 THR B CA 1
ATOM 3025 C C . THR B 2 261 ? 104.079 85.737 105.149 1.00 36.43 261 THR B C 1
ATOM 3026 O O . THR B 2 261 ? 105.112 85.470 104.523 1.00 36.43 261 THR B O 1
ATOM 3030 N N . ILE B 2 262 ? 104.047 85.778 106.483 1.00 39.81 262 ILE B N 1
ATOM 3031 C CA . ILE B 2 262 ? 105.240 85.427 107.250 1.00 39.81 262 ILE B CA 1
ATOM 3032 C C . ILE B 2 262 ? 105.645 83.985 106.966 1.00 39.81 262 ILE B C 1
ATOM 3033 O O . ILE B 2 262 ? 106.834 83.673 106.802 1.00 39.81 262 ILE B O 1
ATOM 3038 N N . LYS B 2 263 ? 104.659 83.089 106.876 1.00 44.98 263 LYS B N 1
ATOM 3039 C CA . LYS B 2 263 ? 104.953 81.683 106.612 1.00 44.98 263 LYS B CA 1
ATOM 3040 C C . LYS B 2 263 ? 105.579 81.484 105.233 1.00 44.98 263 LYS B C 1
ATOM 3041 O O . LYS B 2 263 ? 106.551 80.735 105.095 1.00 44.98 263 LYS B O 1
ATOM 3047 N N . MET B 2 264 ? 105.037 82.133 104.197 1.00 42.83 264 MET B N 1
ATOM 3048 C CA . MET B 2 264 ? 105.618 81.997 102.861 1.00 42.83 264 MET B CA 1
ATOM 3049 C C . MET B 2 264 ? 107.012 82.593 102.793 1.00 42.83 264 MET B C 1
ATOM 3050 O O . MET B 2 264 ? 107.900 82.024 102.151 1.00 42.83 264 MET B O 1
ATOM 3055 N N . ILE B 2 265 ? 107.218 83.755 103.414 1.00 42.25 265 ILE B N 1
ATOM 3056 C CA . ILE B 2 265 ? 108.549 84.353 103.414 1.00 42.25 265 ILE B CA 1
ATOM 3057 C C . ILE B 2 265 ? 109.543 83.424 104.100 1.00 42.25 265 ILE B C 1
ATOM 3058 O O . ILE B 2 265 ? 110.696 83.301 103.671 1.00 42.25 265 ILE B O 1
ATOM 3063 N N . GLU B 2 266 ? 109.108 82.740 105.163 1.00 44.22 266 GLU B N 1
ATOM 3064 C CA . GLU B 2 266 ? 109.966 81.744 105.801 1.00 44.22 266 GLU B CA 1
ATOM 3065 C C . GLU B 2 266 ? 110.232 80.554 104.883 1.00 44.22 266 GLU B C 1
ATOM 3066 O O . GLU B 2 266 ? 111.371 80.085 104.781 1.00 44.22 266 GLU B O 1
ATOM 3072 N N . ASN B 2 267 ? 109.193 80.050 104.213 1.00 43.44 267 ASN B N 1
ATOM 3073 C CA . ASN B 2 267 ? 109.331 78.846 103.397 1.00 43.44 267 ASN B CA 1
ATOM 3074 C C . ASN B 2 267 ? 110.212 79.090 102.178 1.00 43.44 267 ASN B C 1
ATOM 3075 O O . ASN B 2 267 ? 110.956 78.198 101.756 1.00 43.44 267 ASN B O 1
ATOM 3080 N N . TRP B 2 268 ? 110.138 80.288 101.597 1.00 39.38 268 TRP B N 1
ATOM 3081 C CA . TRP B 2 268 ? 110.933 80.622 100.424 1.00 39.38 268 TRP B CA 1
ATOM 3082 C C . TRP B 2 268 ? 112.416 80.750 100.737 1.00 39.38 268 TRP B C 1
ATOM 3083 O O . TRP B 2 268 ? 113.214 80.897 99.807 1.00 39.38 268 TRP B O 1
ATOM 3094 N N . GLY B 2 269 ? 112.801 80.707 102.007 1.00 38.50 269 GLY B N 1
ATOM 3095 C CA . GLY B 2 269 ? 114.192 80.803 102.390 1.00 38.50 269 GLY B CA 1
ATOM 3096 C C . GLY B 2 269 ? 114.644 82.162 102.866 1.00 38.50 269 GLY B C 1
ATOM 3097 O O . GLY B 2 269 ? 115.853 82.387 102.975 1.00 38.50 269 GLY B O 1
ATOM 3098 N N . TYR B 2 270 ? 113.719 83.071 103.147 1.00 41.43 270 TYR B N 1
ATOM 3099 C CA . TYR B 2 270 ? 114.038 84.412 103.606 1.00 41.43 270 TYR B CA 1
ATOM 3100 C C . TYR B 2 270 ? 113.946 84.494 105.126 1.00 41.43 270 TYR B C 1
ATOM 3101 O O . TYR B 2 270 ? 113.357 83.637 105.788 1.00 41.43 270 TYR B O 1
ATOM 3110 N N . LYS B 2 271 ? 114.544 85.547 105.672 1.00 36.26 271 LYS B N 1
ATOM 3111 C CA . LYS B 2 271 ? 114.430 85.885 107.085 1.00 36.26 271 LYS B CA 1
ATOM 3112 C C . LYS B 2 271 ? 113.725 87.229 107.208 1.00 36.26 271 LYS B C 1
ATOM 3113 O O . LYS B 2 271 ? 114.181 88.224 106.640 1.00 36.26 271 LYS B O 1
ATOM 3119 N N . LEU B 2 272 ? 112.623 87.258 107.950 1.00 36.16 272 LEU B N 1
ATOM 3120 C CA . LEU B 2 272 ? 111.883 88.497 108.166 1.00 36.16 272 LEU B CA 1
ATOM 3121 C C . LEU B 2 272 ? 112.704 89.427 109.051 1.00 36.16 272 LEU B C 1
ATOM 3122 O O . LEU B 2 272 ? 112.934 89.133 110.227 1.00 36.16 272 LEU B O 1
ATOM 3127 N N . VAL B 2 273 ? 113.146 90.551 108.491 1.00 36.36 273 VAL B N 1
ATOM 3128 C CA . VAL B 2 273 ? 114.012 91.475 109.218 1.00 36.36 273 VAL B CA 1
ATOM 3129 C C . VAL B 2 273 ? 113.438 92.875 109.339 1.00 36.36 273 VAL B C 1
ATOM 3130 O O . VAL B 2 273 ? 113.935 93.669 110.159 1.00 36.36 273 VAL B O 1
ATOM 3134 N N . ASP B 2 274 ? 112.413 93.244 108.577 1.00 38.69 274 ASP B N 1
ATOM 3135 C CA . ASP B 2 274 ? 111.963 94.626 108.549 1.00 38.69 274 ASP B CA 1
ATOM 3136 C C . ASP B 2 274 ? 110.525 94.669 108.066 1.00 38.69 274 ASP B C 1
ATOM 3137 O O . ASP B 2 274 ? 109.962 93.659 107.640 1.00 38.69 274 ASP B O 1
ATOM 3142 N N . GLU B 2 275 ? 109.940 95.858 108.146 1.00 34.90 275 GLU B N 1
ATOM 3143 C CA . GLU B 2 275 ? 108.557 96.065 107.755 1.00 34.90 275 GLU B CA 1
ATOM 3144 C C . GLU B 2 275 ? 108.319 97.562 107.632 1.00 34.90 275 GLU B C 1
ATOM 3145 O O . GLU B 2 275 ? 108.578 98.320 108.569 1.00 34.90 275 GLU B O 1
ATOM 3151 N N . ILE B 2 276 ? 107.836 97.980 106.466 1.00 31.86 276 ILE B N 1
ATOM 3152 C CA . ILE B 2 276 ? 107.589 99.385 106.166 1.00 31.86 276 ILE B CA 1
ATOM 3153 C C . ILE B 2 276 ? 106.093 99.631 106.247 1.00 31.86 276 ILE B C 1
ATOM 3154 O O . ILE B 2 276 ? 105.305 98.936 105.598 1.00 31.86 276 ILE B O 1
ATOM 3159 N N . THR B 2 277 ? 105.705 100.620 107.041 1.00 35.90 277 THR B N 1
ATOM 3160 C CA . THR B 2 277 ? 104.311 101.001 107.201 1.00 35.90 277 THR B CA 1
ATOM 3161 C C . THR B 2 277 ? 104.018 102.225 106.345 1.00 35.90 277 THR B C 1
ATOM 3162 O O . THR B 2 277 ? 104.729 103.229 106.426 1.00 35.90 277 THR B O 1
ATOM 3166 N N . TRP B 2 278 ? 102.987 102.135 105.519 1.00 34.16 278 TRP B N 1
ATOM 3167 C CA . TRP B 2 278 ? 102.524 103.264 104.725 1.00 34.16 278 TRP B CA 1
ATOM 3168 C C . TRP B 2 278 ? 101.270 103.813 105.395 1.00 34.16 278 TRP B C 1
ATOM 3169 O O . TRP B 2 278 ? 100.217 103.169 105.377 1.00 34.16 278 TRP B O 1
ATOM 3180 N N . VAL B 2 279 ? 101.389 104.995 105.988 1.00 36.61 279 VAL B N 1
ATOM 3181 C CA . VAL B 2 279 ? 100.263 105.668 106.623 1.00 36.61 279 VAL B CA 1
ATOM 3182 C C . VAL B 2 279 ? 99.618 106.588 105.598 1.00 36.61 279 VAL B C 1
ATOM 3183 O O . VAL B 2 279 ? 100.289 107.439 105.005 1.00 36.61 279 VAL B O 1
ATOM 3187 N N . LYS B 2 280 ? 98.319 106.420 105.388 1.00 42.48 280 LYS B N 1
ATOM 3188 C CA . LYS B 2 280 ? 97.627 107.129 104.322 1.00 42.48 280 LYS B CA 1
ATOM 3189 C C . LYS B 2 280 ? 97.268 108.543 104.754 1.00 42.48 280 LYS B C 1
ATOM 3190 O O . LYS B 2 280 ? 96.747 108.758 105.852 1.00 42.48 280 LYS B O 1
ATOM 3196 N N . LYS B 2 281 ? 97.542 109.502 103.880 1.00 47.08 281 LYS B N 1
ATOM 3197 C CA . LYS B 2 281 ? 97.235 110.904 104.106 1.00 47.08 281 LYS B CA 1
ATOM 3198 C C . LYS B 2 281 ? 96.075 111.331 103.214 1.00 47.08 281 LYS B C 1
ATOM 3199 O O . LYS B 2 281 ? 95.763 110.688 102.210 1.00 47.08 281 LYS B O 1
ATOM 3205 N N . THR B 2 282 ? 95.428 112.424 103.600 1.00 60.45 282 THR B N 1
ATOM 3206 C CA . THR B 2 282 ? 94.389 113.030 102.786 1.00 60.45 282 THR B CA 1
ATOM 3207 C C . THR B 2 282 ? 94.957 114.241 102.049 1.00 60.45 282 THR B C 1
ATOM 3208 O O . THR B 2 282 ? 96.121 114.615 102.212 1.00 60.45 282 THR B O 1
ATOM 3212 N N . VAL B 2 283 ? 94.117 114.860 101.217 1.00 70.66 283 VAL B N 1
ATOM 3213 C CA . VAL B 2 283 ? 94.528 116.082 100.535 1.00 70.66 283 VAL B CA 1
ATOM 3214 C C . VAL B 2 283 ? 94.748 117.205 101.542 1.00 70.66 283 VAL B C 1
ATOM 3215 O O . VAL B 2 283 ? 95.648 118.038 101.378 1.00 70.66 283 VAL B O 1
ATOM 3219 N N . ASN B 2 284 ? 93.935 117.244 102.600 1.00 72.64 284 ASN B N 1
ATOM 3220 C CA . ASN B 2 284 ? 94.107 118.242 103.647 1.00 72.64 284 ASN B CA 1
ATOM 3221 C C . ASN B 2 284 ? 95.362 118.006 104.478 1.00 72.64 284 ASN B C 1
ATOM 3222 O O . ASN B 2 284 ? 95.823 118.932 105.153 1.00 72.64 284 ASN B O 1
ATOM 3227 N N . GLY B 2 285 ? 95.921 116.801 104.447 1.00 61.99 285 GLY B N 1
ATOM 3228 C CA . GLY B 2 285 ? 97.064 116.462 105.266 1.00 61.99 285 GLY B CA 1
ATOM 3229 C C . GLY B 2 285 ? 96.757 115.672 106.518 1.00 61.99 285 GLY B C 1
ATOM 3230 O O . GLY B 2 285 ? 97.641 115.538 107.372 1.00 61.99 285 GLY B O 1
ATOM 3231 N N . LYS B 2 286 ? 95.539 115.152 106.657 1.00 60.33 286 LYS B N 1
ATOM 3232 C CA . LYS B 2 286 ? 95.121 114.404 107.831 1.00 60.33 286 LYS B CA 1
ATOM 3233 C C . LYS B 2 286 ? 95.215 112.902 107.569 1.00 60.33 286 LYS B C 1
ATOM 3234 O O . LYS B 2 286 ? 95.464 112.449 106.450 1.00 60.33 286 LYS B O 1
ATOM 3240 N N . ILE B 2 287 ? 95.011 112.119 108.629 1.00 53.85 287 ILE B N 1
ATOM 3241 C CA . ILE B 2 287 ? 95.044 110.665 108.520 1.00 53.85 287 ILE B CA 1
ATOM 3242 C C . ILE B 2 287 ? 93.768 110.173 107.853 1.00 53.85 287 ILE B C 1
ATOM 3243 O O . ILE B 2 287 ? 92.658 110.582 108.218 1.00 53.85 287 ILE B O 1
ATOM 3248 N N . ALA B 2 288 ? 93.919 109.287 106.873 1.00 58.44 288 ALA B N 1
ATOM 3249 C CA . ALA B 2 288 ? 92.782 108.642 106.232 1.00 58.44 288 ALA B CA 1
ATOM 3250 C C . ALA B 2 288 ? 92.331 107.460 107.081 1.00 58.44 288 ALA B C 1
ATOM 3251 O O . ALA B 2 288 ? 93.154 106.639 107.499 1.00 58.44 288 ALA B O 1
ATOM 3253 N N . LYS B 2 289 ? 91.028 107.374 107.328 1.00 65.23 289 LYS B N 1
ATOM 3254 C CA . LYS B 2 289 ? 90.478 106.347 108.202 1.00 65.23 289 LYS B CA 1
ATOM 3255 C C . LYS B 2 289 ? 90.380 105.027 107.440 1.00 65.23 289 LYS B C 1
ATOM 3256 O O . LYS B 2 289 ? 90.898 104.878 106.330 1.00 65.23 289 LYS B O 1
ATOM 3262 N N . GLY B 2 290 ? 89.716 104.050 108.035 1.00 68.51 290 GLY B N 1
ATOM 3263 C CA . GLY B 2 290 ? 89.544 102.774 107.380 1.00 68.51 290 GLY B CA 1
ATOM 3264 C C . GLY B 2 290 ? 88.600 101.888 108.153 1.00 68.51 290 GLY B C 1
ATOM 3265 O O . GLY B 2 290 ? 87.877 102.347 109.038 1.00 68.51 290 GLY B O 1
ATOM 3266 N N . HIS B 2 291 ? 88.618 100.603 107.809 1.00 72.78 291 HIS B N 1
ATOM 3267 C CA . HIS B 2 291 ? 87.752 99.616 108.433 1.00 72.78 291 HIS B CA 1
ATOM 3268 C C . HIS B 2 291 ? 88.581 98.435 108.915 1.00 72.78 291 HIS B C 1
ATOM 3269 O O . HIS B 2 291 ? 89.573 98.050 108.290 1.00 72.78 291 HIS B O 1
ATOM 3276 N N . GLY B 2 292 ? 88.160 97.867 110.040 1.00 70.07 292 GLY B N 1
ATOM 3277 C CA . GLY B 2 292 ? 88.805 96.705 110.614 1.00 70.07 292 GLY B CA 1
ATOM 3278 C C . GLY B 2 292 ? 87.839 95.916 111.469 1.00 70.07 292 GLY B C 1
ATOM 3279 O O . GLY B 2 292 ? 86.626 96.132 111.392 1.00 70.07 292 GLY B O 1
ATOM 3280 N N . PHE B 2 293 ? 88.351 94.996 112.283 1.00 65.91 293 PHE B N 1
ATOM 3281 C CA . PHE B 2 293 ? 87.504 94.235 113.188 1.00 65.91 293 PHE B CA 1
ATOM 3282 C C . PHE B 2 293 ? 87.683 94.615 114.646 1.00 65.91 293 PHE B C 1
ATOM 3283 O O . PHE B 2 293 ? 86.689 94.758 115.358 1.00 65.91 293 PHE B O 1
ATOM 3291 N N . TYR B 2 294 ? 88.917 94.786 115.108 1.00 55.43 294 TYR B N 1
ATOM 3292 C CA . TYR B 2 294 ? 89.182 95.287 116.449 1.00 55.43 294 TYR B CA 1
ATOM 3293 C C . TYR B 2 294 ? 89.487 96.773 116.468 1.00 55.43 294 TYR B C 1
ATOM 3294 O O . TYR B 2 294 ? 89.032 97.482 117.365 1.00 55.43 294 TYR B O 1
ATOM 3303 N N . LEU B 2 295 ? 90.236 97.260 115.483 1.00 54.73 295 LEU B N 1
ATOM 3304 C CA . LEU B 2 295 ? 90.627 98.657 115.397 1.00 54.73 295 LEU B CA 1
ATOM 3305 C C . LEU B 2 295 ? 90.404 99.154 113.975 1.00 54.73 295 LEU B C 1
ATOM 3306 O O . LEU B 2 295 ? 90.238 98.369 113.039 1.00 54.73 295 LEU B O 1
ATOM 3311 N N . GLN B 2 296 ? 90.389 100.474 113.822 1.00 54.48 296 GLN B N 1
ATOM 3312 C CA . GLN B 2 296 ? 90.307 101.071 112.496 1.00 54.48 296 GLN B CA 1
ATOM 3313 C C . GLN B 2 296 ? 91.662 100.987 111.804 1.00 54.48 296 GLN B C 1
ATOM 3314 O O . GLN B 2 296 ? 92.695 101.311 112.396 1.00 54.48 296 GLN B O 1
ATOM 3320 N N . HIS B 2 297 ? 91.658 100.546 110.550 1.00 57.33 297 HIS B N 1
ATOM 3321 C CA . HIS B 2 297 ? 92.898 100.383 109.804 1.00 57.33 297 HIS B CA 1
ATOM 3322 C C . HIS B 2 297 ? 93.267 101.681 109.101 1.00 57.33 297 HIS B C 1
ATOM 3323 O O . HIS B 2 297 ? 92.483 102.217 108.313 1.00 57.33 297 HIS B O 1
ATOM 3330 N N . ALA B 2 298 ? 94.469 102.183 109.386 1.00 42.57 298 ALA B N 1
ATOM 3331 C CA . ALA B 2 298 ? 94.938 103.407 108.750 1.00 42.57 298 ALA B CA 1
ATOM 3332 C C . ALA B 2 298 ? 96.327 103.237 108.146 1.00 42.57 298 ALA B C 1
ATOM 3333 O O . ALA B 2 298 ? 97.006 104.236 107.889 1.00 42.57 298 ALA B O 1
ATOM 3335 N N . LYS B 2 299 ? 96.765 102.003 107.916 1.00 38.83 299 LYS B N 1
ATOM 3336 C CA . LYS B 2 299 ? 98.096 101.752 107.390 1.00 38.83 299 LYS B CA 1
ATOM 3337 C C . LYS B 2 299 ? 98.098 100.434 106.633 1.00 38.83 299 LYS B C 1
ATOM 3338 O O . LYS B 2 299 ? 97.196 99.607 106.781 1.00 38.83 299 LYS B O 1
ATOM 3344 N N . GLU B 2 300 ? 99.126 100.254 105.807 1.00 37.62 300 GLU B N 1
ATOM 3345 C CA . GLU B 2 300 ? 99.380 98.996 105.124 1.00 37.62 300 GLU B CA 1
ATOM 3346 C C . GLU B 2 300 ? 100.818 98.570 105.361 1.00 37.62 300 GLU B C 1
ATOM 3347 O O . GLU B 2 300 ? 101.707 99.400 105.554 1.00 37.62 300 GLU B O 1
ATOM 3353 N N . SER B 2 301 ? 101.033 97.261 105.327 1.00 33.00 301 SER B N 1
ATOM 3354 C CA . SER B 2 301 ? 102.291 96.648 105.721 1.00 33.00 301 SER B CA 1
ATOM 3355 C C . SER B 2 301 ? 103.013 96.090 104.504 1.00 33.00 301 SER B C 1
ATOM 3356 O O . SER B 2 301 ? 102.403 95.421 103.666 1.00 33.00 301 SER B O 1
ATOM 3359 N N . CYS B 2 302 ? 104.307 96.365 104.412 1.00 40.49 302 CYS B N 1
ATOM 3360 C CA . CYS B 2 302 ? 105.177 95.772 103.403 1.00 40.49 302 CYS B CA 1
ATOM 3361 C C . CYS B 2 302 ? 106.242 94.972 104.147 1.00 40.49 302 CYS B C 1
ATOM 3362 O O . CYS B 2 302 ? 107.272 95.511 104.552 1.00 40.49 302 CYS B O 1
ATOM 3365 N N . LEU B 2 303 ? 105.981 93.682 104.333 1.00 42.64 303 LEU B N 1
ATOM 3366 C CA . LEU B 2 303 ? 106.942 92.816 104.998 1.00 42.64 303 LEU B CA 1
ATOM 3367 C C . LEU B 2 303 ? 108.177 92.649 104.126 1.00 42.64 303 LEU B C 1
ATOM 3368 O O . LEU B 2 303 ? 108.071 92.468 102.911 1.00 42.64 303 LEU B O 1
ATOM 3373 N N . ILE B 2 304 ? 109.350 92.714 104.744 1.00 50.72 304 ILE B N 1
ATOM 3374 C CA . ILE B 2 304 ? 110.616 92.724 104.025 1.00 50.72 304 ILE B CA 1
ATOM 3375 C C . ILE B 2 304 ? 111.484 91.596 104.561 1.00 50.72 304 ILE B C 1
ATOM 3376 O O . ILE B 2 304 ? 111.982 91.671 105.690 1.00 50.72 304 ILE B O 1
ATOM 3381 N N . GLY B 2 305 ? 111.671 90.558 103.749 1.00 43.54 305 GLY B N 1
ATOM 3382 C CA . GLY B 2 305 ? 112.598 89.496 104.060 1.00 43.54 305 GLY B CA 1
ATOM 3383 C C . GLY B 2 305 ? 113.912 89.681 103.324 1.00 43.54 305 GLY B C 1
ATOM 3384 O O . GLY B 2 305 ? 114.058 90.536 102.463 1.00 43.54 305 GLY B O 1
ATOM 3385 N N . VAL B 2 306 ? 114.881 88.850 103.684 1.00 41.28 306 VAL B N 1
ATOM 3386 C CA . VAL B 2 306 ? 116.204 88.921 103.077 1.00 41.28 306 VAL B CA 1
ATOM 3387 C C . VAL B 2 306 ? 116.827 87.531 103.109 1.00 41.28 306 VAL B C 1
ATOM 3388 O O . VAL B 2 306 ? 116.624 86.767 104.056 1.00 41.28 306 VAL B O 1
ATOM 3392 N N . LYS B 2 307 ? 117.571 87.197 102.057 1.00 43.82 307 LYS B N 1
ATOM 3393 C CA . LYS B 2 307 ? 118.285 85.932 101.991 1.00 43.82 307 LYS B CA 1
ATOM 3394 C C . LYS B 2 307 ? 119.641 86.148 101.338 1.00 43.82 307 LYS B C 1
ATOM 3395 O O . LYS B 2 307 ? 119.826 87.072 100.544 1.00 43.82 307 LYS B O 1
ATOM 3401 N N . GLY B 2 308 ? 120.590 85.295 101.697 1.00 54.98 308 GLY B N 1
ATOM 3402 C CA . GLY B 2 308 ? 121.901 85.318 101.081 1.00 54.98 308 GLY B CA 1
ATOM 3403 C C . GLY B 2 308 ? 122.693 86.560 101.446 1.00 54.98 308 GLY B C 1
ATOM 3404 O O . GLY B 2 308 ? 122.262 87.419 102.212 1.00 54.98 308 GLY B O 1
ATOM 3405 N N . ASP B 2 309 ? 123.889 86.643 100.867 1.00 63.07 309 ASP B N 1
ATOM 3406 C CA . ASP B 2 309 ? 124.751 87.799 101.080 1.00 63.07 309 ASP B CA 1
ATOM 3407 C C . ASP B 2 309 ? 124.091 89.053 100.532 1.00 63.07 309 ASP B C 1
ATOM 3408 O O . ASP B 2 309 ? 123.948 89.211 99.316 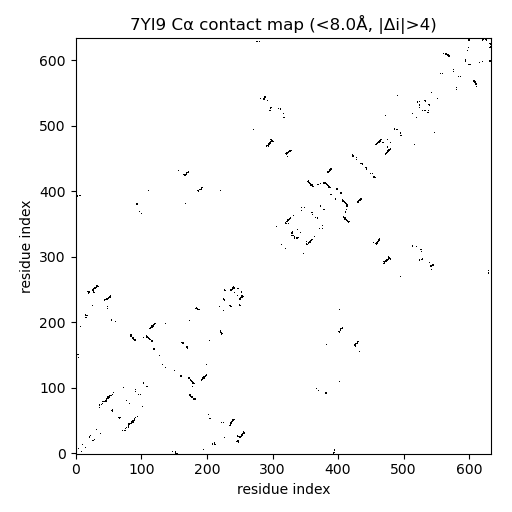1.00 63.07 309 ASP B O 1
ATOM 3413 N N . VAL B 2 310 ? 123.700 89.953 101.428 1.00 57.04 310 VAL B N 1
ATOM 3414 C CA . VAL B 2 310 ? 122.955 91.145 101.045 1.00 57.04 310 VAL B CA 1
ATOM 3415 C C . VAL B 2 310 ? 123.745 92.425 101.275 1.00 57.04 310 VAL B C 1
ATOM 3416 O O . VAL B 2 310 ? 123.330 93.488 100.792 1.00 57.04 310 VAL B O 1
ATOM 3420 N N . ASP B 2 311 ? 124.871 92.369 101.973 1.00 61.77 311 ASP B N 1
ATOM 3421 C CA . ASP B 2 311 ? 125.763 93.515 102.122 1.00 61.77 311 ASP B CA 1
ATOM 3422 C C . ASP B 2 311 ? 127.022 93.209 101.314 1.00 61.77 311 ASP B C 1
ATOM 3423 O O . ASP B 2 311 ? 128.012 92.701 101.842 1.00 61.77 311 ASP B O 1
ATOM 3428 N N . ASN B 2 312 ? 126.975 93.526 100.019 1.00 63.91 312 ASN B N 1
ATOM 3429 C CA . ASN B 2 312 ? 128.063 93.229 99.095 1.00 63.91 312 ASN B CA 1
ATOM 3430 C C . ASN B 2 312 ? 128.378 94.424 98.204 1.00 63.91 312 ASN B C 1
ATOM 3431 O O . ASN B 2 312 ? 128.681 94.260 97.020 1.00 63.91 312 ASN B O 1
ATOM 3436 N N . GLY B 2 313 ? 128.308 95.633 98.756 1.00 62.38 313 GLY B N 1
ATOM 3437 C CA . GLY B 2 313 ? 128.665 96.824 98.015 1.00 62.38 313 GLY B CA 1
ATOM 3438 C C . GLY B 2 313 ? 127.598 97.370 97.095 1.00 62.38 313 GLY B C 1
ATOM 3439 O O . GLY B 2 313 ? 127.880 98.308 96.340 1.00 62.38 313 GLY B O 1
ATOM 3440 N N . ARG B 2 314 ? 126.385 96.818 97.124 1.00 53.23 314 ARG B N 1
ATOM 3441 C CA . ARG B 2 314 ? 125.303 97.318 96.291 1.00 53.23 314 ARG B CA 1
ATOM 3442 C C . ARG B 2 314 ? 123.988 97.509 97.032 1.00 53.23 314 ARG B C 1
ATOM 3443 O O . ARG B 2 314 ? 122.983 97.825 96.387 1.00 53.23 314 ARG B O 1
ATOM 3451 N N . PHE B 2 315 ? 123.958 97.325 98.347 1.00 47.89 315 PHE B N 1
ATOM 3452 C CA . PHE B 2 315 ? 122.806 97.653 99.172 1.00 47.89 315 PHE B CA 1
ATOM 3453 C C . PHE B 2 315 ? 123.236 98.627 100.261 1.00 47.89 315 PHE B C 1
ATOM 3454 O O . PHE B 2 315 ? 124.352 98.545 100.782 1.00 47.89 315 PHE B O 1
ATOM 3462 N N . LYS B 2 316 ? 122.346 99.556 100.599 1.00 49.00 316 LYS B N 1
ATOM 3463 C CA . LYS B 2 316 ? 122.651 100.628 101.536 1.00 49.00 316 LYS B CA 1
ATOM 3464 C C . LYS B 2 316 ? 121.854 100.454 102.822 1.00 49.00 316 LYS B C 1
ATOM 3465 O O . LYS B 2 316 ? 120.648 100.193 102.788 1.00 49.00 316 LYS B O 1
ATOM 3471 N N . LYS B 2 317 ? 122.535 100.615 103.953 1.00 50.38 317 LYS B N 1
ATOM 3472 C CA . LYS B 2 317 ? 121.959 100.396 105.271 1.00 50.38 317 LYS B CA 1
ATOM 3473 C C . LYS B 2 317 ? 121.597 101.718 105.937 1.00 50.38 317 LYS B C 1
ATOM 3474 O O . LYS B 2 317 ? 122.289 102.725 105.774 1.00 50.38 317 LYS B O 1
ATOM 3480 N N . ASN B 2 318 ? 120.499 101.697 106.698 1.00 46.13 318 ASN B N 1
ATOM 3481 C CA . ASN B 2 318 ? 120.086 102.811 107.552 1.00 46.13 318 ASN B CA 1
ATOM 3482 C C . ASN B 2 318 ? 119.826 104.068 106.715 1.00 46.13 318 ASN B C 1
ATOM 3483 O O . ASN B 2 318 ? 120.459 105.112 106.881 1.00 46.13 318 ASN B O 1
ATOM 3488 N N . ILE B 2 319 ? 118.864 103.936 105.807 1.00 42.15 319 ILE B N 1
ATOM 3489 C CA . ILE B 2 319 ? 118.664 104.892 104.725 1.00 42.15 319 ILE B CA 1
ATOM 3490 C C . ILE B 2 319 ? 117.462 105.798 104.976 1.00 42.15 319 ILE B C 1
ATOM 3491 O O . ILE B 2 319 ? 117.605 107.017 105.068 1.00 42.15 319 ILE B O 1
ATOM 3496 N N . ALA B 2 320 ? 116.269 105.224 105.077 1.00 38.21 320 ALA B N 1
ATOM 3497 C CA . ALA B 2 320 ? 115.051 106.015 105.110 1.00 38.21 320 ALA B CA 1
ATOM 3498 C C . ALA B 2 320 ? 114.104 105.427 106.140 1.00 38.21 320 ALA B C 1
ATOM 3499 O O . ALA B 2 320 ? 114.260 104.286 106.576 1.00 38.21 320 ALA B O 1
ATOM 3501 N N . SER B 2 321 ? 113.112 106.221 106.525 1.00 34.13 321 SER B N 1
ATOM 3502 C CA . SER B 2 321 ? 112.204 105.796 107.573 1.00 34.13 321 SER B CA 1
ATOM 3503 C C . SER B 2 321 ? 111.382 104.591 107.128 1.00 34.13 321 SER B C 1
ATOM 3504 O O . SER B 2 321 ? 111.188 104.335 105.938 1.00 34.13 321 SER B O 1
ATOM 3507 N N . ASP B 2 322 ? 110.915 103.835 108.117 1.00 33.03 322 ASP B N 1
ATOM 3508 C CA . ASP B 2 322 ? 109.995 102.731 107.908 1.00 33.03 322 ASP B CA 1
ATOM 3509 C C . ASP B 2 322 ? 108.544 103.186 107.859 1.00 33.03 322 ASP B C 1
ATOM 3510 O O . ASP B 2 322 ? 107.639 102.352 107.949 1.00 33.03 322 ASP B O 1
ATOM 3515 N N . VAL B 2 323 ? 108.309 104.487 107.729 1.00 29.10 323 VAL B N 1
ATOM 3516 C CA . VAL B 2 323 ? 106.972 105.058 107.641 1.00 29.10 323 VAL B CA 1
ATOM 3517 C C . VAL B 2 323 ? 106.896 105.898 106.375 1.00 29.10 323 VAL B C 1
ATOM 3518 O O . VAL B 2 323 ? 107.798 106.697 106.101 1.00 29.10 323 VAL B O 1
ATOM 3522 N N . ILE B 2 324 ? 105.836 105.703 105.599 1.00 31.35 324 ILE B N 1
ATOM 3523 C CA . ILE B 2 324 ? 105.524 106.544 104.451 1.00 31.35 324 ILE B CA 1
ATOM 3524 C C . ILE B 2 324 ? 104.207 107.236 104.756 1.00 31.35 324 ILE B C 1
ATOM 3525 O O . ILE B 2 324 ? 103.173 106.578 104.915 1.00 31.35 324 ILE B O 1
ATOM 3530 N N . PHE B 2 325 ? 104.236 108.559 104.839 1.00 37.71 325 PHE B N 1
ATOM 3531 C CA . PHE B 2 325 ? 103.047 109.359 105.117 1.00 37.71 325 PHE B CA 1
ATOM 3532 C C . PHE B 2 325 ? 102.718 110.116 103.831 1.00 37.71 325 PHE B C 1
ATOM 3533 O O . PHE B 2 325 ? 103.175 111.238 103.617 1.00 37.71 325 PHE B O 1
ATOM 3541 N N . SER B 2 326 ? 101.924 109.483 102.969 1.00 40.00 326 SER B N 1
ATOM 3542 C CA . SER B 2 326 ? 101.657 109.996 101.634 1.00 40.00 326 SER B CA 1
ATOM 3543 C C . SER B 2 326 ? 100.177 109.859 101.314 1.00 40.00 326 SER B C 1
ATOM 3544 O O . SER B 2 326 ? 99.461 109.049 101.906 1.00 40.00 326 SER B O 1
ATOM 3547 N N . GLU B 2 327 ? 99.729 110.665 100.356 1.00 49.84 327 GLU B N 1
ATOM 3548 C CA . GLU B 2 327 ? 98.322 110.699 99.989 1.00 49.84 327 GLU B CA 1
ATOM 3549 C C . GLU B 2 327 ? 97.912 109.424 99.262 1.00 49.84 327 GLU B C 1
ATOM 3550 O O . GLU B 2 327 ? 98.721 108.763 98.607 1.00 49.84 327 GLU B O 1
ATOM 3556 N N . ARG B 2 328 ? 96.632 109.091 99.380 1.00 52.14 328 ARG B N 1
ATOM 3557 C CA . ARG B 2 328 ? 96.078 107.910 98.733 1.00 52.14 328 ARG B CA 1
ATOM 3558 C C . ARG B 2 328 ? 95.805 108.212 97.264 1.00 52.14 328 ARG B C 1
ATOM 3559 O O . ARG B 2 328 ? 94.980 109.075 96.943 1.00 52.14 328 ARG B O 1
ATOM 3567 N N . ARG B 2 329 ? 96.497 107.509 96.379 1.00 53.75 329 ARG B N 1
ATOM 3568 C CA . ARG B 2 329 ? 96.301 107.630 94.941 1.00 53.75 329 ARG B CA 1
ATOM 3569 C C . ARG B 2 329 ? 95.209 106.649 94.511 1.00 53.75 329 ARG B C 1
ATOM 3570 O O . ARG B 2 329 ? 94.418 106.187 95.338 1.00 53.75 329 ARG B O 1
ATOM 3578 N N . GLY B 2 330 ? 95.122 106.362 93.213 1.00 55.70 330 GLY B N 1
ATOM 3579 C CA . GLY B 2 330 ? 94.161 105.406 92.692 1.00 55.70 330 GLY B CA 1
ATOM 3580 C C . GLY B 2 330 ? 94.128 104.089 93.442 1.00 55.70 330 GLY B C 1
ATOM 3581 O O . GLY B 2 330 ? 95.098 103.726 94.114 1.00 55.70 330 GLY B O 1
ATOM 3582 N N . GLN B 2 331 ? 93.013 103.368 93.333 1.00 60.16 331 GLN B N 1
ATOM 3583 C CA . GLN B 2 331 ? 92.782 102.191 94.161 1.00 60.16 331 GLN B CA 1
ATOM 3584 C C . GLN B 2 331 ? 93.894 101.162 93.996 1.00 60.16 331 GLN B C 1
ATOM 3585 O O . GLN B 2 331 ? 94.326 100.866 92.879 1.00 60.16 331 GLN B O 1
ATOM 3591 N N . SER B 2 332 ? 94.360 100.630 95.125 1.00 56.34 332 SER B N 1
ATOM 3592 C CA . SER B 2 332 ? 95.372 99.581 95.210 1.00 56.34 332 SER B CA 1
ATOM 3593 C C . SER B 2 332 ? 96.719 100.003 94.639 1.00 56.34 332 SER B C 1
ATOM 3594 O O . SER B 2 332 ? 97.555 99.142 94.345 1.00 56.34 332 SER B O 1
ATOM 3597 N N . GLN B 2 333 ? 96.958 101.301 94.486 1.00 48.45 333 GLN B N 1
ATOM 3598 C CA . GLN B 2 333 ? 98.220 101.802 93.958 1.00 48.45 333 GLN B CA 1
ATOM 3599 C C . GLN B 2 333 ? 99.142 102.158 95.116 1.00 48.45 333 GLN B C 1
ATOM 3600 O O . GLN B 2 333 ? 98.791 102.979 95.969 1.00 48.45 333 GLN B O 1
ATOM 3606 N N . LYS B 2 334 ? 100.316 101.540 95.146 1.00 42.50 334 LYS B N 1
ATOM 3607 C CA . LYS B 2 334 ? 101.260 101.794 96.217 1.00 42.50 334 LYS B CA 1
ATOM 3608 C C . LYS B 2 334 ? 101.914 103.163 96.030 1.00 42.50 334 LYS B C 1
ATOM 3609 O O . LYS B 2 334 ? 101.989 103.674 94.910 1.00 42.50 334 LYS B O 1
ATOM 3615 N N . PRO B 2 335 ? 102.385 103.784 97.113 1.00 38.74 335 PRO B N 1
ATOM 3616 C CA . PRO B 2 335 ? 102.973 105.121 96.992 1.00 38.74 335 PRO B CA 1
ATOM 3617 C C . PRO B 2 335 ? 104.220 105.113 96.123 1.00 38.74 335 PRO B C 1
ATOM 3618 O O . PRO B 2 335 ? 104.941 104.119 96.038 1.00 38.74 335 PRO B O 1
ATOM 3622 N N . GLU B 2 336 ? 104.462 106.244 95.461 1.00 46.80 336 GLU B N 1
ATOM 3623 C CA . GLU B 2 336 ? 105.623 106.374 94.590 1.00 46.80 336 GLU B CA 1
ATOM 3624 C C . GLU B 2 336 ? 106.929 106.404 95.373 1.00 46.80 336 GLU B C 1
ATOM 3625 O O . GLU B 2 336 ? 107.978 106.059 94.821 1.00 46.80 336 GLU B O 1
ATOM 3631 N N . GLU B 2 337 ? 106.886 106.777 96.654 1.00 43.75 337 GLU B N 1
ATOM 3632 C CA . GLU B 2 337 ? 108.104 106.865 97.452 1.00 43.75 337 GLU B CA 1
ATOM 3633 C C . GLU B 2 337 ? 108.716 105.504 97.751 1.00 43.75 337 GLU B C 1
ATOM 3634 O O . GLU B 2 337 ? 109.867 105.447 98.193 1.00 43.75 337 GLU B O 1
ATOM 3640 N N . ILE B 2 338 ? 107.983 104.411 97.536 1.00 39.40 338 ILE B N 1
ATOM 3641 C CA . ILE B 2 338 ? 108.572 103.092 97.742 1.00 39.40 338 ILE B CA 1
ATOM 3642 C C . ILE B 2 338 ? 109.686 102.848 96.731 1.00 39.40 338 ILE B C 1
ATOM 3643 O O . ILE B 2 338 ? 110.716 102.244 97.054 1.00 39.40 338 ILE B O 1
ATOM 3648 N N . TYR B 2 339 ? 109.521 103.351 95.505 1.00 40.29 339 TYR B N 1
ATOM 3649 C CA . TYR B 2 339 ? 110.566 103.207 94.498 1.00 40.29 339 TYR B CA 1
ATOM 3650 C C . TYR B 2 339 ? 111.774 104.072 94.829 1.00 40.29 339 TYR B C 1
ATOM 3651 O O . TYR B 2 339 ? 112.915 103.670 94.585 1.00 40.29 339 TYR B O 1
ATOM 3660 N N . GLN B 2 340 ? 111.545 105.257 95.398 1.00 41.68 340 GLN B N 1
ATOM 3661 C CA . GLN B 2 340 ? 112.657 106.085 95.851 1.00 41.68 3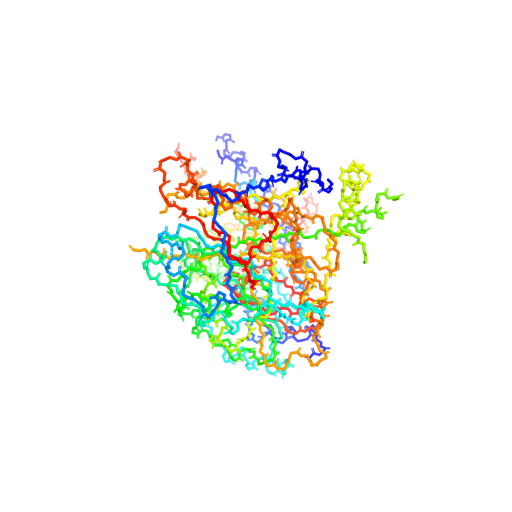40 GLN B CA 1
ATOM 3662 C C . GLN B 2 340 ? 113.398 105.427 97.007 1.00 41.68 340 GLN B C 1
ATOM 3663 O O . GLN B 2 340 ? 114.630 105.487 97.080 1.00 41.68 340 GLN B O 1
ATOM 3669 N N . TYR B 2 341 ? 112.664 104.795 97.924 1.00 39.68 341 TYR B N 1
ATOM 3670 C CA . TYR B 2 341 ? 113.304 104.081 99.024 1.00 39.68 341 TYR B CA 1
ATOM 3671 C C . TYR B 2 341 ? 114.113 102.898 98.514 1.00 39.68 341 TYR B C 1
ATOM 3672 O O . TYR B 2 341 ? 115.190 102.604 99.039 1.00 39.68 341 TYR B O 1
ATOM 3681 N N . ILE B 2 342 ? 113.601 102.195 97.502 1.00 39.12 342 ILE B N 1
ATOM 3682 C CA . ILE B 2 342 ? 114.347 101.083 96.915 1.00 39.12 342 ILE B CA 1
ATOM 3683 C C . ILE B 2 342 ? 115.583 101.592 96.182 1.00 39.12 342 ILE B C 1
ATOM 3684 O O . ILE B 2 342 ? 116.641 100.951 96.198 1.00 39.12 342 ILE B O 1
ATOM 3689 N N . ASN B 2 343 ? 115.473 102.751 95.529 1.00 44.46 343 ASN B N 1
ATOM 3690 C CA . ASN B 2 343 ? 116.637 103.365 94.897 1.00 44.46 343 ASN B CA 1
ATOM 3691 C C . ASN B 2 343 ? 117.686 103.745 95.931 1.00 44.46 343 ASN B C 1
ATOM 3692 O O . ASN B 2 343 ? 118.889 103.613 95.682 1.00 44.46 343 ASN B O 1
ATOM 3697 N N . GLN B 2 344 ? 117.248 104.244 97.088 1.00 40.20 344 GLN B N 1
ATOM 3698 C CA . GLN B 2 344 ? 118.179 104.518 98.178 1.00 40.20 344 GLN B CA 1
ATOM 3699 C C . GLN B 2 344 ? 118.787 103.234 98.730 1.00 40.20 344 GLN B C 1
ATOM 3700 O O . GLN B 2 344 ? 119.956 103.222 99.126 1.00 40.20 344 GLN B O 1
ATOM 3706 N N . LEU B 2 345 ? 118.006 102.154 98.766 1.00 43.42 345 LEU B N 1
ATOM 3707 C CA . LEU B 2 345 ? 118.491 100.874 99.271 1.00 43.42 345 LEU B CA 1
ATOM 3708 C C . LEU B 2 345 ? 119.449 100.222 98.283 1.00 43.42 345 LEU B C 1
ATOM 3709 O O . LEU B 2 345 ? 120.568 99.842 98.642 1.00 43.42 345 LEU B O 1
ATOM 3714 N N . CYS B 2 346 ? 119.024 100.080 97.031 1.00 46.48 346 CYS B N 1
ATOM 3715 C CA . CYS B 2 346 ? 119.865 99.528 95.969 1.00 46.48 346 CYS B CA 1
ATOM 3716 C C . CYS B 2 346 ? 119.973 100.534 94.833 1.00 46.48 346 CYS B C 1
ATOM 3717 O O . CYS B 2 346 ? 119.047 100.648 94.010 1.00 46.48 346 CYS B O 1
ATOM 3720 N N . PRO B 2 347 ? 121.062 101.295 94.749 1.00 48.79 347 PRO B N 1
ATOM 3721 C CA . PRO B 2 347 ? 121.231 102.208 93.613 1.00 48.79 347 PRO B CA 1
ATOM 3722 C C . PRO B 2 347 ? 121.505 101.449 92.323 1.00 48.79 347 PRO B C 1
ATOM 3723 O O . PRO B 2 347 ? 122.299 100.507 92.298 1.00 48.79 347 PRO B O 1
ATOM 3727 N N . ASN B 2 348 ? 120.807 101.860 91.263 1.00 52.69 348 ASN B N 1
ATOM 3728 C CA . ASN B 2 348 ? 120.978 101.393 89.879 1.00 52.69 348 ASN B CA 1
ATOM 3729 C C . ASN B 2 348 ? 121.284 99.893 89.787 1.00 52.69 348 ASN B C 1
ATOM 3730 O O . ASN B 2 348 ? 122.304 99.459 89.250 1.00 52.69 348 ASN B O 1
ATOM 3735 N N . GLY B 2 349 ? 120.349 99.094 90.304 1.00 45.27 349 GLY B N 1
ATOM 3736 C CA . GLY B 2 349 ? 120.435 97.653 90.243 1.00 45.27 349 GLY B CA 1
ATOM 3737 C C . GLY B 2 349 ? 119.310 97.043 89.422 1.00 45.27 349 GLY B C 1
ATOM 3738 O O . GLY B 2 349 ? 118.470 97.741 88.850 1.00 45.27 349 GLY B O 1
ATOM 3739 N N . ASN B 2 350 ? 119.315 95.713 89.378 1.00 42.36 350 ASN B N 1
ATOM 3740 C CA . ASN B 2 350 ? 118.297 94.949 88.666 1.00 42.36 350 ASN B CA 1
ATOM 3741 C C . ASN B 2 350 ? 117.135 94.666 89.607 1.00 42.36 350 ASN B C 1
ATOM 3742 O O . ASN B 2 350 ? 117.330 94.098 90.685 1.00 42.36 350 ASN B O 1
ATOM 3747 N N . TYR B 2 351 ? 115.933 95.055 89.202 1.00 42.19 351 TYR B N 1
ATOM 3748 C CA . TYR B 2 351 ? 114.750 94.837 90.012 1.00 42.19 351 TYR B CA 1
ATOM 3749 C C . TYR B 2 351 ? 113.690 94.124 89.189 1.00 42.19 351 TYR B C 1
ATOM 3750 O O . TYR B 2 351 ? 113.556 94.349 87.986 1.00 42.19 351 TYR B O 1
ATOM 3759 N N . LEU B 2 352 ? 112.944 93.250 89.856 1.00 43.69 352 LEU B N 1
ATOM 3760 C CA . LEU B 2 352 ? 111.839 92.517 89.259 1.00 43.69 352 LEU B CA 1
ATOM 3761 C C . LEU B 2 352 ? 110.607 92.744 90.114 1.00 43.69 352 LEU B C 1
ATOM 3762 O O . LEU B 2 352 ? 110.680 92.651 91.341 1.00 43.69 352 LEU B O 1
ATOM 3767 N N . GLU B 2 353 ? 109.484 93.053 89.480 1.00 44.26 353 GLU B N 1
ATOM 3768 C CA . GLU B 2 353 ? 108.242 93.278 90.198 1.00 44.26 353 GLU B CA 1
ATOM 3769 C C . GLU B 2 353 ? 107.172 92.394 89.576 1.00 44.26 353 GLU B C 1
ATOM 3770 O O . GLU B 2 353 ? 107.032 92.355 88.351 1.00 44.26 353 GLU B O 1
ATOM 3776 N N . ILE B 2 354 ? 106.437 91.674 90.418 1.00 40.29 354 ILE B N 1
ATOM 3777 C CA . ILE B 2 354 ? 105.462 90.689 89.967 1.00 40.29 354 ILE B CA 1
ATOM 3778 C C . ILE B 2 354 ? 104.065 91.222 90.236 1.00 40.29 354 ILE B C 1
ATOM 3779 O O . ILE B 2 354 ? 103.844 91.993 91.176 1.00 40.29 354 ILE B O 1
ATOM 3784 N N . PHE B 2 355 ? 103.113 90.813 89.392 1.00 46.01 355 PHE B N 1
ATOM 3785 C CA . PHE B 2 355 ? 101.732 91.301 89.433 1.00 46.01 355 PHE B CA 1
ATOM 3786 C C . PHE B 2 355 ? 101.678 92.804 89.165 1.00 46.01 355 PHE B C 1
ATOM 3787 O O . PHE B 2 355 ? 100.952 93.544 89.829 1.00 46.01 355 PHE B O 1
ATOM 3795 N N . ALA B 2 356 ? 102.444 93.248 88.172 1.00 45.96 356 ALA B N 1
ATOM 3796 C CA . ALA B 2 356 ? 102.591 94.662 87.864 1.00 45.96 356 ALA B CA 1
ATOM 3797 C C . ALA B 2 356 ? 101.451 95.177 86.993 1.00 45.96 356 ALA B C 1
ATOM 3798 O O . ALA B 2 356 ? 100.858 94.439 86.202 1.00 45.96 356 ALA B O 1
ATOM 3800 N N . ARG B 2 357 ? 101.154 96.463 87.149 1.00 51.74 357 ARG B N 1
ATOM 3801 C CA . ARG B 2 357 ? 100.283 97.207 86.253 1.00 51.74 357 ARG B CA 1
ATOM 3802 C C . ARG B 2 357 ? 101.096 98.241 85.484 1.00 51.74 357 ARG B C 1
ATOM 3803 O O . ARG B 2 357 ? 102.269 98.487 85.772 1.00 51.74 357 ARG B O 1
ATOM 3811 N N . ARG B 2 358 ? 100.447 98.862 84.497 1.00 59.08 358 ARG B N 1
ATOM 3812 C CA . ARG B 2 358 ? 101.150 99.789 83.616 1.00 59.08 358 ARG B CA 1
ATOM 3813 C C . ARG B 2 358 ? 101.591 101.058 84.336 1.00 59.08 358 ARG B C 1
ATOM 3814 O O . ARG B 2 358 ? 102.506 101.738 83.862 1.00 59.08 358 ARG B O 1
ATOM 3822 N N . ASN B 2 359 ? 100.975 101.385 85.473 1.00 52.08 359 ASN B N 1
ATOM 3823 C CA . ASN B 2 359 ? 101.420 102.525 86.264 1.00 52.08 359 ASN B CA 1
ATOM 3824 C C . ASN B 2 359 ? 102.651 102.215 87.106 1.00 52.08 359 ASN B C 1
ATOM 3825 O O . ASN B 2 359 ? 103.205 103.133 87.717 1.00 52.08 359 ASN B O 1
ATOM 3830 N N . ASN B 2 360 ? 103.087 100.958 87.154 1.00 47.21 360 ASN B N 1
ATOM 3831 C CA . ASN B 2 360 ? 104.262 100.557 87.912 1.00 47.21 360 ASN B CA 1
ATOM 3832 C C . ASN B 2 360 ? 105.515 100.480 87.055 1.00 47.21 360 ASN B C 1
ATOM 3833 O O . ASN B 2 360 ? 106.556 100.028 87.541 1.00 47.21 360 ASN B O 1
ATOM 3838 N N . LEU B 2 361 ? 105.442 100.901 85.796 1.00 46.21 361 LEU B N 1
ATOM 3839 C CA . LEU B 2 361 ? 106.573 100.784 84.884 1.00 46.21 361 LEU B CA 1
ATOM 3840 C C . LEU B 2 361 ? 107.601 101.862 85.200 1.00 46.21 361 LEU B C 1
ATOM 3841 O O . LEU B 2 361 ? 107.285 103.056 85.176 1.00 46.21 361 LEU B O 1
ATOM 3846 N N . HIS B 2 362 ? 108.828 101.443 85.488 1.00 43.78 362 HIS B N 1
ATOM 3847 C CA . HIS B 2 362 ? 109.893 102.354 85.873 1.00 43.78 362 HIS B CA 1
ATOM 3848 C C . HIS B 2 362 ? 111.175 101.947 85.166 1.00 43.78 362 HIS B C 1
ATOM 3849 O O . HIS B 2 362 ? 111.301 100.829 84.665 1.00 43.78 362 HIS B O 1
ATOM 3856 N N . ASP B 2 363 ? 112.127 102.875 85.121 1.00 50.27 363 ASP B N 1
ATOM 3857 C CA . ASP B 2 363 ? 113.433 102.568 84.558 1.00 50.27 363 ASP B CA 1
ATOM 3858 C C . ASP B 2 363 ? 114.065 101.397 85.294 1.00 50.27 363 ASP B C 1
ATOM 3859 O O . ASP B 2 363 ? 113.981 101.296 86.520 1.00 50.27 363 ASP B O 1
ATOM 3864 N N . ASN B 2 364 ? 114.690 100.501 84.532 1.00 45.73 364 ASN B N 1
ATOM 3865 C CA . ASN B 2 364 ? 115.500 99.387 85.012 1.00 45.73 364 ASN B CA 1
ATOM 3866 C C . ASN B 2 364 ? 114.668 98.277 85.640 1.00 45.73 364 ASN B C 1
ATOM 3867 O O . ASN B 2 364 ? 115.239 97.281 86.095 1.00 45.73 364 ASN B O 1
ATOM 3872 N N . TRP B 2 365 ? 113.347 98.408 85.681 1.00 40.70 365 TRP B N 1
ATOM 3873 C CA . TRP B 2 365 ? 112.482 97.447 86.351 1.00 40.70 365 TRP B CA 1
ATOM 3874 C C . TRP B 2 365 ? 111.895 96.481 85.330 1.00 40.70 365 TRP B C 1
ATOM 3875 O O . TRP B 2 365 ? 111.215 96.904 84.390 1.00 40.70 365 TRP B O 1
ATOM 3886 N N . VAL B 2 366 ? 112.161 95.191 85.518 1.00 36.56 366 VAL B N 1
ATOM 3887 C CA . VAL B 2 366 ? 111.453 94.144 84.790 1.00 36.56 366 VAL B CA 1
ATOM 3888 C C . VAL B 2 366 ? 110.121 93.899 85.484 1.00 36.56 366 VAL B C 1
ATOM 3889 O O . VAL B 2 366 ? 110.074 93.676 86.697 1.00 36.56 366 VAL B O 1
ATOM 3893 N N . SER B 2 367 ? 109.035 93.948 84.724 1.00 34.70 367 SER B N 1
ATOM 3894 C CA . SER B 2 367 ? 107.696 93.860 85.285 1.00 34.70 367 SER B CA 1
ATOM 3895 C C . SER B 2 367 ? 106.910 92.747 84.610 1.00 34.70 367 SER B C 1
ATOM 3896 O O . SER B 2 367 ? 106.965 92.589 83.388 1.00 34.70 367 SER B O 1
ATOM 3899 N N . ILE B 2 368 ? 106.175 91.983 85.414 1.00 40.94 368 ILE B N 1
ATOM 3900 C CA . ILE B 2 368 ? 105.379 90.856 84.944 1.00 40.94 368 ILE B CA 1
ATOM 3901 C C . ILE B 2 368 ? 103.946 91.053 85.414 1.00 40.94 368 ILE B C 1
ATOM 3902 O O . ILE B 2 368 ? 103.708 91.281 86.604 1.00 40.94 368 ILE B O 1
ATOM 3907 N N . GLY B 2 369 ? 102.997 90.966 84.488 1.00 43.14 369 GLY B N 1
ATOM 3908 C CA . GLY B 2 369 ? 101.601 91.131 84.841 1.00 43.14 369 GLY B CA 1
ATOM 3909 C C . GLY B 2 369 ? 100.694 90.799 83.682 1.00 43.14 369 GLY B C 1
ATOM 3910 O O . GLY B 2 369 ? 101.120 90.779 82.525 1.00 43.14 369 GLY B O 1
ATOM 3911 N N . ASN B 2 370 ? 99.425 90.528 84.001 1.00 57.52 370 ASN B N 1
ATOM 3912 C CA . ASN B 2 370 ? 98.441 90.250 82.962 1.00 57.52 370 ASN B CA 1
ATOM 3913 C C . ASN B 2 370 ? 98.113 91.489 82.140 1.00 57.52 370 ASN B C 1
ATOM 3914 O O . ASN B 2 370 ? 98.118 91.430 80.907 1.00 57.52 370 ASN B O 1
ATOM 3919 N N . GLU B 2 371 ? 97.814 92.609 82.797 1.00 63.18 371 GLU B N 1
ATOM 3920 C CA . GLU B 2 371 ? 97.486 93.848 82.105 1.00 63.18 371 GLU B CA 1
ATOM 3921 C C . GLU B 2 371 ? 98.710 94.592 81.599 1.00 63.18 371 GLU B C 1
ATOM 3922 O O . GLU B 2 371 ? 98.639 95.238 80.549 1.00 63.18 371 GLU B O 1
ATOM 3928 N N . LEU B 2 372 ? 99.820 94.527 82.320 1.00 54.05 372 LEU B N 1
ATOM 3929 C CA . LEU B 2 372 ? 101.080 95.064 81.834 1.00 54.05 372 LEU B CA 1
ATOM 3930 C C . LEU B 2 372 ? 101.634 94.187 80.727 1.00 54.05 372 LEU B C 1
ATOM 3931 O O . LEU B 2 372 ? 101.418 92.981 80.729 1.00 54.05 372 LEU B O 1
ATOM 3937 N N . THR C 3 152 ? 71.509 110.555 79.132 1.00 131.72 152 THR C N 1
ATOM 3938 C CA . THR C 3 152 ? 72.828 109.962 79.313 1.00 131.72 152 THR C CA 1
ATOM 3939 C C . THR C 3 152 ? 73.730 110.256 78.119 1.00 131.72 152 THR C C 1
ATOM 3940 O O . THR C 3 152 ? 74.424 109.371 77.619 1.00 131.72 152 THR C O 1
ATOM 3944 N N . LEU C 3 153 ? 73.706 111.508 77.657 1.00 130.31 153 LEU C N 1
ATOM 3945 C CA . LEU C 3 153 ? 74.554 111.895 76.534 1.00 130.31 153 LEU C CA 1
ATOM 3946 C C . LEU C 3 153 ? 75.903 112.422 77.010 1.00 130.31 153 LEU C C 1
ATOM 3947 O O . LEU C 3 153 ? 76.942 112.113 76.415 1.00 130.31 153 LEU C O 1
ATOM 3952 N N . GLU C 3 154 ? 75.907 113.219 78.081 1.00 134.01 154 GLU C N 1
ATOM 3953 C CA . GLU C 3 154 ? 77.137 113.851 78.544 1.00 134.01 154 GLU C CA 1
ATOM 3954 C C . GLU C 3 154 ? 78.070 112.870 79.244 1.00 134.01 154 GLU C C 1
ATOM 3955 O O . GLU C 3 154 ? 79.291 113.058 79.212 1.00 134.01 154 GLU C O 1
ATOM 3961 N N . ASP C 3 155 ? 77.526 111.825 79.869 1.00 131.86 155 ASP C N 1
ATOM 3962 C CA . ASP C 3 155 ? 78.338 110.888 80.638 1.00 131.86 155 ASP C CA 1
ATOM 3963 C C . ASP C 3 155 ? 79.237 110.015 79.772 1.00 131.86 155 ASP C C 1
ATOM 3964 O O . ASP C 3 155 ? 80.077 109.293 80.317 1.00 131.86 155 ASP C O 1
ATOM 3969 N N . ILE C 3 156 ? 79.078 110.056 78.449 1.00 130.70 156 ILE C N 1
ATOM 3970 C CA . ILE C 3 156 ? 79.825 109.149 77.585 1.00 130.70 156 ILE C CA 1
ATOM 3971 C C . ILE C 3 156 ? 81.303 109.522 77.560 1.00 130.70 156 ILE C C 1
ATOM 3972 O O . ILE C 3 156 ? 82.171 108.665 77.348 1.00 130.70 156 ILE C O 1
ATOM 3977 N N . GLU C 3 157 ? 81.617 110.792 77.809 1.00 130.77 157 GLU C N 1
ATOM 3978 C CA . GLU C 3 157 ? 82.973 111.302 77.658 1.00 130.77 157 GLU C CA 1
ATOM 3979 C C . GLU C 3 157 ? 83.541 111.911 78.934 1.00 130.77 157 GLU C C 1
ATOM 3980 O O . GLU C 3 157 ? 84.689 112.365 78.928 1.00 130.77 157 GLU C O 1
ATOM 3986 N N . ASN C 3 158 ? 82.770 111.943 80.026 1.00 134.13 158 ASN C N 1
ATOM 3987 C CA . ASN C 3 158 ? 83.281 112.531 81.261 1.00 134.13 158 ASN C CA 1
ATOM 3988 C C . ASN C 3 158 ? 84.497 111.772 81.775 1.00 134.13 158 ASN C C 1
ATOM 3989 O O . ASN C 3 158 ? 85.490 112.383 82.188 1.00 134.13 158 ASN C O 1
ATOM 3994 N N . GLU C 3 159 ? 84.440 110.445 81.758 1.00 128.58 159 GLU C N 1
ATOM 3995 C CA . GLU C 3 159 ? 85.603 109.651 82.117 1.00 128.58 159 GLU C CA 1
ATOM 3996 C C . GLU C 3 159 ? 86.692 109.816 81.065 1.00 128.58 159 GLU C C 1
ATOM 3997 O O . GLU C 3 159 ? 86.416 109.965 79.872 1.00 128.58 159 GLU C O 1
ATOM 4003 N N . LYS C 3 160 ? 87.941 109.799 81.518 1.00 126.00 160 LYS C N 1
ATOM 4004 C CA . LYS C 3 160 ? 89.074 109.899 80.606 1.00 126.00 160 LYS C CA 1
ATOM 4005 C C . LYS C 3 160 ? 89.401 108.506 80.077 1.00 126.00 160 LYS C C 1
ATOM 4006 O O . LYS C 3 160 ? 89.582 107.559 80.850 1.00 126.00 160 LYS C O 1
ATOM 4012 N N . PHE C 3 161 ? 89.443 108.375 78.757 1.00 119.18 161 PHE C N 1
ATOM 4013 C CA . PHE C 3 161 ? 89.716 107.116 78.086 1.00 119.18 161 PHE C CA 1
ATOM 4014 C C . PHE C 3 161 ? 90.982 107.235 77.249 1.00 119.18 161 PHE C C 1
ATOM 4015 O O . PHE C 3 161 ? 91.685 108.250 77.271 1.00 119.18 161 PHE C O 1
ATOM 4023 N N . THR C 3 162 ? 91.270 106.170 76.509 1.00 107.33 162 THR C N 1
ATOM 4024 C CA . THR C 3 162 ? 92.245 106.273 75.439 1.00 107.33 162 THR C CA 1
ATOM 4025 C C . THR C 3 162 ? 91.587 106.896 74.212 1.00 107.33 162 THR C C 1
ATOM 4026 O O . THR C 3 162 ? 90.369 107.080 74.156 1.00 107.33 162 THR C O 1
ATOM 4030 N N . ASN C 3 163 ? 92.415 107.222 73.219 1.00 109.09 163 ASN C N 1
ATOM 4031 C CA . ASN C 3 163 ? 91.908 107.918 72.041 1.00 109.09 163 ASN C CA 1
ATOM 4032 C C . ASN C 3 163 ? 90.872 107.094 71.287 1.00 109.09 163 ASN C C 1
ATOM 4033 O O . ASN C 3 163 ? 89.919 107.655 70.736 1.00 109.09 163 ASN C O 1
ATOM 4038 N N . LEU C 3 164 ? 91.045 105.775 71.225 1.00 104.70 164 LEU C N 1
ATOM 4039 C CA . LEU C 3 164 ? 90.091 104.955 70.489 1.00 104.70 164 LEU C CA 1
ATOM 4040 C C . LEU C 3 164 ? 88.793 104.754 71.260 1.00 104.70 164 LEU C C 1
ATOM 4041 O O . LEU C 3 164 ? 87.714 104.754 70.657 1.00 104.70 164 LEU C O 1
ATOM 4046 N N . GLU C 3 165 ? 88.873 104.604 72.582 1.00 110.37 165 GLU C N 1
ATOM 4047 C CA . GLU C 3 165 ? 87.726 104.259 73.413 1.00 110.37 165 GLU C CA 1
ATOM 4048 C C . GLU C 3 165 ? 86.758 105.417 73.634 1.00 110.37 165 GLU C C 1
ATOM 4049 O O . GLU C 3 165 ? 85.626 105.173 74.066 1.00 110.37 165 GLU C O 1
ATOM 4055 N N . ILE C 3 166 ? 87.158 106.657 73.329 1.00 113.77 166 ILE C N 1
ATOM 4056 C CA . ILE C 3 166 ? 86.346 107.826 73.674 1.00 113.77 166 ILE C CA 1
ATOM 4057 C C . ILE C 3 166 ? 84.949 107.736 73.078 1.00 113.77 166 ILE C C 1
ATOM 4058 O O . ILE C 3 166 ? 84.014 108.376 73.573 1.00 113.77 166 ILE C O 1
ATOM 4063 N N . LEU C 3 167 ? 84.779 106.960 72.013 1.00 115.15 167 LEU C N 1
ATOM 4064 C CA . LEU C 3 167 ? 83.451 106.669 71.478 1.00 115.15 167 LEU C CA 1
ATOM 4065 C C . LEU C 3 167 ? 82.881 105.404 72.120 1.00 115.15 167 LEU C C 1
ATOM 4066 O O . LEU C 3 167 ? 82.462 104.473 71.437 1.00 115.15 167 LEU C O 1
ATOM 4071 N N . THR C 3 168 ? 82.852 105.368 73.457 1.00 117.94 168 THR C N 1
ATOM 4072 C CA . THR C 3 168 ? 82.527 104.134 74.168 1.00 117.94 168 THR C CA 1
ATOM 4073 C C . THR C 3 168 ? 81.090 103.683 73.947 1.00 117.94 168 THR C C 1
ATOM 4074 O O . THR C 3 168 ? 80.765 102.530 74.246 1.00 117.94 168 THR C O 1
ATOM 4078 N N . HIS C 3 169 ? 80.224 104.562 73.449 1.00 118.78 169 HIS C N 1
ATOM 4079 C CA . HIS C 3 169 ? 78.898 104.167 73.006 1.00 118.78 169 HIS C CA 1
ATOM 4080 C C . HIS C 3 169 ? 78.550 104.678 71.621 1.00 118.78 169 HIS C C 1
ATOM 4081 O O . HIS C 3 169 ? 77.627 104.138 71.002 1.00 118.78 169 HIS C O 1
ATOM 4088 N N . LEU C 3 170 ? 79.267 105.683 71.111 1.00 117.65 170 LEU C N 1
ATOM 4089 C CA . LEU C 3 170 ? 79.080 106.100 69.727 1.00 117.65 170 LEU C CA 1
ATOM 4090 C C . LEU C 3 170 ? 79.369 104.961 68.759 1.00 117.65 170 LEU C C 1
ATOM 4091 O O . LEU C 3 170 ? 78.862 104.977 67.631 1.00 117.65 170 LEU C O 1
ATOM 4096 N N . TYR C 3 171 ? 80.142 103.959 69.195 1.00 117.58 171 TYR C N 1
ATOM 4097 C CA . TYR C 3 171 ? 80.266 102.717 68.440 1.00 117.58 171 TYR C CA 1
ATOM 4098 C C . TYR C 3 171 ? 78.895 102.139 68.120 1.00 117.58 171 TYR C C 1
ATOM 4099 O O . TYR C 3 171 ? 78.587 101.835 66.962 1.00 117.58 171 TYR C O 1
ATOM 4108 N N . ASN C 3 172 ? 78.055 101.981 69.143 1.00 124.82 172 ASN C N 1
ATOM 4109 C CA . ASN C 3 172 ? 76.717 101.443 68.953 1.00 124.82 172 ASN C CA 1
ATOM 4110 C C . ASN C 3 172 ? 75.678 102.522 68.695 1.00 124.82 172 ASN C C 1
ATOM 4111 O O . ASN C 3 172 ? 74.639 102.228 68.096 1.00 124.82 172 ASN C O 1
ATOM 4116 N N . LEU C 3 173 ? 75.928 103.761 69.123 1.00 125.25 173 LEU C N 1
ATOM 4117 C CA . LEU C 3 173 ? 75.055 104.854 68.714 1.00 125.25 173 LEU C CA 1
ATOM 4118 C C . LEU C 3 173 ? 75.088 105.063 67.207 1.00 125.25 173 LEU C C 1
ATOM 4119 O O . LEU C 3 173 ? 74.116 105.580 66.642 1.00 125.25 173 LEU C O 1
ATOM 4124 N N . LYS C 3 174 ? 76.171 104.641 66.545 1.00 128.32 174 LYS C N 1
ATOM 4125 C CA . LYS C 3 174 ? 76.233 104.688 65.089 1.00 128.32 174 LYS C CA 1
ATOM 4126 C C . LYS C 3 174 ? 75.112 103.876 64.451 1.00 128.32 174 LYS C C 1
ATOM 4127 O O . LYS C 3 174 ? 74.627 104.230 63.370 1.00 128.32 174 LYS C O 1
ATOM 4133 N N . ALA C 3 175 ? 74.696 102.782 65.091 1.00 132.78 175 ALA C N 1
ATOM 4134 C CA . ALA C 3 175 ? 73.551 102.012 64.623 1.00 132.78 175 ALA C CA 1
ATOM 4135 C C . ALA C 3 175 ? 72.255 102.409 65.314 1.00 132.78 175 ALA C C 1
ATOM 4136 O O . ALA C 3 175 ? 71.174 102.194 64.751 1.00 132.78 175 ALA C O 1
ATOM 4138 N N . GLU C 3 176 ? 72.341 102.971 66.521 1.00 136.71 176 GLU C N 1
ATOM 4139 C CA . GLU C 3 176 ? 71.149 103.478 67.193 1.00 136.71 176 GLU C CA 1
ATOM 4140 C C . GLU C 3 176 ? 70.501 104.593 66.384 1.00 136.71 176 GLU C C 1
ATOM 4141 O O . GLU C 3 176 ? 69.272 104.645 66.254 1.00 136.71 176 GLU C O 1
ATOM 4147 N N . ILE C 3 177 ? 71.314 105.494 65.828 1.00 137.93 177 ILE C N 1
ATOM 4148 C CA . ILE C 3 177 ? 70.766 106.567 65.003 1.00 137.93 177 ILE C CA 1
ATOM 4149 C C . ILE C 3 177 ? 70.084 105.991 63.769 1.00 137.93 177 ILE C C 1
ATOM 4150 O O . ILE C 3 177 ? 69.002 106.442 63.372 1.00 137.93 177 ILE C O 1
ATOM 4155 N N . VAL C 3 178 ? 70.692 104.974 63.155 1.00 140.53 178 VAL C N 1
ATOM 4156 C CA . VAL C 3 178 ? 70.113 104.376 61.955 1.00 140.53 178 VAL C CA 1
ATOM 4157 C C . VAL C 3 178 ? 68.777 103.716 62.279 1.00 140.53 178 VAL C C 1
ATOM 4158 O O . VAL C 3 178 ? 67.790 103.887 61.553 1.00 140.53 178 VAL C O 1
ATOM 4162 N N . ARG C 3 179 ? 68.722 102.958 63.378 1.00 143.51 179 ARG C N 1
ATOM 4163 C CA . ARG C 3 179 ? 67.481 102.263 63.711 1.00 143.51 179 ARG C CA 1
ATOM 4164 C C . ARG C 3 179 ? 66.390 103.249 64.112 1.00 143.51 179 ARG C C 1
ATOM 4165 O O . ARG C 3 179 ? 65.213 103.037 63.802 1.00 143.51 179 ARG C O 1
ATOM 4173 N N . ARG C 3 180 ? 66.757 104.336 64.800 1.00 144.82 180 ARG C N 1
ATOM 4174 C CA . ARG C 3 180 ? 65.750 105.307 65.212 1.00 144.82 180 ARG C CA 1
ATOM 4175 C C . ARG C 3 180 ? 65.275 106.154 64.039 1.00 144.82 180 ARG C C 1
ATOM 4176 O O . ARG C 3 180 ? 64.143 106.650 64.055 1.00 144.82 180 ARG C O 1
ATOM 4184 N N . LEU C 3 181 ? 66.117 106.335 63.018 1.00 148.24 181 LEU C N 1
ATOM 4185 C CA . LEU C 3 181 ? 65.659 106.984 61.797 1.00 148.24 181 LEU C CA 1
ATOM 4186 C C . LEU C 3 181 ? 64.801 106.046 60.957 1.00 148.24 181 LEU C C 1
ATOM 4187 O O . LEU C 3 181 ? 63.904 106.507 60.242 1.00 148.24 181 LEU C O 1
ATOM 4192 N N . ALA C 3 182 ? 65.057 104.737 61.034 1.00 151.13 182 ALA C N 1
ATOM 4193 C CA . ALA C 3 182 ? 64.244 103.779 60.291 1.00 151.13 182 ALA C CA 1
ATOM 4194 C C . ALA C 3 182 ? 62.796 103.798 60.765 1.00 151.13 182 ALA C C 1
ATOM 4195 O O . ALA C 3 182 ? 61.867 103.749 59.950 1.00 151.13 182 ALA C O 1
ATOM 4197 N N . GLU C 3 183 ? 62.583 103.869 62.076 1.00 153.99 183 GLU C N 1
ATOM 4198 C CA . GLU C 3 183 ? 61.233 103.936 62.625 1.00 153.99 183 GLU C CA 1
ATOM 4199 C C . GLU C 3 183 ? 61.108 105.089 63.615 1.00 153.99 183 GLU C C 1
ATOM 4200 O O . GLU C 3 183 ? 60.234 105.945 63.477 1.00 153.99 183 GLU C O 1
ATOM 4206 N N . PRO D 4 40 ? 124.153 94.314 83.456 1.00 74.65 11 PRO D N 1
ATOM 4207 C CA . PRO D 4 40 ? 125.274 95.045 82.856 1.00 74.65 11 PRO D CA 1
ATOM 4208 C C . PRO D 4 40 ? 125.114 96.558 82.982 1.00 74.65 11 PRO D C 1
ATOM 4209 O O . PRO D 4 40 ? 124.008 97.041 83.224 1.00 74.65 11 PRO D O 1
ATOM 4211 N N . LEU D 4 41 ? 126.210 97.292 82.817 1.00 75.72 12 LEU D N 1
ATOM 4212 C CA . LEU D 4 41 ? 126.204 98.742 82.996 1.00 75.72 12 LEU D CA 1
ATOM 4213 C C . LEU D 4 41 ? 125.820 99.468 81.710 1.00 75.72 12 LEU D C 1
ATOM 4214 O O . LEU D 4 41 ? 126.505 100.388 81.264 1.00 75.72 12 LEU D O 1
ATOM 4219 N N . ASP D 4 42 ? 124.712 99.046 81.098 1.00 65.93 13 ASP D N 1
ATOM 4220 C CA . ASP D 4 42 ? 124.128 99.783 79.978 1.00 65.93 13 ASP D CA 1
ATOM 4221 C C . ASP D 4 42 ? 122.647 99.414 79.933 1.00 65.93 13 ASP D C 1
ATOM 4222 O O . ASP D 4 42 ? 122.282 98.409 79.320 1.00 65.93 13 ASP D O 1
ATOM 4227 N N . PHE D 4 43 ? 121.808 100.241 80.553 1.00 58.08 14 PHE D N 1
ATOM 4228 C CA . PHE D 4 43 ? 120.408 99.871 80.698 1.00 58.08 14 PHE D CA 1
ATOM 4229 C C . PHE D 4 43 ? 119.597 100.112 79.436 1.00 58.08 14 PHE D C 1
ATOM 4230 O O . PHE D 4 43 ? 118.555 99.474 79.262 1.00 58.08 14 PHE D O 1
ATOM 4238 N N . THR D 4 44 ? 120.053 100.991 78.544 1.00 57.15 15 THR D N 1
ATOM 4239 C CA . THR D 4 44 ? 119.393 101.131 77.250 1.00 57.15 15 THR D CA 1
ATOM 4240 C C . THR D 4 44 ? 119.527 99.854 76.429 1.00 57.15 15 THR D C 1
ATOM 4241 O O . THR D 4 44 ? 118.530 99.282 75.973 1.00 57.15 15 THR D O 1
ATOM 4245 N N . GLN D 4 45 ? 120.761 99.369 76.262 1.00 57.55 16 GLN D N 1
ATOM 4246 C CA . GLN D 4 45 ? 120.984 98.167 75.465 1.00 57.55 16 GLN D CA 1
ATOM 4247 C C . GLN D 4 45 ? 120.477 96.924 76.184 1.00 57.55 16 GLN D C 1
ATOM 4248 O O . GLN D 4 45 ? 119.947 96.003 75.548 1.00 57.55 16 GLN D O 1
ATOM 4254 N N . TYR D 4 46 ? 120.634 96.877 77.509 1.00 49.56 17 TYR D N 1
ATOM 4255 C CA . TYR D 4 46 ? 120.089 95.767 78.282 1.00 49.56 17 TYR D CA 1
ATOM 4256 C C . TYR D 4 46 ? 118.575 95.695 78.134 1.00 49.56 17 TYR D C 1
ATOM 4257 O O . TYR D 4 46 ? 118.011 94.616 77.920 1.00 49.56 17 TYR D O 1
ATOM 4266 N N . ALA D 4 47 ? 117.901 96.843 78.226 1.00 49.57 18 ALA D N 1
ATOM 4267 C CA . ALA D 4 47 ? 116.455 96.864 78.051 1.00 49.57 18 ALA D CA 1
ATOM 4268 C C . ALA D 4 47 ? 116.066 96.476 76.633 1.00 49.57 18 ALA D C 1
ATOM 4269 O O . ALA D 4 47 ? 115.070 95.777 76.430 1.00 49.57 18 ALA D O 1
ATOM 4271 N N . LYS D 4 48 ? 116.844 96.913 75.638 1.00 57.25 19 LYS D N 1
ATOM 4272 C CA . LYS D 4 48 ? 116.557 96.535 74.256 1.00 57.25 19 LYS D CA 1
ATOM 4273 C C . LYS D 4 48 ? 116.626 95.024 74.073 1.00 57.25 19 LYS D C 1
ATOM 4274 O O . LYS D 4 48 ? 115.721 94.415 73.491 1.00 57.25 19 LYS D O 1
ATOM 4280 N N . ASN D 4 49 ? 117.697 94.400 74.569 1.00 52.18 20 ASN D N 1
ATOM 4281 C CA . ASN D 4 49 ? 117.855 92.958 74.409 1.00 52.18 20 ASN D CA 1
ATOM 4282 C C . ASN D 4 49 ? 116.784 92.187 75.174 1.00 52.18 20 ASN D C 1
ATOM 4283 O O . ASN D 4 49 ? 116.215 91.211 74.658 1.00 52.18 20 ASN D O 1
ATOM 4288 N N . MET D 4 50 ? 116.497 92.605 76.409 1.00 50.09 21 MET D N 1
ATOM 4289 C CA . MET D 4 50 ? 115.488 91.914 77.201 1.00 50.09 21 MET D CA 1
ATOM 4290 C C . MET D 4 50 ? 114.108 92.058 76.579 1.00 50.09 21 MET D C 1
ATOM 4291 O O . MET D 4 50 ? 113.306 91.122 76.618 1.00 50.09 21 MET D O 1
ATOM 4296 N N . ARG D 4 51 ? 113.810 93.222 76.001 1.00 50.48 22 ARG D N 1
ATOM 4297 C CA . ARG D 4 51 ? 112.533 93.405 75.327 1.00 50.48 22 ARG D CA 1
ATOM 4298 C C . ARG D 4 51 ? 112.467 92.608 74.034 1.00 50.48 22 ARG D C 1
ATOM 4299 O O . ARG D 4 51 ? 111.388 92.151 73.643 1.00 50.48 22 ARG D O 1
ATOM 4307 N N . LYS D 4 52 ? 113.601 92.441 73.351 1.00 58.27 23 LYS D N 1
ATOM 4308 C CA . LYS D 4 52 ? 113.618 91.593 72.166 1.00 58.27 23 LYS D CA 1
ATOM 4309 C C . LYS D 4 52 ? 113.321 90.141 72.509 1.00 58.27 23 LYS D C 1
ATOM 4310 O O . LYS D 4 52 ? 112.565 89.480 71.789 1.00 58.27 23 LYS D O 1
ATOM 4316 N N . ASP D 4 53 ? 113.899 89.625 73.594 1.00 57.21 24 ASP D N 1
ATOM 4317 C CA . ASP D 4 53 ? 113.729 88.209 73.908 1.00 57.21 24 ASP D CA 1
ATOM 4318 C C . ASP D 4 53 ? 112.474 87.875 74.707 1.00 57.21 24 ASP D C 1
ATOM 4319 O O . ASP D 4 53 ? 111.885 86.814 74.479 1.00 57.21 24 ASP D O 1
ATOM 4324 N N . LEU D 4 54 ? 112.033 88.730 75.628 1.00 50.16 25 LEU D N 1
ATOM 4325 C CA . LEU D 4 54 ? 110.969 88.358 76.549 1.00 50.16 25 LEU D CA 1
ATOM 4326 C C . LEU D 4 54 ? 109.680 89.147 76.380 1.00 50.16 25 LEU D C 1
ATOM 4327 O O . LEU D 4 54 ? 108.689 88.822 77.043 1.00 50.16 25 LEU D O 1
ATOM 4332 N N . SER D 4 55 ? 109.650 90.162 75.526 1.00 51.95 26 SER D N 1
ATOM 4333 C CA . SER D 4 55 ? 108.463 90.984 75.358 1.00 51.95 26 SER D CA 1
ATOM 4334 C C . SER D 4 55 ? 107.752 90.634 74.058 1.00 51.95 26 SER D C 1
ATOM 4335 O O . SER D 4 55 ? 108.319 90.010 73.157 1.00 51.95 26 SER D O 1
ATOM 4338 N N . ASN D 4 56 ? 106.494 91.050 73.976 1.00 61.64 27 ASN D N 1
ATOM 4339 C CA . ASN D 4 56 ? 105.686 90.802 72.794 1.00 61.64 27 ASN D CA 1
ATOM 4340 C C . ASN D 4 56 ? 106.234 91.573 71.597 1.00 61.64 27 ASN D C 1
ATOM 4341 O O . ASN D 4 56 ? 107.021 92.513 71.732 1.00 61.64 27 ASN D O 1
ATOM 4346 N N . GLN D 4 57 ? 105.804 91.158 70.405 1.00 72.39 28 GLN D N 1
ATOM 4347 C CA . GLN D 4 57 ? 106.135 91.921 69.209 1.00 72.39 28 GLN D CA 1
ATOM 4348 C C . GLN D 4 57 ? 105.372 93.239 69.165 1.00 72.39 28 GLN D C 1
ATOM 4349 O O . GLN D 4 57 ? 105.825 94.196 68.526 1.00 72.39 28 GLN D O 1
ATOM 4355 N N . ASP D 4 58 ? 104.227 93.314 69.841 1.00 70.34 29 ASP D N 1
ATOM 4356 C CA . ASP D 4 58 ? 103.459 94.549 69.936 1.00 70.34 29 ASP D CA 1
ATOM 4357 C C . ASP D 4 58 ? 103.984 95.491 71.009 1.00 70.34 29 ASP D C 1
ATOM 4358 O O . ASP D 4 58 ? 103.491 96.618 71.116 1.00 70.34 29 ASP D O 1
ATOM 4363 N N . ILE D 4 59 ? 104.959 95.059 71.803 1.00 62.87 30 ILE D N 1
ATOM 4364 C CA . ILE D 4 59 ? 105.576 95.909 72.811 1.00 62.87 30 ILE D CA 1
ATOM 4365 C C . ILE D 4 59 ? 106.980 96.345 72.410 1.00 62.87 30 ILE D C 1
ATOM 4366 O O . ILE D 4 59 ? 107.446 97.393 72.883 1.00 62.87 30 ILE D O 1
ATOM 4371 N N . CYS D 4 60 ? 107.643 95.618 71.520 1.00 67.65 31 CYS D N 1
ATOM 4372 C CA . CYS D 4 60 ? 109.007 95.919 71.122 1.00 67.65 31 CYS D CA 1
ATOM 4373 C C . CYS D 4 60 ? 109.070 96.142 69.618 1.00 67.65 31 CYS D C 1
ATOM 4374 O O . CYS D 4 60 ? 108.287 95.578 68.850 1.00 67.65 31 CYS D O 1
ATOM 4377 N N . LEU D 4 61 ? 110.014 96.978 69.205 1.00 77.07 32 LEU D N 1
ATOM 4378 C CA . LEU D 4 61 ? 110.284 97.185 67.793 1.00 77.07 32 LEU D CA 1
ATOM 4379 C C . LEU D 4 61 ? 111.336 96.190 67.311 1.00 77.07 32 LEU D C 1
ATOM 4380 O O . LEU D 4 61 ? 111.891 95.406 68.083 1.00 77.07 32 LEU D O 1
ATOM 4385 N N . GLU D 4 62 ? 111.607 96.230 66.005 1.00 90.00 33 GLU D N 1
ATOM 4386 C CA . GLU D 4 62 ? 112.540 95.277 65.413 1.00 90.00 33 GLU D CA 1
ATOM 4387 C C . GLU D 4 62 ? 113.944 95.445 65.980 1.00 90.00 33 GLU D C 1
ATOM 4388 O O . GLU D 4 62 ? 114.636 94.456 66.248 1.00 90.00 33 GLU D O 1
ATOM 4394 N N . ASP D 4 63 ? 114.384 96.689 66.169 1.00 84.42 34 ASP D N 1
ATOM 4395 C CA . ASP D 4 63 ? 115.714 96.951 66.703 1.00 84.42 34 ASP D CA 1
ATOM 4396 C C . ASP D 4 63 ? 115.780 96.839 68.220 1.00 84.42 34 ASP D C 1
ATOM 4397 O O . ASP D 4 63 ? 116.880 96.887 68.779 1.00 84.42 34 ASP D O 1
ATOM 4402 N N . GLY D 4 64 ? 114.646 96.690 68.893 1.00 71.30 35 GLY D N 1
ATOM 4403 C CA . GLY D 4 64 ? 114.620 96.581 70.333 1.00 71.30 35 GLY D CA 1
ATOM 4404 C C . GLY D 4 64 ? 114.087 97.785 71.077 1.00 71.30 35 GLY D C 1
ATOM 4405 O O . GLY D 4 64 ? 114.252 97.854 72.299 1.00 71.30 35 GLY D O 1
ATOM 4406 N N . ALA D 4 65 ? 113.451 98.726 70.389 1.00 66.83 36 ALA D N 1
ATOM 4407 C CA . ALA D 4 65 ? 112.955 99.947 71.003 1.00 66.83 36 ALA D CA 1
ATOM 4408 C C . ALA D 4 65 ? 111.500 99.783 71.422 1.00 66.83 36 ALA D C 1
ATOM 4409 O O . ALA D 4 65 ? 110.749 99.002 70.835 1.00 66.83 36 ALA D O 1
ATOM 4411 N N . LEU D 4 66 ? 111.114 100.525 72.457 1.00 59.45 37 LEU D N 1
ATOM 4412 C CA . LEU D 4 66 ? 109.735 100.505 72.919 1.00 59.45 37 LEU D CA 1
ATOM 4413 C C . LEU D 4 66 ? 108.803 101.022 71.834 1.00 59.45 37 LEU D C 1
ATOM 4414 O O . LEU D 4 66 ? 109.071 102.048 71.204 1.00 59.45 37 LEU D O 1
ATOM 4419 N N . ASN D 4 67 ? 107.706 100.305 71.616 1.00 63.99 38 ASN D N 1
ATOM 4420 C CA . ASN D 4 67 ? 106.660 100.750 70.700 1.00 63.99 38 ASN D CA 1
ATOM 4421 C C . ASN D 4 67 ? 105.735 101.665 71.490 1.00 63.99 38 ASN D C 1
ATOM 4422 O O . ASN D 4 67 ? 104.757 101.227 72.096 1.00 63.99 38 ASN D O 1
ATOM 4427 N N . HIS D 4 68 ? 106.061 102.960 71.489 1.00 63.98 39 HIS D N 1
ATOM 4428 C CA . HIS D 4 68 ? 105.337 103.924 72.311 1.00 63.98 39 HIS D CA 1
ATOM 4429 C C . HIS D 4 68 ? 103.874 104.042 71.920 1.00 63.98 39 HIS D C 1
ATOM 4430 O O . HIS D 4 68 ? 103.060 104.475 72.741 1.00 63.98 39 HIS D O 1
ATOM 4437 N N . SER D 4 69 ? 103.523 103.674 70.686 1.00 65.57 40 SER D N 1
ATOM 4438 C CA . SER D 4 69 ? 102.120 103.652 70.291 1.00 65.57 40 SER D CA 1
ATOM 4439 C C . SER D 4 69 ? 101.330 102.639 71.106 1.00 65.57 40 SER D C 1
ATOM 4440 O O . SER D 4 69 ? 100.142 102.850 71.376 1.00 65.57 40 SER D O 1
ATOM 4443 N N . TYR D 4 70 ? 101.968 101.532 71.495 1.00 65.05 41 TYR D N 1
ATOM 4444 C CA . TYR D 4 70 ? 101.283 100.518 72.289 1.00 65.05 41 TYR D CA 1
ATOM 4445 C C . TYR D 4 70 ? 100.889 101.057 73.658 1.00 65.05 41 TYR D C 1
ATOM 4446 O O . TYR D 4 70 ? 99.783 100.791 74.143 1.00 65.05 41 TYR D O 1
ATOM 4455 N N . PHE D 4 71 ? 101.777 101.821 74.293 1.00 60.05 42 PHE D N 1
ATOM 4456 C CA . PHE D 4 71 ? 101.530 102.358 75.624 1.00 60.05 42 PHE D CA 1
ATOM 4457 C C . PHE D 4 71 ? 100.758 103.671 75.611 1.00 60.05 42 PHE D C 1
ATOM 4458 O O . PHE D 4 71 ? 100.409 104.173 76.684 1.00 60.05 42 PHE D O 1
ATOM 4466 N N . LEU D 4 72 ? 100.486 104.238 74.439 1.00 65.64 43 LEU D N 1
ATOM 4467 C CA . LEU D 4 72 ? 99.628 105.407 74.326 1.00 65.64 43 LEU D CA 1
ATOM 4468 C C . LEU D 4 72 ? 98.170 105.033 74.128 1.00 65.64 43 LEU D C 1
ATOM 4469 O O . LEU D 4 72 ? 97.336 105.921 73.930 1.00 65.64 43 LEU D O 1
ATOM 4474 N N . THR D 4 73 ? 97.850 103.743 74.172 1.00 74.09 44 THR D N 1
ATOM 4475 C CA . THR D 4 73 ? 96.485 103.264 74.031 1.00 74.09 44 THR D CA 1
ATOM 4476 C C . THR D 4 73 ? 96.219 102.208 75.092 1.00 74.09 44 THR D C 1
ATOM 4477 O O . THR D 4 73 ? 97.141 101.585 75.624 1.00 74.09 44 THR D O 1
ATOM 4481 N N . LYS D 4 74 ? 94.939 102.025 75.404 1.00 81.53 45 LYS D N 1
ATOM 4482 C CA . LYS D 4 74 ? 94.536 101.027 76.383 1.00 81.53 45 LYS D CA 1
ATOM 4483 C C . LYS D 4 74 ? 94.860 99.626 75.874 1.00 81.53 45 LYS D C 1
ATOM 4484 O O . LYS D 4 74 ? 94.884 99.371 74.667 1.00 81.53 45 LYS D O 1
ATOM 4490 N N . LYS D 4 75 ? 95.123 98.715 76.809 1.00 77.69 46 LYS D N 1
ATOM 4491 C CA . LYS D 4 75 ? 95.515 97.362 76.437 1.00 77.69 46 LYS D CA 1
ATOM 4492 C C . LYS D 4 75 ? 94.392 96.656 75.687 1.00 77.69 46 LYS D C 1
ATOM 4493 O O . LYS D 4 75 ? 93.213 96.791 76.025 1.00 77.69 46 LYS D O 1
ATOM 4499 N N . GLY D 4 76 ? 94.769 95.892 74.664 1.00 78.00 47 GLY D N 1
ATOM 4500 C CA . GLY D 4 76 ? 93.809 95.168 73.861 1.00 78.00 47 GLY D CA 1
ATOM 4501 C C . GLY D 4 76 ? 93.156 95.971 72.762 1.00 78.00 47 GLY D C 1
ATOM 4502 O O . GLY D 4 76 ? 92.256 95.455 72.090 1.00 78.00 47 GLY D O 1
ATOM 4503 N N . GLN D 4 77 ? 93.579 97.219 72.552 1.00 83.70 48 GLN D N 1
ATOM 4504 C CA . GLN D 4 77 ? 93.025 98.059 71.499 1.00 83.70 48 GLN D CA 1
ATOM 4505 C C . GLN D 4 77 ? 94.099 98.602 70.567 1.00 83.70 48 GLN D C 1
ATOM 4506 O O . GLN D 4 77 ? 93.819 99.522 69.791 1.00 83.70 48 GLN D O 1
ATOM 4512 N N . TYR D 4 78 ? 95.314 98.064 70.621 1.00 76.25 49 TYR D N 1
ATOM 4513 C CA . TYR D 4 78 ? 96.399 98.553 69.784 1.00 76.25 49 TYR D CA 1
ATOM 4514 C C . TYR D 4 78 ? 96.238 98.040 68.359 1.00 76.25 49 TYR D C 1
ATOM 4515 O O . TYR D 4 78 ? 96.009 96.847 68.140 1.00 76.25 49 TYR D O 1
ATOM 4524 N N . TRP D 4 79 ? 96.356 98.948 67.394 1.00 82.83 50 TRP D N 1
ATOM 4525 C CA . TRP D 4 79 ? 96.253 98.614 65.977 1.00 82.83 50 TRP D CA 1
ATOM 4526 C C . TRP D 4 79 ? 97.640 98.262 65.451 1.00 82.83 50 TRP D C 1
ATOM 4527 O O . TRP D 4 79 ? 98.501 99.136 65.323 1.00 82.83 50 TRP D O 1
ATOM 4538 N N . THR D 4 80 ? 97.861 96.987 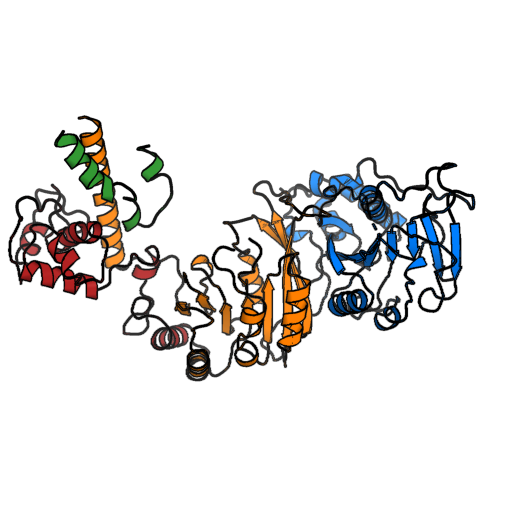65.150 1.00 86.07 51 THR D N 1
ATOM 4539 C CA . THR D 4 80 ? 99.166 96.529 64.705 1.00 86.07 51 THR D CA 1
ATOM 4540 C C . THR D 4 80 ? 99.357 96.789 63.214 1.00 86.07 51 THR D C 1
ATOM 4541 O O . THR D 4 80 ? 98.386 96.948 62.471 1.00 86.07 51 THR D O 1
ATOM 4545 N N . PRO D 4 81 ? 100.610 96.846 62.750 1.00 90.18 52 PRO D N 1
ATOM 4546 C CA . PRO D 4 81 ? 100.843 96.912 61.298 1.00 90.18 52 PRO D CA 1
ATOM 4547 C C . PRO D 4 81 ? 100.262 95.728 60.551 1.00 90.18 52 PRO D C 1
ATOM 4548 O O . PRO D 4 81 ? 99.898 95.861 59.374 1.00 90.18 52 PRO D O 1
ATOM 4552 N N . LEU D 4 82 ? 100.167 94.566 61.201 1.00 92.58 53 LEU D N 1
ATOM 4553 C CA . LEU D 4 82 ? 99.474 93.436 60.596 1.00 92.58 53 LEU D CA 1
ATOM 4554 C C . LEU D 4 82 ? 98.010 93.769 60.346 1.00 92.58 53 LEU D C 1
ATOM 4555 O O . LEU D 4 82 ? 97.446 93.382 59.317 1.00 92.58 53 LEU D O 1
ATOM 4560 N N . ASN D 4 83 ? 97.378 94.490 61.275 1.00 90.85 54 ASN D N 1
ATOM 4561 C CA . ASN D 4 83 ? 95.995 94.908 61.068 1.00 90.85 54 ASN D CA 1
ATOM 4562 C C . ASN D 4 83 ? 95.879 95.877 59.897 1.00 90.85 54 ASN D C 1
ATOM 4563 O O . ASN D 4 83 ? 94.922 95.807 59.121 1.00 90.85 54 ASN D O 1
ATOM 4568 N N . GLN D 4 84 ? 96.840 96.793 59.758 1.00 98.73 55 GLN D N 1
ATOM 4569 C CA . GLN D 4 84 ? 96.829 97.714 58.624 1.00 98.73 55 GLN D CA 1
ATOM 4570 C C . GLN D 4 84 ? 96.982 96.967 57.304 1.00 98.73 55 GLN D C 1
ATOM 4571 O O . GLN D 4 84 ? 96.274 97.255 56.327 1.00 98.73 55 GLN D O 1
ATOM 4577 N N . LYS D 4 85 ? 97.905 96.003 57.256 1.00 100.85 56 LYS D N 1
ATOM 4578 C CA . LYS D 4 85 ? 98.080 95.209 56.045 1.00 100.85 56 LYS D CA 1
ATOM 4579 C C . LYS D 4 85 ? 96.825 94.406 55.731 1.00 100.85 56 LYS D C 1
ATOM 4580 O O . LYS D 4 85 ? 96.416 94.311 54.568 1.00 100.85 56 LYS D O 1
ATOM 4586 N N . ALA D 4 86 ? 96.199 93.823 56.754 1.00 104.55 57 ALA D N 1
ATOM 4587 C CA . ALA D 4 86 ? 94.970 93.069 56.537 1.00 104.55 57 ALA D CA 1
ATOM 4588 C C . ALA D 4 86 ? 93.848 93.975 56.049 1.00 104.55 57 ALA D C 1
ATOM 4589 O O . ALA D 4 86 ? 93.042 93.574 55.204 1.00 104.55 57 ALA D O 1
ATOM 4591 N N . LEU D 4 87 ? 93.777 95.200 56.572 1.00 102.70 58 LEU D N 1
ATOM 4592 C CA . LEU D 4 87 ? 92.763 96.145 56.117 1.00 102.70 58 LEU D CA 1
ATOM 4593 C C . LEU D 4 87 ? 92.968 96.514 54.654 1.00 102.70 58 LEU D C 1
ATOM 4594 O O . LEU D 4 87 ? 92.010 96.547 53.874 1.00 102.70 58 LEU D O 1
ATOM 4599 N N . GLN D 4 88 ? 94.214 96.791 54.261 1.00 107.54 59 GLN D N 1
ATOM 4600 C CA . GLN D 4 88 ? 94.486 97.112 52.862 1.00 107.54 59 GLN D CA 1
ATOM 4601 C C . GLN D 4 88 ? 94.198 95.920 51.955 1.00 107.54 59 GLN D C 1
ATOM 4602 O O . GLN D 4 88 ? 93.661 96.081 50.851 1.00 107.54 59 GLN D O 1
ATOM 4608 N N . ARG D 4 89 ? 94.554 94.715 52.405 1.00 114.24 60 ARG D N 1
ATOM 4609 C CA . ARG D 4 89 ? 94.267 93.506 51.642 1.00 114.24 60 ARG D CA 1
ATOM 4610 C C . ARG D 4 89 ? 92.769 93.279 51.489 1.00 114.24 60 ARG D C 1
ATOM 4611 O O . ARG D 4 89 ? 92.311 92.876 50.415 1.00 114.24 60 ARG D O 1
ATOM 4619 N N . GLY D 4 90 ? 91.991 93.528 52.542 1.00 117.12 61 GLY D N 1
ATOM 4620 C CA . GLY D 4 90 ? 90.547 93.426 52.420 1.00 117.12 61 GLY D CA 1
ATOM 4621 C C . GLY D 4 90 ? 89.968 94.480 51.497 1.00 117.12 61 GLY D C 1
ATOM 4622 O O . GLY D 4 90 ? 89.017 94.214 50.757 1.00 117.12 61 GLY D O 1
ATOM 4623 N N . ILE D 4 91 ? 90.529 95.691 51.529 1.00 117.55 62 ILE D N 1
ATOM 4624 C CA . ILE D 4 91 ? 90.052 96.754 50.649 1.00 117.55 62 ILE D CA 1
ATOM 4625 C C . ILE D 4 91 ? 90.303 96.394 49.190 1.00 117.55 62 ILE D C 1
ATOM 4626 O O . ILE D 4 91 ? 89.428 96.567 48.334 1.00 117.55 62 ILE D O 1
ATOM 4631 N N . GLU D 4 92 ? 91.498 95.888 48.880 1.00 119.92 63 GLU D N 1
ATOM 4632 C CA . GLU D 4 92 ? 91.769 95.489 47.501 1.00 119.92 63 GLU D CA 1
ATOM 4633 C C . GLU D 4 92 ? 90.970 94.246 47.122 1.00 119.92 63 GLU D C 1
ATOM 4634 O O . GLU D 4 92 ? 90.633 94.049 45.949 1.00 119.92 63 GLU D O 1
ATOM 4640 N N . LEU D 4 93 ? 90.655 93.397 48.103 1.00 123.64 64 LEU D N 1
ATOM 4641 C CA . LEU D 4 93 ? 89.863 92.202 47.828 1.00 123.64 64 LEU D CA 1
ATOM 4642 C C . LEU D 4 93 ? 88.403 92.546 47.554 1.00 123.64 64 LEU D C 1
ATOM 4643 O O . LEU D 4 93 ? 87.814 92.058 46.583 1.00 123.64 64 LEU D O 1
ATOM 4648 N N . PHE D 4 94 ? 87.800 93.385 48.397 1.00 128.56 65 PHE D N 1
ATOM 4649 C CA . PHE D 4 94 ? 86.364 93.626 48.346 1.00 128.56 65 PHE D CA 1
ATOM 4650 C C . PHE D 4 94 ? 85.980 95.082 48.122 1.00 128.56 65 PHE D C 1
ATOM 4651 O O . PHE D 4 94 ? 84.916 95.340 47.554 1.00 128.56 65 PHE D O 1
ATOM 4659 N N . GLY D 4 95 ? 86.806 96.034 48.538 1.00 128.09 66 GLY D N 1
ATOM 4660 C CA . GLY D 4 95 ? 86.473 97.440 48.412 1.00 128.09 66 GLY D CA 1
ATOM 4661 C C . GLY D 4 95 ? 86.016 98.037 49.728 1.00 128.09 66 GLY D C 1
ATOM 4662 O O . GLY D 4 95 ? 85.966 97.380 50.772 1.00 128.09 66 GLY D O 1
ATOM 4663 N N . VAL D 4 96 ? 85.682 99.326 49.665 1.00 129.62 67 VAL D N 1
ATOM 4664 C CA . VAL D 4 96 ? 85.216 100.053 50.840 1.00 129.62 67 VAL D CA 1
ATOM 4665 C C . VAL D 4 96 ? 83.906 99.442 51.315 1.00 129.62 67 VAL D C 1
ATOM 4666 O O . VAL D 4 96 ? 83.833 98.901 52.424 1.00 129.62 67 VAL D O 1
ATOM 4670 N N . GLY D 4 97 ? 82.876 99.513 50.468 1.00 131.65 68 GLY D N 1
ATOM 4671 C CA . GLY D 4 97 ? 81.589 98.877 50.695 1.00 131.65 68 GLY D CA 1
ATOM 4672 C C . GLY D 4 97 ? 81.103 98.870 52.129 1.00 131.65 68 GLY D C 1
ATOM 4673 O O . GLY D 4 97 ? 81.150 99.891 52.820 1.00 131.65 68 GLY D O 1
ATOM 4674 N N . ASN D 4 98 ? 80.635 97.714 52.583 1.00 130.33 69 ASN D N 1
ATOM 4675 C CA . ASN D 4 98 ? 80.316 97.491 53.983 1.00 130.33 69 ASN D CA 1
ATOM 4676 C C . ASN D 4 98 ? 81.415 96.661 54.636 1.00 130.33 69 ASN D C 1
ATOM 4677 O O . ASN D 4 98 ? 82.153 95.928 53.973 1.00 130.33 69 ASN D O 1
ATOM 4682 N N . TRP D 4 99 ? 81.519 96.791 55.955 1.00 121.99 70 TRP D N 1
ATOM 4683 C CA . TRP D 4 99 ? 82.587 96.164 56.720 1.00 121.99 70 TRP D CA 1
ATOM 4684 C C . TRP D 4 99 ? 82.151 94.865 57.385 1.00 121.99 70 TRP D C 1
ATOM 4685 O O . TRP D 4 99 ? 82.874 94.347 58.242 1.00 121.99 70 TRP D O 1
ATOM 4696 N N . LYS D 4 100 ? 80.987 94.331 57.012 1.00 133.39 71 LYS D N 1
ATOM 4697 C CA . LYS D 4 100 ? 80.522 93.081 57.606 1.00 133.39 71 LYS D CA 1
ATOM 4698 C C . LYS D 4 100 ? 81.362 91.897 57.140 1.00 133.39 71 LYS D C 1
ATOM 4699 O O . LYS D 4 100 ? 81.706 91.020 57.942 1.00 133.39 71 LYS D O 1
ATOM 4705 N N . GLU D 4 101 ? 81.700 91.853 55.849 1.00 134.78 72 GLU D N 1
ATOM 4706 C CA . GLU D 4 101 ? 82.461 90.726 55.317 1.00 134.78 72 GLU D CA 1
ATOM 4707 C C . GLU D 4 101 ? 83.865 90.669 55.908 1.00 134.78 72 GLU D C 1
ATOM 4708 O O . GLU D 4 101 ? 84.376 89.582 56.200 1.00 134.78 72 GLU D O 1
ATOM 4714 N N . ILE D 4 102 ? 84.508 91.827 56.082 1.00 132.54 73 ILE D N 1
ATOM 4715 C CA . ILE D 4 102 ? 85.864 91.849 56.622 1.00 132.54 73 ILE D CA 1
ATOM 4716 C C . ILE D 4 102 ? 85.872 91.352 58.063 1.00 132.54 73 ILE D C 1
ATOM 4717 O O . ILE D 4 102 ? 86.869 90.790 58.533 1.00 132.54 73 ILE D O 1
ATOM 4722 N N . ASN D 4 103 ? 84.764 91.528 58.779 1.00 131.86 74 ASN D N 1
ATOM 4723 C CA . ASN D 4 103 ? 84.628 91.012 60.134 1.00 131.86 74 ASN D CA 1
ATOM 4724 C C . ASN D 4 103 ? 84.171 89.560 60.175 1.00 131.86 74 ASN D C 1
ATOM 4725 O O . ASN D 4 103 ? 84.157 88.962 61.256 1.00 131.86 74 ASN D O 1
ATOM 4730 N N . TYR D 4 104 ? 83.798 88.980 59.035 1.00 137.57 75 TYR D N 1
ATOM 4731 C CA . TYR D 4 104 ? 83.408 87.576 58.960 1.00 137.57 75 TYR D CA 1
ATOM 4732 C C . TYR D 4 104 ? 84.596 86.662 58.692 1.00 137.57 75 TYR D C 1
ATOM 4733 O O . TYR D 4 104 ? 84.836 85.715 59.446 1.00 137.57 75 TYR D O 1
ATOM 4742 N N . ASP D 4 105 ? 85.348 86.932 57.623 1.00 134.61 76 ASP D N 1
ATOM 4743 C CA . ASP D 4 105 ? 86.546 86.155 57.330 1.00 134.61 76 ASP D CA 1
ATOM 4744 C C . ASP D 4 105 ? 87.657 86.403 58.342 1.00 134.61 76 ASP D C 1
ATOM 4745 O O . ASP D 4 105 ? 88.637 85.649 58.363 1.00 134.61 76 ASP D O 1
ATOM 4750 N N . GLU D 4 106 ? 87.527 87.441 59.169 1.00 130.33 77 GLU D N 1
ATOM 4751 C CA . GLU D 4 106 ? 88.378 87.650 60.340 1.00 130.33 77 GLU D CA 1
ATOM 4752 C C . GLU D 4 106 ? 89.856 87.752 59.950 1.00 130.33 77 GLU D C 1
ATOM 4753 O O . GLU D 4 106 ? 90.688 86.919 60.316 1.00 130.33 77 GLU D O 1
ATOM 4759 N N . PHE D 4 107 ? 90.171 88.788 59.171 1.00 122.44 78 PHE D N 1
ATOM 4760 C CA . PHE D 4 107 ? 91.569 89.056 58.855 1.00 122.44 78 PHE D CA 1
ATOM 4761 C C . PHE D 4 107 ? 92.358 89.533 60.066 1.00 122.44 78 PHE D C 1
ATOM 4762 O O . PHE D 4 107 ? 93.552 89.232 60.169 1.00 122.44 78 PHE D O 1
ATOM 4770 N N . SER D 4 108 ? 91.726 90.265 60.984 1.00 115.72 79 SER D N 1
ATOM 4771 C CA . SER D 4 108 ? 92.430 90.872 62.104 1.00 115.72 79 SER D CA 1
ATOM 4772 C C . SER D 4 108 ? 92.237 90.139 63.424 1.00 115.72 79 SER D C 1
ATOM 4773 O O . SER D 4 108 ? 92.883 90.505 64.412 1.00 115.72 79 SER D O 1
ATOM 4776 N N . GLY D 4 109 ? 91.387 89.118 63.472 1.00 118.00 80 GLY D N 1
ATOM 4777 C CA . GLY D 4 109 ? 91.142 88.409 64.712 1.00 118.00 80 GLY D CA 1
ATOM 4778 C C . GLY D 4 109 ? 90.018 89.009 65.532 1.00 118.00 80 GLY D C 1
ATOM 4779 O O . GLY D 4 109 ? 90.161 89.202 66.744 1.00 118.00 80 GLY D O 1
ATOM 4780 N N . LYS D 4 110 ? 88.891 89.299 64.877 1.00 118.76 81 LYS D N 1
ATOM 4781 C CA . LYS D 4 110 ? 87.713 89.894 65.510 1.00 118.76 81 LYS D CA 1
ATOM 4782 C C . LYS D 4 110 ? 88.085 91.200 66.222 1.00 118.76 81 LYS D C 1
ATOM 4783 O O . LYS D 4 110 ? 88.027 91.330 67.446 1.00 118.76 81 LYS D O 1
ATOM 4789 N N . ALA D 4 111 ? 88.498 92.163 65.406 1.00 108.71 82 ALA D N 1
ATOM 4790 C CA . ALA D 4 111 ? 88.869 93.481 65.891 1.00 108.71 82 ALA D CA 1
ATOM 4791 C C . ALA D 4 111 ? 87.665 94.420 65.865 1.00 108.71 82 ALA D C 1
ATOM 4792 O O . ALA D 4 111 ? 86.567 94.060 65.435 1.00 108.71 82 ALA D O 1
ATOM 4794 N N . ASN D 4 112 ? 87.887 95.646 66.333 1.00 100.76 83 ASN D N 1
ATOM 4795 C CA . ASN D 4 112 ? 86.815 96.629 66.426 1.00 100.76 83 ASN D CA 1
ATOM 4796 C C . ASN D 4 112 ? 86.488 97.182 65.044 1.00 100.76 83 ASN D C 1
ATOM 4797 O O . ASN D 4 112 ? 87.353 97.759 64.381 1.00 100.76 83 ASN D O 1
ATOM 4802 N N . ILE D 4 113 ? 85.231 97.026 64.620 1.00 99.20 84 ILE D N 1
ATOM 4803 C CA . ILE D 4 113 ? 84.839 97.458 63.281 1.00 99.20 84 ILE D CA 1
ATOM 4804 C C . ILE D 4 113 ? 84.889 98.978 63.160 1.00 99.20 84 ILE D C 1
ATOM 4805 O O . ILE D 4 113 ? 85.146 99.517 62.071 1.00 99.20 84 ILE D O 1
ATOM 4810 N N . VAL D 4 114 ? 84.652 99.692 64.264 1.00 97.65 85 VAL D N 1
ATOM 4811 C CA . VAL D 4 114 ? 84.716 101.149 64.231 1.00 97.65 85 VAL D CA 1
ATOM 4812 C C . VAL D 4 114 ? 86.121 101.602 63.874 1.00 97.65 85 VAL D C 1
ATOM 4813 O O . VAL D 4 114 ? 86.310 102.540 63.090 1.00 97.65 85 VAL D O 1
ATOM 4817 N N . GLU D 4 115 ? 87.129 100.932 64.429 1.00 88.62 86 GLU D N 1
ATOM 4818 C CA . GLU D 4 115 ? 88.499 101.217 64.031 1.00 88.62 86 GLU D CA 1
ATOM 4819 C C . GLU D 4 115 ? 88.720 100.904 62.556 1.00 88.62 86 GLU D C 1
ATOM 4820 O O . GLU D 4 115 ? 89.539 101.556 61.902 1.00 88.62 86 GLU D O 1
ATOM 4826 N N . LEU D 4 116 ? 87.983 99.935 62.005 1.00 97.62 87 LEU D N 1
ATOM 4827 C CA . LEU D 4 116 ? 88.114 99.645 60.579 1.00 97.62 87 LEU D CA 1
ATOM 4828 C C . LEU D 4 116 ? 87.573 100.775 59.713 1.00 97.62 87 LEU D C 1
ATOM 4829 O O . LEU D 4 116 ? 88.244 101.192 58.762 1.00 97.62 87 LEU D O 1
ATOM 4834 N N . GLU D 4 117 ? 86.376 101.294 59.999 1.00 100.09 88 GLU D N 1
ATOM 4835 C CA . GLU D 4 117 ? 85.947 102.396 59.140 1.00 100.09 88 GLU D CA 1
ATOM 4836 C C . GLU D 4 117 ? 86.472 103.749 59.603 1.00 100.09 88 GLU D C 1
ATOM 4837 O O . GLU D 4 117 ? 86.127 104.767 58.995 1.00 100.09 88 GLU D O 1
ATOM 4843 N N . LEU D 4 118 ? 87.286 103.791 60.658 1.00 97.15 89 LEU D N 1
ATOM 4844 C CA . LEU D 4 118 ? 88.015 105.014 60.975 1.00 97.15 89 LEU D CA 1
ATOM 4845 C C . LEU D 4 118 ? 89.392 105.057 60.321 1.00 97.15 89 LEU D C 1
ATOM 4846 O O . LEU D 4 118 ? 89.778 106.092 59.768 1.00 97.15 89 LEU D O 1
ATOM 4851 N N . ARG D 4 119 ? 90.144 103.955 60.367 1.00 92.01 90 ARG D N 1
ATOM 4852 C CA . ARG D 4 119 ? 91.500 103.951 59.831 1.00 92.01 90 ARG D CA 1
ATOM 4853 C C . ARG D 4 119 ? 91.550 103.768 58.320 1.00 92.01 90 ARG D C 1
ATOM 4854 O O . ARG D 4 119 ? 92.640 103.843 57.744 1.00 92.01 90 ARG D O 1
ATOM 4862 N N . THR D 4 120 ? 90.414 103.520 57.667 1.00 102.64 91 THR D N 1
ATOM 4863 C CA . THR D 4 120 ? 90.384 103.569 56.211 1.00 102.64 91 THR D CA 1
ATOM 4864 C C . THR D 4 120 ? 90.400 105.004 55.703 1.00 102.64 91 THR D C 1
ATOM 4865 O O . THR D 4 120 ? 90.913 105.265 54.610 1.00 102.64 91 THR D O 1
ATOM 4869 N N . CYS D 4 121 ? 89.845 105.937 56.480 1.00 111.68 92 CYS D N 1
ATOM 4870 C CA . CYS D 4 121 ? 89.859 107.341 56.092 1.00 111.68 92 CYS D CA 1
ATOM 4871 C C . CYS D 4 121 ? 91.271 107.908 56.097 1.00 111.68 92 CYS D C 1
ATOM 4872 O O . CYS D 4 121 ? 91.574 108.819 55.319 1.00 111.68 92 CYS D O 1
ATOM 4875 N N . MET D 4 122 ? 92.142 107.392 56.967 1.00 107.74 93 MET D N 1
ATOM 4876 C CA . MET D 4 122 ? 93.507 107.901 57.035 1.00 107.74 93 MET D CA 1
ATOM 4877 C C . MET D 4 122 ? 94.277 107.600 55.756 1.00 107.74 93 MET D C 1
ATOM 4878 O O . MET D 4 122 ? 95.0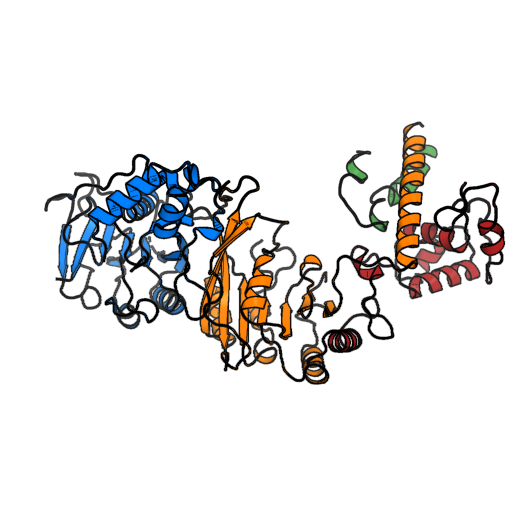32 108.446 55.263 1.00 107.74 93 MET D O 1
ATOM 4883 N N . ILE D 4 123 ? 94.102 106.398 55.202 1.00 114.44 94 ILE D N 1
ATOM 4884 C CA . ILE D 4 123 ? 94.784 106.047 53.961 1.00 114.44 94 ILE D CA 1
ATOM 4885 C C . ILE D 4 123 ? 94.236 106.809 52.762 1.00 114.44 94 ILE D C 1
ATOM 4886 O O . ILE D 4 123 ? 95.016 107.236 51.903 1.00 114.44 94 ILE D O 1
ATOM 4891 N N . LEU D 4 124 ? 92.920 107.000 52.680 1.00 118.70 95 LEU D N 1
ATOM 4892 C CA . LEU D 4 124 ? 92.318 107.696 51.551 1.00 118.70 95 LEU D CA 1
ATOM 4893 C C . LEU D 4 124 ? 92.468 109.209 51.622 1.00 118.70 95 LEU D C 1
ATOM 4894 O O . LEU D 4 124 ? 92.397 109.870 50.580 1.00 118.70 95 LEU D O 1
ATOM 4899 N N . GLY D 4 125 ? 92.675 109.771 52.810 1.00 117.89 96 GLY D N 1
ATOM 4900 C CA . GLY D 4 125 ? 92.904 111.194 52.946 1.00 117.89 96 GLY D CA 1
ATOM 4901 C C . GLY D 4 125 ? 91.664 112.056 53.020 1.00 117.89 96 GLY D C 1
ATOM 4902 O O . GLY D 4 125 ? 91.790 113.282 53.102 1.00 117.89 96 GLY D O 1
ATOM 4903 N N . ILE D 4 126 ? 90.473 111.465 52.996 1.00 122.52 97 ILE D N 1
ATOM 4904 C CA . ILE D 4 126 ? 89.224 112.210 53.103 1.00 122.52 97 ILE D CA 1
ATOM 4905 C C . ILE D 4 126 ? 88.375 111.574 54.194 1.00 122.52 97 ILE D C 1
ATOM 4906 O O . ILE D 4 126 ? 88.168 110.356 54.193 1.00 122.52 97 ILE D O 1
ATOM 4911 N N . ASN D 4 127 ? 87.875 112.399 55.116 1.00 124.44 98 ASN D N 1
ATOM 4912 C CA . ASN D 4 127 ? 86.995 111.941 56.181 1.00 124.44 98 ASN D CA 1
ATOM 4913 C C . ASN D 4 127 ? 85.559 111.749 55.709 1.00 124.44 98 ASN D C 1
ATOM 4914 O O . ASN D 4 127 ? 84.652 111.619 56.540 1.00 124.44 98 ASN D O 1
ATOM 4919 N N . ASP D 4 128 ? 85.335 111.732 54.395 1.00 130.41 99 ASP D N 1
ATOM 4920 C CA . ASP D 4 128 ? 84.011 111.529 53.803 1.00 130.41 99 ASP D CA 1
ATOM 4921 C C . ASP D 4 128 ? 84.187 110.526 52.665 1.00 130.41 99 ASP D C 1
ATOM 4922 O O . ASP D 4 128 ? 84.467 110.906 51.525 1.00 130.41 99 ASP D O 1
ATOM 4927 N N . ILE D 4 129 ? 84.023 109.246 52.984 1.00 130.37 100 ILE D N 1
ATOM 4928 C CA . ILE D 4 129 ? 84.189 108.176 52.010 1.00 130.37 100 ILE D CA 1
ATOM 4929 C C . ILE D 4 129 ? 82.840 107.658 51.508 1.00 130.37 100 ILE D C 1
ATOM 4930 O O . ILE D 4 129 ? 82.774 106.579 50.921 1.00 130.37 100 ILE D O 1
ATOM 4935 N N . THR D 4 130 ? 81.760 108.413 51.730 1.00 134.18 101 THR D N 1
ATOM 4936 C CA . THR D 4 130 ? 80.442 107.974 51.280 1.00 134.18 101 THR D CA 1
ATOM 4937 C C . THR D 4 130 ? 80.381 107.872 49.760 1.00 134.18 101 THR D C 1
ATOM 4938 O O . THR D 4 130 ? 79.735 106.969 49.217 1.00 134.18 101 THR D O 1
ATOM 4942 N N . GLU D 4 131 ? 81.043 108.792 49.058 1.00 135.23 102 GLU D N 1
ATOM 4943 C CA . GLU D 4 131 ? 81.100 108.743 47.603 1.00 135.23 102 GLU D CA 1
ATOM 4944 C C . GLU D 4 131 ? 82.158 107.780 47.085 1.00 135.23 102 GLU D C 1
ATOM 4945 O O . GLU D 4 131 ? 82.252 107.587 45.868 1.00 135.23 102 GLU D O 1
ATOM 4951 N N . TYR D 4 132 ? 82.951 107.182 47.970 1.00 134.76 103 TYR D N 1
ATOM 4952 C CA . TYR D 4 132 ? 84.007 106.246 47.601 1.00 134.76 103 TYR D CA 1
ATOM 4953 C C . TYR D 4 132 ? 83.590 104.816 47.932 1.00 134.76 103 TYR D C 1
ATOM 4954 O O . TYR D 4 132 ? 84.422 103.951 48.210 1.00 134.76 103 TYR D O 1
ATOM 4963 N N . TYR D 4 133 ? 82.284 104.566 47.896 1.00 132.85 104 TYR D N 1
ATOM 4964 C CA . TYR D 4 133 ? 81.713 103.306 48.349 1.00 132.85 104 TYR D CA 1
ATOM 4965 C C . TYR D 4 133 ? 81.977 102.191 47.343 1.00 132.85 104 TYR D C 1
ATOM 4966 O O . TYR D 4 133 ? 81.810 102.380 46.134 1.00 132.85 104 TYR D O 1
ATOM 4975 N N . GLY D 4 134 ? 82.388 101.029 47.849 1.00 131.74 105 GLY D N 1
ATOM 4976 C CA . GLY D 4 134 ? 82.500 99.826 47.045 1.00 131.74 105 GLY D CA 1
ATOM 4977 C C . GLY D 4 134 ? 83.468 99.910 45.883 1.00 131.74 105 GLY D C 1
ATOM 4978 O O . GLY D 4 134 ? 83.148 99.477 44.773 1.00 131.74 105 GLY D O 1
ATOM 4979 N N . LYS D 4 135 ? 84.656 100.455 46.123 1.00 132.92 106 LYS D N 1
ATOM 4980 C CA . LYS D 4 135 ? 85.667 100.631 45.088 1.00 132.92 106 LYS D CA 1
ATOM 4981 C C . LYS D 4 135 ? 86.878 99.770 45.420 1.00 132.92 106 LYS D C 1
ATOM 4982 O O . LYS D 4 135 ? 87.378 99.804 46.550 1.00 132.92 106 LYS D O 1
ATOM 4988 N N . LYS D 4 136 ? 87.348 99.008 44.436 1.00 129.84 107 LYS D N 1
ATOM 4989 C CA . LYS D 4 136 ? 88.502 98.136 44.620 1.00 129.84 107 LYS D CA 1
ATOM 4990 C C . LYS D 4 136 ? 89.777 98.896 44.271 1.00 129.84 107 LYS D C 1
ATOM 4991 O O . LYS D 4 136 ? 89.944 99.350 43.134 1.00 129.84 107 LYS D O 1
ATOM 4997 N N . ILE D 4 137 ? 90.675 99.031 45.245 1.00 128.95 108 ILE D N 1
ATOM 4998 C CA . ILE D 4 137 ? 91.917 99.772 45.070 1.00 128.95 108 ILE D CA 1
ATOM 4999 C C . ILE D 4 137 ? 93.082 98.939 45.584 1.00 128.95 108 ILE D C 1
ATOM 5000 O O . ILE D 4 137 ? 93.044 98.401 46.695 1.00 128.95 108 ILE D O 1
ATOM 5005 N N . SER D 4 138 ? 94.130 98.842 44.764 1.00 128.62 109 SER D N 1
ATOM 5006 C CA . SER D 4 138 ? 95.380 98.202 45.155 1.00 128.62 109 SER D CA 1
ATOM 5007 C C . SER D 4 138 ? 96.462 99.232 45.455 1.00 128.62 109 SER D C 1
ATOM 5008 O O . SER D 4 138 ? 97.053 99.217 46.538 1.00 128.62 109 SER D O 1
ATOM 5011 N N . GLU D 4 139 ? 96.739 100.129 44.513 1.00 135.25 110 GLU D N 1
ATOM 5012 C CA . GLU D 4 139 ? 97.573 101.300 44.750 1.00 135.25 110 GLU D CA 1
ATOM 5013 C C . GLU D 4 139 ? 96.651 102.504 44.883 1.00 135.25 110 GLU D C 1
ATOM 5014 O O . GLU D 4 139 ? 95.777 102.712 44.034 1.00 135.25 110 GLU D O 1
ATOM 5020 N N . GLU D 4 140 ? 96.847 103.290 45.946 1.00 138.55 111 GLU D N 1
ATOM 5021 C CA . GLU D 4 140 ? 95.862 104.303 46.316 1.00 138.55 111 GLU D CA 1
ATOM 5022 C C . GLU D 4 140 ? 95.594 105.278 45.171 1.00 138.55 111 GLU D C 1
ATOM 5023 O O . GLU D 4 140 ? 94.475 105.336 44.648 1.00 138.55 111 GLU D O 1
ATOM 5029 N N . GLU D 4 141 ? 96.606 106.053 44.770 1.00 142.04 112 GLU D N 1
ATOM 5030 C CA . GLU D 4 141 ? 96.500 107.019 43.677 1.00 142.04 112 GLU D CA 1
ATOM 5031 C C . GLU D 4 141 ? 95.495 108.124 44.005 1.00 142.04 112 GLU D C 1
ATOM 5032 O O . GLU D 4 141 ? 95.285 109.041 43.205 1.00 142.04 112 GLU D O 1
ATOM 5038 N N . GLN D 4 142 ? 94.888 108.060 45.190 1.00 139.07 113 GLN D N 1
ATOM 5039 C CA . GLN D 4 142 ? 93.912 109.047 45.631 1.00 139.07 113 GLN D CA 1
ATOM 5040 C C . GLN D 4 142 ? 94.372 109.868 46.823 1.00 139.07 113 GLN D C 1
ATOM 5041 O O . GLN D 4 142 ? 93.979 111.031 46.943 1.00 139.07 113 GLN D O 1
ATOM 5047 N N . GLU D 4 143 ? 95.191 109.293 47.706 1.00 136.40 114 GLU D N 1
ATOM 5048 C CA . GLU D 4 143 ? 95.672 110.037 48.865 1.00 136.40 114 GLU D CA 1
ATOM 5049 C C . GLU D 4 143 ? 96.493 111.244 48.433 1.00 136.40 114 GLU D C 1
ATOM 5050 O O . GLU D 4 143 ? 96.346 112.339 48.986 1.00 136.40 114 GLU D O 1
ATOM 5056 N N . GLU D 4 144 ? 97.361 111.059 47.435 1.00 140.10 115 GLU D N 1
ATOM 5057 C CA . GLU D 4 144 ? 98.221 112.146 46.980 1.00 140.10 115 GLU D CA 1
ATOM 5058 C C . GLU D 4 144 ? 97.401 113.302 46.420 1.00 140.10 115 GLU D C 1
ATOM 5059 O O . GLU D 4 144 ? 97.658 114.470 46.734 1.00 140.10 115 GLU D O 1
ATOM 5065 N N . ILE D 4 145 ? 96.404 112.995 45.588 1.00 139.55 116 ILE D N 1
ATOM 5066 C CA . ILE D 4 145 ? 95.622 114.057 44.964 1.00 139.55 116 ILE D CA 1
ATOM 5067 C C . ILE D 4 145 ? 94.679 114.712 45.966 1.00 139.55 116 ILE D C 1
ATOM 5068 O O . ILE D 4 145 ? 94.413 115.916 45.877 1.00 139.55 116 ILE D O 1
ATOM 5073 N N . LYS D 4 146 ? 94.160 113.953 46.930 1.00 136.37 117 LYS D N 1
ATOM 5074 C CA . LYS D 4 146 ? 93.180 114.484 47.868 1.00 136.37 117 LYS D CA 1
ATOM 5075 C C . LYS D 4 146 ? 93.798 115.036 49.147 1.00 136.37 117 LYS D C 1
ATOM 5076 O O . LYS D 4 146 ? 93.067 115.557 49.993 1.00 136.37 117 LYS D O 1
ATOM 5082 N N . LYS D 4 147 ? 95.115 114.935 49.314 1.00 137.13 118 LYS D N 1
ATOM 5083 C CA . LYS D 4 147 ? 95.804 115.585 50.421 1.00 137.13 118 LYS D CA 1
ATOM 5084 C C . LYS D 4 147 ? 96.495 116.872 49.993 1.00 137.13 118 LYS D C 1
ATOM 5085 O O . LYS D 4 147 ? 97.157 117.515 50.814 1.00 137.13 118 LYS D O 1
ATOM 5091 N N . SER D 4 148 ? 96.349 117.268 48.728 1.00 135.05 119 SER D N 1
ATOM 5092 C CA . SER D 4 148 ? 97.009 118.450 48.188 1.00 135.05 119 SER D CA 1
ATOM 5093 C C . SER D 4 148 ? 96.000 119.484 47.700 1.00 135.05 119 SER D C 1
ATOM 5094 O O . SER D 4 148 ? 96.261 120.211 46.740 1.00 135.05 119 SER D O 1
ATOM 5097 N N . ASN D 4 149 ? 94.841 119.559 48.349 1.00 129.62 120 ASN D N 1
ATOM 5098 C CA . ASN D 4 149 ? 93.822 120.547 48.010 1.00 129.62 120 ASN D CA 1
ATOM 5099 C C . ASN D 4 149 ? 93.972 121.739 48.949 1.00 129.62 120 ASN D C 1
ATOM 5100 O O . ASN D 4 149 ? 93.683 121.638 50.146 1.00 129.62 120 ASN D O 1
ATOM 5105 N N . ILE D 4 150 ? 94.426 122.870 48.402 1.00 124.69 121 ILE D N 1
ATOM 5106 C CA . ILE D 4 150 ? 94.681 124.049 49.219 1.00 124.69 121 ILE D CA 1
ATOM 5107 C C . ILE D 4 150 ? 93.399 124.784 49.584 1.00 124.69 121 ILE D C 1
ATOM 5108 O O . ILE D 4 150 ? 93.395 125.572 50.537 1.00 124.69 121 ILE D O 1
ATOM 5113 N N . ALA D 4 151 ? 92.310 124.555 48.846 1.00 121.36 122 ALA D N 1
ATOM 5114 C CA . ALA D 4 151 ? 91.060 125.253 49.135 1.00 121.36 122 ALA D CA 1
ATOM 5115 C C . ALA D 4 151 ? 90.532 124.895 50.519 1.00 121.36 122 ALA D C 1
ATOM 5116 O O . ALA D 4 151 ? 90.090 125.773 51.270 1.00 121.36 122 ALA D O 1
ATOM 5118 N N . LYS D 4 152 ? 90.571 123.614 50.875 1.00 121.82 123 LYS D N 1
ATOM 5119 C CA . LYS D 4 152 ? 90.137 123.169 52.188 1.00 121.82 123 LYS D CA 1
ATOM 5120 C C . LYS D 4 152 ? 91.300 123.235 53.176 1.00 121.82 123 LYS D C 1
ATOM 5121 O O . LYS D 4 152 ? 92.408 123.668 52.850 1.00 121.82 123 LYS D O 1
ATOM 5127 N N . GLY D 4 153 ? 91.043 122.796 54.408 1.00 118.53 124 GLY D N 1
ATOM 5128 C CA . GLY D 4 153 ? 92.044 122.791 55.448 1.00 118.53 124 GLY D CA 1
ATOM 5129 C C . GLY D 4 153 ? 92.765 121.461 55.506 1.00 118.53 124 GLY D C 1
ATOM 5130 O O . GLY D 4 153 ? 92.176 120.439 55.863 1.00 118.53 124 GLY D O 1
ATOM 5131 N N . LYS D 4 154 ? 94.050 121.480 55.155 1.00 117.23 125 LYS D N 1
ATOM 5132 C CA . LYS D 4 154 ? 94.861 120.271 55.182 1.00 117.23 125 LYS D CA 1
ATOM 5133 C C . LYS D 4 154 ? 95.361 120.004 56.596 1.00 117.23 125 LYS D C 1
ATOM 5134 O O . LYS D 4 154 ? 96.563 119.820 56.814 1.00 117.23 125 LYS D O 1
ATOM 5140 N N . LYS D 4 155 ? 94.444 119.979 57.558 1.00 117.63 126 LYS D N 1
ATOM 5141 C CA . LYS D 4 155 ? 94.786 119.771 58.955 1.00 117.63 126 LYS D CA 1
ATOM 5142 C C . LYS D 4 155 ? 94.860 118.284 59.271 1.00 117.63 126 LYS D C 1
ATOM 5143 O O . LYS D 4 155 ? 94.082 117.478 58.751 1.00 117.63 126 LYS D O 1
ATOM 5149 N N . GLU D 4 156 ? 95.812 117.929 60.137 1.00 115.97 127 GLU D N 1
ATOM 5150 C CA . GLU D 4 156 ? 96.017 116.550 60.577 1.00 115.97 127 GLU D CA 1
ATOM 5151 C C . GLU D 4 156 ? 96.298 115.615 59.406 1.00 115.97 127 GLU D C 1
ATOM 5152 O O . GLU D 4 156 ? 95.907 114.445 59.430 1.00 115.97 127 GLU D O 1
ATOM 5158 N N . ASN D 4 157 ? 96.986 116.124 58.383 1.00 114.88 128 ASN D N 1
ATOM 5159 C CA . ASN D 4 157 ? 97.325 115.345 57.193 1.00 114.88 128 ASN D CA 1
ATOM 5160 C C . ASN D 4 157 ? 96.063 114.737 56.580 1.00 114.88 128 ASN D C 1
ATOM 5161 O O . ASN D 4 157 ? 96.018 113.558 56.224 1.00 114.88 128 ASN D O 1
ATOM 5166 N N . LYS D 4 158 ? 95.014 115.551 56.477 1.00 116.54 129 LYS D N 1
ATOM 5167 C CA . LYS D 4 158 ? 93.727 115.061 56.009 1.00 116.54 129 LYS D CA 1
ATOM 5168 C C . LYS D 4 158 ? 92.877 116.221 55.512 1.00 116.54 129 LYS D C 1
ATOM 5169 O O . LYS D 4 158 ? 92.916 117.316 56.077 1.00 116.54 129 LYS D O 1
ATOM 5175 N N . LEU D 4 159 ? 92.106 115.965 54.459 1.00 120.61 130 LEU D N 1
ATOM 5176 C CA . LEU D 4 159 ? 91.155 116.932 53.936 1.00 120.61 130 LEU D CA 1
ATOM 5177 C C . LEU D 4 159 ? 89.870 116.911 54.764 1.00 120.61 130 LEU D C 1
ATOM 5178 O O . LEU D 4 159 ? 89.533 115.916 55.411 1.00 120.61 130 LEU D O 1
ATOM 5183 N N . LYS D 4 160 ? 89.152 118.031 54.741 1.00 121.36 131 LYS D N 1
ATOM 5184 C CA . LYS D 4 160 ? 87.967 118.227 55.564 1.00 121.36 131 LYS D CA 1
ATOM 5185 C C . LYS D 4 160 ? 86.708 118.199 54.707 1.00 121.36 131 LYS D C 1
ATOM 5186 O O . LYS D 4 160 ? 86.708 118.651 53.559 1.00 121.36 131 LYS D O 1
ATOM 5192 N N . ASP D 4 161 ? 85.635 117.661 55.281 1.00 125.59 132 ASP D N 1
ATOM 5193 C CA . ASP D 4 161 ? 84.338 117.585 54.614 1.00 125.59 132 ASP D CA 1
ATOM 5194 C C . ASP D 4 161 ? 83.877 118.964 54.146 1.00 125.59 132 ASP D C 1
ATOM 5195 O O . ASP D 4 161 ? 83.491 119.140 52.990 1.00 125.59 132 ASP D O 1
#